Protein AF-0000000074316486 (afdb_homodimer)

Foldseek 3Di:
DVVVVVVVVVVQVVCVVVVNRDDDDDQDPFADFDALQFLVQLPDPLLVVLLVVLPPVDPFDPFQPFFCVPRSPDPLLQVLQCVVLVVLVFQTKDWFQFLLLVLLLQLQFVDAAFFEEEEAPLDDPSNVNSVVNHNHHYDYFYHLDVVRVLVCCVVPGTDAYEYEYEQARQQQRAGHPVVSVLVSCVVSVHAYEYEQASQALQHAQLSSGDCVNVPNCQSHQKYKYGCVGNLNAGIIMIGHYPVSVVSSCPTGCSRNGDTDDGPSRSSSVSSSSVCLSDPNVVLSNVLSQVQLVLLVVVQVVQCLDPQWDKSRYPGQKIKIFDADPVRQVVLQVQCVVVRYHWDWDAPPSPDHSRIIIITGHHSPDDSVNSVSSSVSSSD/DVVVVVVVVVVQVVCVVVVNRDDDDDQDPFADFDALQFLVQLPDPLLVVLLVVLPPVDPFDPFQPFFCVPRSPDPLLQVLQCVVLVVLVFQTKDWFQFLLLVLLLQLQFVDAAFFEEEEAPLDDPSNVNSVVNHNHHYDYFYHLDVVRVLVCCVVPGTDAYEYEEEQARQQQRAGHPVVSVLVSCVVSVHAYEYEQASQALQHAQLSSGDCVNVPNCQSHQKYKYGCVGNLSAGIIMIGHYPVSVVSSCPTGCSRNGDTDDGPSRSSSVSSSSVCLSDPNVVLSSVLSQVQLVLLVVCQVVQCLDDQWDKSRYPGQKIKIFDADPVRQVVLQVQCVVVRYHWDKDAPPSPDHSRIIIITGHHSPDDSVNSVSSSVSSSD

Solvent-accessible surface area (backbone atoms only — not comparable to full-atom values): 36967 Å² total; per-residue (Å²): 55,62,66,54,53,51,49,49,51,52,52,51,51,51,29,52,74,70,70,68,57,66,71,84,50,59,58,71,92,44,49,74,21,51,40,42,28,32,47,49,37,16,63,32,65,66,53,54,52,45,41,53,50,53,53,67,71,44,90,56,38,59,18,32,11,17,16,36,78,44,50,17,26,42,63,66,57,52,52,47,27,51,54,47,8,59,71,65,73,30,76,26,40,47,77,35,67,25,44,38,50,42,36,26,22,50,41,36,37,68,54,41,73,63,17,23,37,39,30,37,62,71,53,56,65,34,47,54,51,7,46,61,62,21,70,30,48,73,45,71,26,56,69,92,32,62,68,49,39,51,54,45,44,72,72,65,58,35,75,56,38,35,37,39,46,42,45,34,33,86,78,56,16,45,66,51,65,57,68,62,51,44,52,53,26,58,75,67,42,20,28,35,43,37,36,27,38,74,23,22,38,61,31,48,72,57,12,62,9,60,44,56,57,68,71,40,53,88,71,38,54,32,39,33,42,21,26,26,18,24,41,5,20,51,14,19,33,40,36,24,46,55,62,60,53,49,47,44,66,59,60,10,56,69,53,54,64,22,62,26,64,25,55,66,50,51,42,42,48,52,43,34,49,57,43,28,48,37,70,66,22,48,53,29,38,51,35,27,50,51,41,51,51,49,50,53,54,48,56,73,66,49,73,55,51,98,66,46,46,73,45,85,36,95,39,57,30,31,28,41,31,28,50,37,56,68,53,32,46,51,48,36,50,54,28,40,75,69,39,32,42,58,51,65,44,37,60,81,84,31,58,81,64,53,8,22,37,50,36,23,50,28,20,77,60,44,73,64,54,56,47,51,55,53,57,51,60,60,102,55,63,66,53,52,51,48,50,52,51,51,51,49,50,27,52,74,70,69,69,56,67,72,83,50,59,59,70,93,44,50,72,20,52,40,43,29,33,48,50,38,16,63,32,67,64,55,52,51,47,41,53,50,54,53,68,71,44,89,57,40,60,18,31,11,18,15,34,75,46,49,18,26,42,64,66,57,50,51,46,27,52,53,47,7,58,72,66,74,31,75,26,40,46,79,35,68,25,44,38,50,42,36,26,21,49,40,36,37,70,53,41,74,62,17,24,37,40,30,38,62,71,53,54,66,35,48,54,50,7,45,61,60,21,68,30,47,70,45,70,26,55,69,90,31,62,68,51,40,52,54,45,45,72,72,66,57,36,75,54,38,36,38,39,47,40,44,34,34,85,77,55,16,44,65,51,66,58,68,62,50,45,53,52,26,58,74,67,42,21,27,36,43,37,35,25,37,74,22,22,39,60,32,47,73,54,12,63,8,61,46,56,59,68,71,42,52,89,71,39,54,32,39,33,40,22,25,25,18,23,40,5,19,49,14,19,34,41,35,24,47,54,64,58,53,48,47,44,65,61,59,9,58,68,54,55,65,22,61,25,65,25,56,66,48,51,43,42,49,52,44,35,49,57,44,27,47,36,69,66,22,48,53,29,39,52,34,27,51,51,43,52,52,49,49,53,56,49,57,74,65,49,73,57,51,97,67,44,46,76,45,85,36,96,40,58,29,30,29,40,29,28,49,38,55,69,54,29,48,50,48,35,50,56,28,41,74,68,40,32,42,56,51,65,43,37,58,81,84,31,58,82,64,54,7,22,35,48,37,22,51,28,19,78,58,45,75,64,54,56,48,51,54,53,57,51,60,61,104

Structure (mmCIF, N/CA/C/O backbone):
data_AF-0000000074316486-model_v1
#
loop_
_entity.id
_entity.type
_entity.pdbx_description
1 polymer '8-amino-7-oxononanoate synthase'
#
loop_
_atom_site.group_PDB
_atom_site.id
_atom_site.type_symbol
_atom_site.label_atom_id
_atom_site.label_alt_id
_atom_site.label_comp_id
_atom_site.label_asym_id
_atom_site.label_entity_id
_atom_site.label_seq_id
_atom_site.pdbx_PDB_ins_code
_atom_site.Cartn_x
_atom_site.Cartn_y
_atom_site.Cartn_z
_atom_site.occupancy
_atom_site.B_iso_or_equiv
_atom_site.auth_seq_id
_atom_site.auth_comp_id
_atom_site.auth_asym_id
_atom_site.auth_atom_id
_atom_site.pdbx_PDB_model_num
ATOM 1 N N . MET A 1 1 ? 20.828 -0.4 -21.719 1 91.94 1 MET A N 1
ATOM 2 C CA . MET A 1 1 ? 20.281 0.398 -20.625 1 91.94 1 MET A CA 1
ATOM 3 C C . MET A 1 1 ? 21.156 1.61 -20.344 1 91.94 1 MET A C 1
ATOM 5 O O . MET A 1 1 ? 20.969 2.305 -19.344 1 91.94 1 MET A O 1
ATOM 9 N N . LYS A 1 2 ? 22.109 1.881 -21.312 1 92.25 2 LYS A N 1
ATOM 10 C CA . LYS A 1 2 ? 23.016 3.016 -21.188 1 92.25 2 LYS A CA 1
ATOM 11 C C . LYS A 1 2 ? 22.25 4.336 -21.203 1 92.25 2 LYS A C 1
ATOM 13 O O . LYS A 1 2 ? 22.531 5.227 -20.391 1 92.25 2 LYS A O 1
ATOM 18 N N . SER A 1 3 ? 21.328 4.473 -22.078 1 95.38 3 SER A N 1
ATOM 19 C CA . SER A 1 3 ? 20.547 5.703 -22.188 1 95.38 3 SER A CA 1
ATOM 20 C C . SER A 1 3 ? 19.766 5.984 -20.906 1 95.38 3 SER A C 1
ATOM 22 O O . SER A 1 3 ? 19.656 7.133 -20.484 1 95.38 3 SER A O 1
ATOM 24 N N . ILE A 1 4 ? 19.234 4.93 -20.359 1 97.56 4 ILE A N 1
ATOM 25 C CA . ILE A 1 4 ? 18.453 5.074 -19.125 1 97.56 4 ILE A CA 1
ATOM 26 C C . ILE A 1 4 ? 19.375 5.512 -17.984 1 97.56 4 ILE A C 1
ATOM 28 O O . ILE A 1 4 ? 19.047 6.441 -17.25 1 97.56 4 ILE A O 1
ATOM 32 N N . ASN A 1 5 ? 20.5 4.859 -17.844 1 97 5 ASN A N 1
ATOM 33 C CA . ASN A 1 5 ? 21.453 5.184 -16.781 1 97 5 ASN A CA 1
ATOM 34 C C . ASN A 1 5 ? 21.953 6.617 -16.906 1 97 5 ASN A C 1
ATOM 36 O O . ASN A 1 5 ? 22.109 7.312 -15.906 1 97 5 ASN A O 1
ATOM 40 N N . ASN A 1 6 ? 22.234 7.016 -18.109 1 97.62 6 ASN A N 1
ATOM 41 C CA . ASN A 1 6 ? 22.672 8.383 -18.344 1 97.62 6 ASN A CA 1
ATOM 42 C C . ASN A 1 6 ? 21.609 9.398 -17.938 1 97.62 6 ASN A C 1
ATOM 44 O O . ASN A 1 6 ? 21.922 10.43 -17.344 1 97.62 6 ASN A O 1
ATOM 48 N N . PHE A 1 7 ? 20.422 9.102 -18.344 1 97.75 7 PHE A N 1
ATOM 49 C CA . PHE A 1 7 ? 19.312 9.977 -17.984 1 97.75 7 PHE A CA 1
ATOM 50 C C . PHE A 1 7 ? 19.203 10.117 -16.469 1 97.75 7 PHE A C 1
ATOM 52 O O . PHE A 1 7 ? 19.062 11.227 -15.953 1 97.75 7 PHE A O 1
ATOM 59 N N . ILE A 1 8 ? 19.25 8.969 -15.742 1 98.25 8 ILE A N 1
ATOM 60 C CA . ILE A 1 8 ? 19.125 8.953 -14.289 1 98.25 8 ILE A CA 1
ATOM 61 C C . ILE A 1 8 ? 20.234 9.805 -13.664 1 98.25 8 ILE A C 1
ATOM 63 O O . ILE A 1 8 ? 19.969 10.633 -12.797 1 98.25 8 ILE A O 1
ATOM 67 N N . THR A 1 9 ? 21.422 9.625 -14.125 1 98 9 THR A N 1
ATOM 68 C CA . THR A 1 9 ? 22.562 10.375 -13.617 1 98 9 THR A CA 1
ATOM 69 C C . THR A 1 9 ? 22.375 11.867 -13.828 1 98 9 THR A C 1
ATOM 71 O O . THR A 1 9 ? 22.562 12.664 -12.906 1 98 9 THR A O 1
ATOM 74 N N . GLU A 1 10 ? 22 12.242 -15.016 1 98.19 10 GLU A N 1
ATOM 75 C CA . GLU A 1 10 ? 21.797 13.648 -15.359 1 98.19 10 GLU A CA 1
ATOM 76 C C . GLU A 1 10 ? 20.672 14.266 -14.531 1 98.19 10 GLU A C 1
ATOM 78 O O . GLU A 1 10 ? 20.781 15.414 -14.086 1 98.19 10 GLU A O 1
ATOM 83 N N . PHE A 1 11 ? 19.625 13.516 -14.445 1 97.56 11 PHE A N 1
ATOM 84 C CA . PHE A 1 11 ? 18.484 13.977 -13.664 1 97.56 11 PHE A CA 1
ATOM 85 C C . PHE A 1 11 ? 18.906 14.273 -12.227 1 97.56 11 PHE A C 1
ATOM 87 O O . PHE A 1 11 ? 18.578 15.336 -11.688 1 97.56 11 PHE A O 1
ATOM 94 N N . LEU A 1 12 ? 19.625 13.344 -11.586 1 97.88 12 LEU A N 1
ATOM 95 C CA . LEU A 1 12 ? 20.031 13.492 -10.195 1 97.88 12 LEU A CA 1
ATOM 96 C C . LEU A 1 12 ? 21.031 14.641 -10.039 1 97.88 12 LEU A C 1
ATOM 98 O O . LEU A 1 12 ? 20.984 15.367 -9.047 1 97.88 12 LEU A O 1
ATOM 102 N N . GLU A 1 13 ? 21.891 14.797 -10.984 1 97.81 13 GLU A N 1
ATOM 103 C CA . GLU A 1 13 ? 22.828 15.914 -10.961 1 97.81 13 GLU A CA 1
ATOM 104 C C . GLU A 1 13 ? 22.094 17.25 -11.023 1 97.81 13 GLU A C 1
ATOM 106 O O . GLU A 1 13 ? 22.469 18.203 -10.336 1 97.81 13 GLU A O 1
ATOM 111 N N . LYS A 1 14 ? 21.141 17.297 -11.867 1 96.5 14 LYS A N 1
ATOM 112 C CA . LYS A 1 14 ? 20.328 18.516 -11.969 1 96.5 14 LYS A CA 1
ATOM 113 C C . LYS A 1 14 ? 19.625 18.828 -10.648 1 96.5 14 LYS A C 1
ATOM 115 O O . LYS A 1 14 ? 19.547 19.984 -10.227 1 96.5 14 LYS A O 1
ATOM 120 N N . LYS A 1 15 ? 19.062 17.75 -10.023 1 93.88 15 LYS A N 1
ATOM 121 C CA . LYS A 1 15 ? 18.422 17.922 -8.734 1 93.88 15 LYS A CA 1
ATOM 122 C C . LYS A 1 15 ? 19.391 18.453 -7.691 1 93.88 15 LYS A C 1
ATOM 124 O O . LYS A 1 15 ? 19.047 19.328 -6.887 1 93.88 15 LYS A O 1
ATOM 129 N N . LYS A 1 16 ? 20.562 17.938 -7.664 1 93.5 16 LYS A N 1
ATOM 130 C CA . LYS A 1 16 ? 21.594 18.391 -6.742 1 93.5 16 LYS A CA 1
ATOM 131 C C . LYS A 1 16 ? 21.984 19.844 -7.023 1 93.5 16 LYS A C 1
ATOM 133 O O . LYS A 1 16 ? 22.125 20.641 -6.098 1 93.5 16 LYS A O 1
ATOM 138 N N . ALA A 1 17 ? 22.094 20.172 -8.25 1 93.5 17 ALA A N 1
ATOM 139 C CA . ALA A 1 17 ? 22.516 21.516 -8.664 1 93.5 17 ALA A CA 1
ATOM 140 C C . ALA A 1 17 ? 21.469 22.562 -8.273 1 93.5 17 ALA A C 1
ATOM 142 O O . ALA A 1 17 ? 21.812 23.703 -7.941 1 93.5 17 ALA A O 1
ATOM 143 N N . THR A 1 18 ? 20.219 22.188 -8.258 1 87 18 THR A N 1
ATOM 144 C CA . THR A 1 18 ? 19.141 23.125 -7.977 1 87 18 THR A CA 1
ATOM 145 C C . THR A 1 18 ? 18.75 23.078 -6.5 1 87 18 THR A C 1
ATOM 147 O O . THR A 1 18 ? 17.828 23.781 -6.07 1 87 18 THR A O 1
ATOM 150 N N . GLY A 1 19 ? 19.359 22.188 -5.75 1 82.56 19 GLY A N 1
ATOM 151 C CA . GLY A 1 19 ? 19.094 22.094 -4.32 1 82.56 19 GLY A CA 1
ATOM 152 C C . GLY A 1 19 ? 17.781 21.406 -3.998 1 82.56 19 GLY A C 1
ATOM 153 O O . GLY A 1 19 ? 17.219 21.609 -2.92 1 82.56 19 GLY A O 1
ATOM 154 N N . THR A 1 20 ? 17.234 20.562 -4.938 1 84.56 20 THR A N 1
ATOM 155 C CA . THR A 1 20 ? 15.938 19.906 -4.73 1 84.56 20 THR A CA 1
ATOM 156 C C . THR A 1 20 ? 16.109 18.406 -4.551 1 84.56 20 THR A C 1
ATOM 158 O O . THR A 1 20 ? 15.117 17.672 -4.516 1 84.56 20 THR A O 1
ATOM 161 N N . TYR A 1 21 ? 17.453 18.031 -4.512 1 91.25 21 TYR A N 1
ATOM 162 C CA . TYR A 1 21 ? 17.75 16.625 -4.285 1 91.25 21 TYR A CA 1
ATOM 163 C C . TYR A 1 21 ? 17.266 16.188 -2.91 1 91.25 21 TYR A C 1
ATOM 165 O O . TYR A 1 21 ? 17.594 16.812 -1.898 1 91.25 21 TYR A O 1
ATOM 173 N N . ARG A 1 22 ? 16.406 15.156 -2.879 1 90.25 22 ARG A N 1
ATOM 174 C CA . ARG A 1 22 ? 15.898 14.594 -1.631 1 90.25 22 ARG A CA 1
ATOM 175 C C . ARG A 1 22 ? 16.781 13.453 -1.143 1 90.25 22 ARG A C 1
ATOM 177 O O . ARG A 1 22 ? 17.219 12.625 -1.937 1 90.25 22 ARG A O 1
ATOM 184 N N . ARG A 1 23 ? 17.141 13.508 0.151 1 89.06 23 ARG A N 1
ATOM 185 C CA . ARG A 1 23 ? 17.906 12.445 0.793 1 89.06 23 ARG A CA 1
ATOM 186 C C . ARG A 1 23 ? 17.141 11.875 1.99 1 89.06 23 ARG A C 1
ATOM 188 O O . ARG A 1 23 ? 16.438 12.609 2.688 1 89.06 23 ARG A O 1
ATOM 195 N N . LEU A 1 24 ? 17.203 10.531 2.135 1 91.75 24 LEU A N 1
ATOM 196 C CA . LEU A 1 24 ? 16.656 9.906 3.334 1 91.75 24 LEU A CA 1
ATOM 197 C C . LEU A 1 24 ? 17.562 10.148 4.535 1 91.75 24 LEU A C 1
ATOM 199 O O . LEU A 1 24 ? 18.781 9.984 4.441 1 91.75 24 LEU A O 1
ATOM 203 N N . VAL A 1 25 ? 16.969 10.742 5.539 1 82.5 25 VAL A N 1
ATOM 204 C CA . VAL A 1 25 ? 17.719 11 6.758 1 82.5 25 VAL A CA 1
ATOM 205 C C . VAL A 1 25 ? 17 10.391 7.957 1 82.5 25 VAL A C 1
ATOM 207 O O . VAL A 1 25 ? 15.766 10.336 7.988 1 82.5 25 VAL A O 1
ATOM 210 N N . GLY A 1 26 ? 17.734 9.758 8.82 1 75.69 26 GLY A N 1
ATOM 211 C CA . GLY A 1 26 ? 17.125 9.273 10.047 1 75.69 26 GLY A CA 1
ATOM 212 C C . GLY A 1 26 ? 16.688 10.391 10.977 1 75.69 26 GLY A C 1
ATOM 213 O O . GLY A 1 26 ? 17.203 11.508 10.898 1 75.69 26 GLY A O 1
ATOM 214 N N . ILE A 1 27 ? 15.516 10.172 11.641 1 67.5 27 ILE A N 1
ATOM 215 C CA . ILE A 1 27 ? 15.141 11.141 12.664 1 67.5 27 ILE A CA 1
ATOM 216 C C . ILE A 1 27 ? 15.969 10.906 13.93 1 67.5 27 ILE A C 1
ATOM 218 O O . ILE A 1 27 ? 16.125 9.766 14.367 1 67.5 27 ILE A O 1
ATOM 222 N N . GLY A 1 28 ? 16.688 11.789 14.227 1 70.12 28 GLY A N 1
ATOM 223 C CA . GLY A 1 28 ? 17.469 11.688 15.453 1 70.12 28 GLY A CA 1
ATOM 224 C C . GLY A 1 28 ? 16.609 11.68 16.703 1 70.12 28 GLY A C 1
ATOM 225 O O . GLY A 1 28 ? 15.391 11.461 16.641 1 70.12 28 GLY A O 1
ATOM 226 N N . ASP A 1 29 ? 17.141 11.656 17.812 1 77.44 29 ASP A N 1
ATOM 227 C CA . ASP A 1 29 ? 16.484 11.609 19.125 1 77.44 29 ASP A CA 1
ATOM 228 C C . ASP A 1 29 ? 16.141 13.016 19.609 1 77.44 29 ASP A C 1
ATOM 230 O O . ASP A 1 29 ? 16 13.242 20.812 1 77.44 29 ASP A O 1
ATOM 234 N N . GLY A 1 30 ? 15.969 13.906 18.656 1 89 30 GLY A N 1
ATOM 235 C CA . GLY A 1 30 ? 15.656 15.266 19.062 1 89 30 GLY A CA 1
ATOM 236 C C . GLY A 1 30 ? 14.18 15.492 19.328 1 89 30 GLY A C 1
ATOM 237 O O . GLY A 1 30 ? 13.398 14.539 19.359 1 89 30 GLY A O 1
ATOM 238 N N . ILE A 1 31 ? 13.828 16.812 19.672 1 95.25 31 ILE A N 1
ATOM 239 C CA . ILE A 1 31 ? 12.445 17.219 19.891 1 95.25 31 ILE A CA 1
ATOM 240 C C . ILE A 1 31 ? 11.672 17.172 18.578 1 95.25 31 ILE A C 1
ATOM 242 O O . ILE A 1 31 ? 12.016 17.875 17.625 1 95.25 31 ILE A O 1
ATOM 246 N N . ASP A 1 32 ? 10.664 16.375 18.531 1 94 32 ASP A N 1
ATOM 247 C CA . ASP A 1 32 ? 9.93 16.125 17.297 1 94 32 ASP A CA 1
ATOM 248 C C . ASP A 1 32 ? 8.875 17.188 17.047 1 94 32 ASP A C 1
ATOM 250 O O . ASP A 1 32 ? 7.914 17.328 17.812 1 94 32 ASP A O 1
ATOM 254 N N . PHE A 1 33 ? 9.023 17.938 15.969 1 95.44 33 PHE A N 1
ATOM 255 C CA . PHE A 1 33 ? 8.008 18.859 15.469 1 95.44 33 PHE A CA 1
ATOM 256 C C . PHE A 1 33 ? 7.68 18.562 14.008 1 95.44 33 PHE A C 1
ATOM 258 O O . PHE A 1 33 ? 7.191 19.438 13.289 1 95.44 33 PHE A O 1
ATOM 265 N N . VAL A 1 34 ? 7.945 17.281 13.602 1 92.94 34 VAL A N 1
ATOM 266 C CA . VAL A 1 34 ? 7.852 16.984 12.172 1 92.94 34 VAL A CA 1
ATOM 267 C C . VAL A 1 34 ? 6.824 15.875 11.945 1 92.94 34 VAL A C 1
ATOM 269 O O . VAL A 1 34 ? 6.012 15.953 11.023 1 92.94 34 VAL A O 1
ATOM 272 N N . SER A 1 35 ? 6.812 14.852 12.773 1 93.75 35 SER A N 1
ATOM 273 C CA . SER A 1 35 ? 5.988 13.672 12.523 1 93.75 35 SER A CA 1
ATOM 274 C C . SER A 1 35 ? 4.508 13.984 12.711 1 93.75 35 SER A C 1
ATOM 276 O O . SER A 1 35 ? 4.152 15 13.312 1 93.75 35 SER A O 1
ATOM 278 N N . ASN A 1 36 ? 3.662 13.133 12.117 1 96.38 36 ASN A N 1
ATOM 279 C CA . ASN A 1 36 ? 2.217 13.266 12.281 1 96.38 36 ASN A CA 1
ATOM 280 C C . ASN A 1 36 ? 1.709 12.453 13.469 1 96.38 36 ASN A C 1
ATOM 282 O O . ASN A 1 36 ? 0.539 12.07 13.508 1 96.38 36 ASN A O 1
ATOM 286 N N . ASP A 1 37 ? 2.625 12.18 14.406 1 96.62 37 ASP A N 1
ATOM 287 C CA . ASP A 1 37 ? 2.291 11.414 15.602 1 96.62 37 ASP A CA 1
ATOM 288 C C . ASP A 1 37 ? 1.688 12.305 16.688 1 96.62 37 ASP A C 1
ATOM 290 O O . ASP A 1 37 ? 2.217 12.391 17.797 1 96.62 37 ASP A O 1
ATOM 294 N N . TYR A 1 38 ? 0.554 12.867 16.422 1 98 38 TYR A N 1
ATOM 295 C CA . TYR A 1 38 ? -0.042 13.953 17.188 1 98 38 TYR A CA 1
ATOM 296 C C . TYR A 1 38 ? -0.207 13.555 18.656 1 98 38 TYR A C 1
ATOM 298 O O . TYR A 1 38 ? -0.002 14.367 19.547 1 98 38 TYR A O 1
ATOM 306 N N . LEU A 1 39 ? -0.546 12.297 18.906 1 98.25 39 LEU A N 1
ATOM 307 C CA . LEU A 1 39 ? -0.811 11.852 20.266 1 98.25 39 LEU A CA 1
ATOM 308 C C . LEU A 1 39 ? 0.365 11.055 20.812 1 98.25 39 LEU A C 1
ATOM 310 O O . LEU A 1 39 ? 0.277 10.484 21.906 1 98.25 39 LEU A O 1
ATOM 314 N N . ASN A 1 40 ? 1.451 10.945 20.109 1 96.56 40 ASN A N 1
ATOM 315 C CA . ASN A 1 40 ? 2.648 10.203 20.484 1 96.56 40 ASN A CA 1
ATOM 316 C C . ASN A 1 40 ? 2.324 8.742 20.812 1 96.56 40 ASN A C 1
ATOM 318 O O . ASN A 1 40 ? 2.867 8.188 21.766 1 96.56 40 ASN A O 1
ATOM 322 N N . LEU A 1 41 ? 1.443 8.164 20.062 1 97 41 LEU A N 1
ATOM 323 C CA . LEU A 1 41 ? 1.029 6.793 20.328 1 97 41 LEU A CA 1
ATOM 324 C C . LEU A 1 41 ? 2.02 5.801 19.734 1 97 41 LEU A C 1
ATOM 326 O O . LEU A 1 41 ? 2.107 4.656 20.188 1 97 41 LEU A O 1
ATOM 330 N N . SER A 1 42 ? 2.766 6.184 18.719 1 95.06 42 SER A N 1
ATOM 331 C CA . SER A 1 42 ? 3.697 5.281 18.047 1 95.06 42 SER A CA 1
ATOM 332 C C . SER A 1 42 ? 4.746 4.754 19.016 1 95.06 42 SER A C 1
ATOM 334 O O . SER A 1 42 ? 5.27 3.652 18.844 1 95.06 42 SER A O 1
ATOM 336 N N . LYS A 1 43 ? 4.969 5.531 20.062 1 89.06 43 LYS A N 1
ATOM 337 C CA . LYS A 1 43 ? 6 5.18 21.047 1 89.06 43 LYS A CA 1
ATOM 338 C C . LYS A 1 43 ? 5.379 4.684 22.344 1 89.06 43 LYS A C 1
ATOM 340 O O . LYS A 1 43 ? 6.078 4.5 23.344 1 89.06 43 LYS A O 1
ATOM 345 N N . SER A 1 44 ? 4.145 4.43 22.266 1 91.25 44 SER A N 1
ATOM 346 C CA . SER A 1 44 ? 3.422 4.047 23.484 1 91.25 44 SER A CA 1
ATOM 347 C C . SER A 1 44 ? 3.775 2.623 23.906 1 91.25 44 SER A C 1
ATOM 349 O O . SER A 1 44 ? 3.662 1.687 23.109 1 91.25 44 SER A O 1
ATOM 351 N N . GLU A 1 45 ? 4.074 2.504 25.141 1 91.06 45 GLU A N 1
ATOM 352 C CA . GLU A 1 45 ? 4.305 1.175 25.703 1 91.06 45 GLU A CA 1
ATOM 353 C C . GLU A 1 45 ? 3.014 0.36 25.734 1 91.06 45 GLU A C 1
ATOM 355 O O . GLU A 1 45 ? 3.045 -0.866 25.609 1 91.06 45 GLU A O 1
ATOM 360 N N . GLU A 1 46 ? 1.948 1.091 25.859 1 92.62 46 GLU A N 1
ATOM 361 C CA . GLU A 1 46 ? 0.646 0.429 25.891 1 92.62 46 GLU A CA 1
ATOM 362 C C . GLU A 1 46 ? 0.372 -0.304 24.578 1 92.62 46 GLU A C 1
ATOM 364 O O . GLU A 1 46 ? -0.17 -1.411 24.594 1 92.62 46 GLU A O 1
ATOM 369 N N . LEU A 1 47 ? 0.696 0.264 23.5 1 92.12 47 LEU A N 1
ATOM 370 C CA . LEU A 1 47 ? 0.469 -0.369 22.203 1 92.12 47 LEU A CA 1
ATOM 371 C C . LEU A 1 47 ? 1.349 -1.604 22.047 1 92.12 47 LEU A C 1
ATOM 373 O O . LEU A 1 47 ? 0.935 -2.59 21.422 1 92.12 47 LEU A O 1
ATOM 377 N N . LYS A 1 48 ? 2.551 -1.498 22.531 1 88.88 48 LYS A N 1
ATOM 378 C CA . LYS A 1 48 ? 3.439 -2.656 22.5 1 88.88 48 LYS A CA 1
ATOM 379 C C . LYS A 1 48 ? 2.832 -3.83 23.266 1 88.88 48 LYS A C 1
ATOM 381 O O . LYS A 1 48 ? 2.877 -4.969 22.797 1 88.88 48 LYS A O 1
ATOM 386 N N . LEU A 1 49 ? 2.32 -3.537 24.391 1 89.88 49 LEU A N 1
ATOM 387 C CA . LEU A 1 49 ? 1.701 -4.559 25.234 1 89.88 49 LEU A CA 1
ATOM 388 C C . LEU A 1 49 ? 0.493 -5.172 24.531 1 89.88 49 LEU A C 1
ATOM 390 O O . LEU A 1 49 ? 0.298 -6.391 24.578 1 89.88 49 LEU A O 1
ATOM 394 N N . ILE A 1 50 ? -0.26 -4.355 23.906 1 88 50 ILE A N 1
ATOM 395 C CA . ILE A 1 50 ? -1.444 -4.816 23.188 1 88 50 ILE A CA 1
ATOM 396 C C . ILE A 1 50 ? -1.03 -5.75 22.062 1 88 50 ILE A C 1
ATOM 398 O O . ILE A 1 50 ? -1.649 -6.797 21.844 1 88 50 ILE A O 1
ATOM 402 N N . LEU A 1 51 ? -0.013 -5.383 21.297 1 87.88 51 LEU A N 1
ATOM 403 C CA . LEU A 1 51 ? 0.479 -6.219 20.219 1 87.88 51 LEU A CA 1
ATOM 404 C C . LEU A 1 51 ? 0.935 -7.578 20.734 1 87.88 51 LEU A C 1
ATOM 406 O O . LEU A 1 51 ? 0.58 -8.609 20.172 1 87.88 51 LEU A O 1
ATOM 410 N N . ASN A 1 52 ? 1.704 -7.508 21.812 1 85.88 52 ASN A N 1
ATOM 411 C CA . ASN A 1 52 ? 2.215 -8.742 22.406 1 85.88 52 ASN A CA 1
ATOM 412 C C . ASN A 1 52 ? 1.082 -9.656 22.859 1 85.88 52 ASN A C 1
ATOM 414 O O . ASN A 1 52 ? 1.146 -10.867 22.688 1 85.88 52 ASN A O 1
ATOM 418 N N . GLU A 1 53 ? 0.122 -9.055 23.438 1 88 53 GLU A N 1
ATOM 419 C CA . GLU A 1 53 ? -1.025 -9.828 23.906 1 88 53 GLU A CA 1
ATOM 420 C C . GLU A 1 53 ? -1.769 -10.477 22.75 1 88 53 GLU A C 1
ATOM 422 O O . GLU A 1 53 ? -2.154 -11.641 22.828 1 88 53 GLU A O 1
ATOM 427 N N . GLU A 1 54 ? -1.97 -9.742 21.734 1 82.38 54 GLU A N 1
ATOM 428 C CA . GLU A 1 54 ? -2.693 -10.25 20.578 1 82.38 54 GLU A CA 1
ATOM 429 C C . GLU A 1 54 ? -1.911 -11.359 19.891 1 82.38 54 GLU A C 1
ATOM 431 O O . GLU A 1 54 ? -2.496 -12.336 19.406 1 82.38 54 GLU A O 1
ATOM 436 N N . LEU A 1 55 ? -0.6 -11.188 19.75 1 77.94 55 LEU A N 1
ATOM 437 C CA . LEU A 1 55 ? 0.253 -12.172 19.094 1 77.94 55 LEU A CA 1
ATOM 438 C C . LEU A 1 55 ? 0.269 -13.484 19.859 1 77.94 55 LEU A C 1
ATOM 440 O O . LEU A 1 55 ? 0.523 -14.547 19.281 1 77.94 55 LEU A O 1
ATOM 444 N N . ASN A 1 56 ? -0.089 -13.398 21.125 1 83.31 56 ASN A N 1
ATOM 445 C CA . ASN A 1 56 ? -0.029 -14.602 21.953 1 83.31 56 ASN A CA 1
ATOM 446 C C . ASN A 1 56 ? -1.405 -15.234 22.125 1 83.31 56 ASN A C 1
ATOM 448 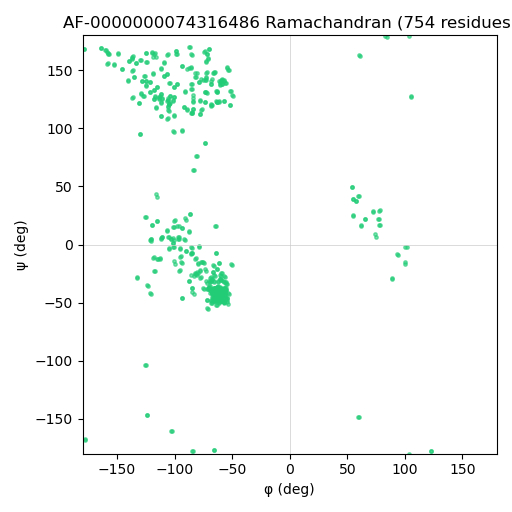O O . ASN A 1 56 ? -1.515 -16.391 22.531 1 83.31 56 ASN A O 1
ATOM 452 N N . ARG A 1 57 ? -2.424 -14.523 21.797 1 84.19 57 ARG A N 1
ATOM 453 C CA . ARG A 1 57 ? -3.787 -15.008 21.984 1 84.19 57 ARG A CA 1
ATOM 454 C C . ARG A 1 57 ? -4.176 -15.992 20.891 1 84.19 57 ARG A C 1
ATOM 456 O O . ARG A 1 57 ? -5.031 -16.859 21.094 1 84.19 57 ARG A O 1
ATOM 463 N N . ARG A 1 58 ? -3.678 -15.906 19.781 1 78.12 58 ARG A N 1
ATOM 464 C CA . ARG A 1 58 ? -4.012 -16.734 18.625 1 78.12 58 ARG A CA 1
ATOM 465 C C . ARG A 1 58 ? -2.75 -17.172 17.891 1 78.12 58 ARG A C 1
ATOM 467 O O . ARG A 1 58 ? -1.676 -16.609 18.094 1 78.12 58 ARG A O 1
ATOM 474 N N . PRO A 1 59 ? -3.016 -18.234 17.078 1 80.19 59 PRO A N 1
ATOM 475 C CA . PRO A 1 59 ? -1.864 -18.578 16.234 1 80.19 59 PRO A CA 1
ATOM 476 C C . PRO A 1 59 ? -1.401 -17.406 15.367 1 80.19 59 PRO A C 1
ATOM 478 O O . PRO A 1 59 ? -2.207 -16.812 14.648 1 80.19 59 PRO A O 1
ATOM 481 N N . PHE A 1 60 ? -0.181 -17.109 15.547 1 78.62 60 PHE A N 1
ATOM 482 C CA . PHE A 1 60 ? 0.428 -15.969 14.875 1 78.62 60 PHE A CA 1
ATOM 483 C C . PHE A 1 60 ? 0.661 -16.281 13.398 1 78.62 60 PHE A C 1
ATOM 485 O O . PHE A 1 60 ? 1.144 -17.359 13.047 1 78.62 60 PHE A O 1
ATOM 492 N N . LYS A 1 61 ? 0.255 -15.391 12.555 1 88.94 61 LYS A N 1
ATOM 493 C CA . LYS A 1 61 ? 0.655 -15.398 11.148 1 88.94 61 LYS A CA 1
ATOM 494 C C . LYS A 1 61 ? 1.479 -14.156 10.805 1 88.94 61 LYS A C 1
ATOM 496 O O . LYS A 1 61 ? 1 -13.031 10.945 1 88.94 61 LYS A O 1
ATOM 501 N N . ALA A 1 62 ? 2.703 -14.383 10.391 1 92.38 62 ALA A N 1
ATOM 502 C CA . ALA A 1 62 ? 3.617 -13.289 10.078 1 92.38 62 ALA A CA 1
ATOM 503 C C . ALA A 1 62 ? 3.145 -12.516 8.852 1 92.38 62 ALA A C 1
ATOM 505 O O . ALA A 1 62 ? 3.498 -11.344 8.672 1 92.38 62 ALA A O 1
ATOM 506 N N . GLY A 1 63 ? 2.367 -13.148 8.031 1 93.81 63 GLY A N 1
ATOM 507 C CA . GLY A 1 63 ? 1.797 -12.547 6.832 1 93.81 63 GLY A CA 1
ATOM 508 C C . GLY A 1 63 ? 0.579 -13.289 6.316 1 93.81 63 GLY A C 1
ATOM 509 O O . GLY A 1 63 ? 0.302 -14.414 6.742 1 93.81 63 GLY A O 1
ATOM 510 N N . SER A 1 64 ? -0.116 -12.656 5.41 1 91.19 64 SER A N 1
ATOM 511 C CA . SER A 1 64 ? -1.345 -13.242 4.879 1 91.19 64 SER A CA 1
ATOM 512 C C . SER A 1 64 ? -1.059 -14.148 3.691 1 91.19 64 SER A C 1
ATOM 514 O O . SER A 1 64 ? -1.794 -15.109 3.445 1 91.19 64 SER A O 1
ATOM 516 N N . SER A 1 65 ? 0.016 -13.797 2.924 1 91.88 65 SER A N 1
ATOM 517 C CA . SER A 1 65 ? 0.53 -14.578 1.808 1 91.88 65 SER A CA 1
ATOM 518 C C . SER A 1 65 ? -0.476 -14.641 0.664 1 91.88 65 SER A C 1
ATOM 520 O O . SER A 1 65 ? -0.442 -15.562 -0.152 1 91.88 65 SER A O 1
ATOM 522 N N . GLY A 1 66 ? -1.373 -13.758 0.574 1 92.12 66 GLY A N 1
ATOM 523 C CA . GLY A 1 66 ? -2.357 -13.578 -0.48 1 92.12 66 GLY A CA 1
ATOM 524 C C . GLY A 1 66 ? -3.26 -12.375 -0.253 1 92.12 66 GLY A C 1
ATOM 525 O O . GLY A 1 66 ? -3.227 -11.766 0.815 1 92.12 66 GLY A O 1
ATOM 526 N N . SER A 1 67 ? -3.963 -12.086 -1.302 1 93.56 67 SER A N 1
ATOM 527 C CA . SER A 1 67 ? -4.934 -11 -1.169 1 93.56 67 SER A CA 1
ATOM 528 C C . SER A 1 67 ? -6.102 -11.414 -0.278 1 93.56 67 SER A C 1
ATOM 530 O O . SER A 1 67 ? -6.277 -12.602 0.017 1 93.56 67 SER A O 1
ATOM 532 N N . ARG A 1 68 ? -6.883 -10.438 0.093 1 94.19 68 ARG A N 1
ATOM 533 C CA . ARG A 1 68 ? -8.07 -10.719 0.894 1 94.19 68 ARG A CA 1
ATOM 534 C C . ARG A 1 68 ? -8.977 -11.727 0.199 1 94.19 68 ARG A C 1
ATOM 536 O O . ARG A 1 68 ? -9.734 -12.445 0.857 1 94.19 68 ARG A O 1
ATOM 543 N N . LEU A 1 69 ? -8.914 -11.75 -1.144 1 89.94 69 LEU A N 1
ATOM 544 C CA . LEU A 1 69 ? -9.82 -12.578 -1.928 1 89.94 69 LEU A CA 1
ATOM 545 C C . LEU A 1 69 ? -9.188 -13.938 -2.23 1 89.94 69 LEU A C 1
ATOM 547 O O . LEU A 1 69 ? -9.875 -14.867 -2.652 1 89.94 69 LEU A O 1
ATOM 551 N N . LEU A 1 70 ? -7.824 -14.117 -2.062 1 82.38 70 LEU A N 1
ATOM 552 C CA . LEU A 1 70 ? -7.105 -15.344 -2.391 1 82.38 70 LEU A CA 1
ATOM 553 C C . LEU A 1 70 ? -6.508 -15.977 -1.139 1 82.38 70 LEU A C 1
ATOM 555 O O . LEU A 1 70 ? -5.301 -16.219 -1.078 1 82.38 70 LEU A O 1
ATOM 559 N N . GLY A 1 71 ? -7.273 -16.016 -0.093 1 80.62 71 GLY A N 1
ATOM 560 C CA . GLY A 1 71 ? -6.82 -16.734 1.092 1 80.62 71 GLY A CA 1
ATOM 561 C C . GLY A 1 71 ? -6.254 -15.812 2.16 1 80.62 71 GLY A C 1
ATOM 562 O O . GLY A 1 71 ? -5.82 -16.281 3.217 1 80.62 71 GLY A O 1
ATOM 563 N N . GLY A 1 72 ? -6.176 -14.531 1.93 1 87.25 72 GLY A N 1
ATOM 564 C CA . GLY A 1 72 ? -5.586 -13.609 2.889 1 87.25 72 GLY A CA 1
ATOM 565 C C . GLY A 1 72 ? -6.594 -13.039 3.867 1 87.25 72 GLY A C 1
ATOM 566 O O . GLY A 1 72 ? -6.227 -12.297 4.781 1 87.25 72 GLY A O 1
ATOM 567 N N . ASN A 1 73 ? -7.828 -13.344 3.65 1 89.06 73 ASN A N 1
ATOM 568 C CA . ASN A 1 73 ? -8.844 -12.867 4.582 1 89.06 73 ASN A CA 1
ATOM 569 C C . ASN A 1 73 ? -8.93 -13.75 5.82 1 89.06 73 ASN A C 1
ATOM 571 O O . ASN A 1 73 ? -8.656 -14.953 5.75 1 89.06 73 ASN A O 1
ATOM 575 N N . SER A 1 74 ? -9.18 -13.188 6.945 1 87.94 74 SER A N 1
ATOM 576 C CA . SER A 1 74 ? -9.312 -13.93 8.195 1 87.94 74 SER A CA 1
ATOM 577 C C . SER A 1 74 ? -10.492 -13.422 9.016 1 87.94 74 SER A C 1
ATOM 579 O O . SER A 1 74 ? -10.938 -12.289 8.836 1 87.94 74 SER A O 1
ATOM 581 N N . ASP A 1 75 ? -10.914 -14.266 9.906 1 88.44 75 ASP A N 1
ATOM 582 C CA . ASP A 1 75 ? -11.961 -13.852 10.828 1 88.44 75 ASP A CA 1
ATOM 583 C C . ASP A 1 75 ? -11.5 -12.688 11.695 1 88.44 75 ASP A C 1
ATOM 585 O O . ASP A 1 75 ? -12.297 -11.82 12.07 1 88.44 75 ASP A O 1
ATOM 589 N N . TYR A 1 76 ? -10.258 -12.711 11.945 1 91 76 TYR A N 1
ATOM 590 C CA . TYR A 1 76 ? -9.711 -11.672 12.805 1 91 76 TYR A CA 1
ATOM 591 C C . TYR A 1 76 ? -9.859 -10.297 12.164 1 91 76 TYR A C 1
ATOM 593 O O . TYR A 1 76 ? -10.266 -9.336 12.828 1 91 76 TYR A O 1
ATOM 601 N N . ILE A 1 77 ? -9.516 -10.203 10.891 1 94.44 77 ILE A N 1
ATOM 602 C CA . ILE A 1 77 ? -9.625 -8.922 10.195 1 94.44 77 ILE A CA 1
ATOM 603 C C . ILE A 1 77 ? -11.094 -8.516 10.078 1 94.44 77 ILE A C 1
ATOM 605 O O . ILE A 1 77 ? -11.43 -7.344 10.234 1 94.44 77 ILE A O 1
ATOM 609 N N . GLN A 1 78 ? -11.969 -9.453 9.828 1 94.62 78 GLN A N 1
ATOM 610 C CA . GLN A 1 78 ? -13.391 -9.148 9.695 1 94.62 78 GLN A CA 1
ATOM 611 C C . GLN A 1 78 ? -13.984 -8.688 11.023 1 94.62 78 GLN A C 1
ATOM 613 O O . GLN A 1 78 ? -14.766 -7.734 11.055 1 94.62 78 GLN A O 1
ATOM 618 N N . GLU A 1 79 ? -13.594 -9.367 12.094 1 94.19 79 GLU A N 1
ATOM 619 C CA . GLU A 1 79 ? -14.039 -8.961 13.422 1 94.19 79 GLU A CA 1
ATOM 620 C C . GLU A 1 79 ? -13.57 -7.543 13.742 1 94.19 79 GLU A C 1
ATOM 622 O O . GLU A 1 79 ? -14.312 -6.762 14.352 1 94.19 79 GLU A O 1
ATOM 627 N N . THR A 1 80 ? -12.367 -7.312 13.414 1 96.31 80 THR A N 1
ATOM 628 C CA . THR A 1 80 ? -11.812 -5.98 13.641 1 96.31 80 THR A CA 1
ATOM 629 C C . THR A 1 80 ? -12.555 -4.941 12.812 1 96.31 80 THR A C 1
ATOM 631 O O . THR A 1 80 ? -12.844 -3.844 13.289 1 96.31 80 THR A O 1
ATOM 634 N N . GLU A 1 81 ? -12.844 -5.258 11.523 1 98.25 81 GLU A N 1
ATOM 635 C CA . GLU A 1 81 ? -13.602 -4.359 10.656 1 98.25 81 GLU A CA 1
ATOM 636 C C . GLU A 1 81 ? -14.984 -4.074 11.234 1 98.25 81 GLU A C 1
ATOM 638 O O . GLU A 1 81 ? -15.469 -2.941 11.18 1 98.25 81 GLU A O 1
ATOM 643 N N . ASP A 1 82 ? -15.609 -5.055 11.836 1 98.38 82 ASP A N 1
ATOM 644 C CA . ASP A 1 82 ? -16.906 -4.871 12.484 1 98.38 82 ASP A CA 1
ATOM 645 C C . ASP A 1 82 ? -16.781 -3.945 13.695 1 98.38 82 ASP A C 1
ATOM 647 O O . ASP A 1 82 ? -17.625 -3.061 13.891 1 98.38 82 ASP A O 1
ATOM 651 N N . TYR A 1 83 ? -15.812 -4.18 14.492 1 98.5 83 TYR A N 1
ATOM 652 C CA . TYR A 1 83 ? -15.539 -3.328 15.648 1 98.5 83 TYR A CA 1
ATOM 653 C C . TYR A 1 83 ? -15.344 -1.878 15.219 1 98.5 83 TYR A C 1
ATOM 655 O O . TYR A 1 83 ? -15.922 -0.966 15.812 1 98.5 83 TYR A O 1
ATOM 663 N N . LEU A 1 84 ? -14.578 -1.671 14.172 1 98.81 84 LEU A N 1
ATOM 664 C CA . LEU A 1 84 ? -14.266 -0.327 13.695 1 98.81 84 LEU A CA 1
ATOM 665 C C . LEU A 1 84 ? -15.492 0.326 13.07 1 98.81 84 LEU A C 1
ATOM 667 O O . LEU A 1 84 ? -15.672 1.542 13.172 1 98.81 84 LEU A O 1
ATOM 671 N N . ALA A 1 85 ? -16.312 -0.489 12.352 1 98.88 85 ALA A N 1
ATOM 672 C CA . ALA A 1 85 ? -17.547 0.042 11.805 1 98.88 85 ALA A CA 1
ATOM 673 C C . ALA A 1 85 ? -18.422 0.637 12.906 1 98.88 85 ALA A C 1
ATOM 675 O O . ALA A 1 85 ? -18.938 1.749 12.766 1 98.88 85 ALA A O 1
ATOM 676 N N . ASN A 1 86 ? -18.531 -0.093 13.977 1 98.69 86 ASN A N 1
ATOM 677 C CA . ASN A 1 86 ? -19.297 0.401 15.117 1 98.69 86 ASN A CA 1
ATOM 678 C C . ASN A 1 86 ? -18.672 1.656 15.711 1 98.69 86 ASN A C 1
ATOM 680 O O . ASN A 1 86 ? -19.375 2.619 16.031 1 98.69 86 ASN A O 1
ATOM 684 N N . PHE A 1 87 ? -17.438 1.656 15.891 1 98.75 87 PHE A N 1
ATOM 685 C CA . PHE A 1 87 ? -16.734 2.785 16.484 1 98.75 87 PHE A CA 1
ATOM 686 C C . PHE A 1 87 ? -16.938 4.051 15.656 1 98.75 87 PHE A C 1
ATOM 688 O O . PHE A 1 87 ? -17.188 5.125 16.203 1 98.75 87 PHE A O 1
ATOM 695 N N . TYR A 1 88 ? -16.844 3.961 14.281 1 98.88 88 TYR A N 1
ATOM 696 C CA . TYR A 1 88 ? -16.891 5.125 13.398 1 98.88 88 TYR A CA 1
ATOM 697 C C . TYR A 1 88 ? -18.312 5.379 12.914 1 98.88 88 TYR A C 1
ATOM 699 O O . TYR A 1 88 ? -18.531 6.129 11.961 1 98.88 88 TYR A O 1
ATOM 707 N N . ASN A 1 89 ? -19.266 4.777 13.516 1 98.5 89 ASN A N 1
ATOM 708 C CA . ASN A 1 89 ? -20.656 4.961 13.164 1 98.5 89 ASN A CA 1
ATOM 709 C C . ASN A 1 89 ? -20.906 4.711 11.68 1 98.5 89 ASN A C 1
ATOM 711 O O . ASN A 1 89 ? -21.484 5.555 10.992 1 98.5 89 ASN A O 1
ATOM 715 N N . ALA A 1 90 ? -20.422 3.617 11.195 1 98.69 90 ALA A N 1
ATOM 716 C CA . ALA A 1 90 ? -20.625 3.195 9.812 1 98.69 90 ALA A CA 1
ATOM 717 C C . ALA A 1 90 ? -21.25 1.802 9.75 1 98.69 90 ALA A C 1
ATOM 719 O O . ALA A 1 90 ? -21.172 1.041 10.719 1 98.69 90 ALA A O 1
ATOM 720 N N . GLU A 1 91 ? -21.891 1.496 8.688 1 98.62 91 GLU A N 1
ATOM 721 C CA . GLU A 1 91 ? -22.438 0.156 8.516 1 98.62 91 GLU A CA 1
ATOM 722 C C . GLU A 1 91 ? -21.328 -0.875 8.312 1 98.62 91 GLU A C 1
ATOM 724 O O . GLU A 1 91 ? -21.453 -2.023 8.742 1 98.62 91 GLU A O 1
ATOM 729 N N . ALA A 1 92 ? -20.297 -0.51 7.652 1 98.69 92 ALA A N 1
ATOM 730 C CA . ALA A 1 92 ? -19.188 -1.403 7.352 1 98.69 92 ALA A CA 1
ATOM 731 C C . ALA A 1 92 ? -17.891 -0.621 7.176 1 98.69 92 ALA A C 1
ATOM 733 O O . ALA A 1 92 ? -17.906 0.579 6.891 1 98.69 92 ALA A O 1
ATOM 734 N N . THR A 1 93 ? -16.812 -1.277 7.398 1 98.81 93 THR A N 1
ATOM 735 C CA . THR A 1 93 ? -15.484 -0.738 7.137 1 98.81 93 THR A CA 1
ATOM 736 C C . THR A 1 93 ? -14.625 -1.76 6.406 1 98.81 93 THR A C 1
ATOM 738 O O . THR A 1 93 ? -14.938 -2.951 6.395 1 98.81 93 THR A O 1
ATOM 741 N N . LEU A 1 94 ? -13.656 -1.351 5.723 1 98.81 94 LEU A N 1
ATOM 742 C CA . LEU A 1 94 ? -12.68 -2.162 5 1 98.81 94 LEU A CA 1
ATOM 743 C C . LEU A 1 94 ? -11.258 -1.712 5.312 1 98.81 94 LEU A C 1
ATOM 745 O O . LEU A 1 94 ? -10.906 -0.554 5.082 1 98.81 94 LEU A O 1
ATOM 749 N N . ILE A 1 95 ? -10.445 -2.631 5.836 1 98.62 95 ILE A N 1
ATOM 750 C CA . ILE A 1 95 ? -9.094 -2.307 6.277 1 98.62 95 ILE A CA 1
ATOM 751 C C . ILE A 1 95 ? -8.133 -2.383 5.09 1 98.62 95 ILE A C 1
ATOM 753 O O . ILE A 1 95 ? -8.234 -3.285 4.254 1 98.62 95 ILE A O 1
ATOM 757 N N . PHE A 1 96 ? -7.234 -1.451 5 1 98.31 96 PHE A N 1
ATOM 758 C CA . PHE A 1 96 ? -6.16 -1.377 4.016 1 98.31 96 PHE A CA 1
ATOM 759 C C . PHE A 1 96 ? -4.805 -1.262 4.707 1 98.31 96 PHE A C 1
ATOM 761 O O . PHE A 1 96 ? -4.734 -0.925 5.891 1 98.31 96 PHE A O 1
ATOM 768 N N . SER A 1 97 ? -3.773 -1.495 3.961 1 96.94 97 SER A N 1
ATOM 769 C CA . SER A 1 97 ? -2.426 -1.528 4.523 1 96.94 97 SER A CA 1
ATOM 770 C C . SER A 1 97 ? -1.893 -0.12 4.762 1 96.94 97 SER A C 1
ATOM 772 O O . SER A 1 97 ? -0.954 0.07 5.539 1 96.94 97 SER A O 1
ATOM 774 N N . SER A 1 98 ? -2.406 0.859 4.078 1 97.62 98 SER A N 1
ATOM 775 C CA . SER A 1 98 ? -1.983 2.242 4.27 1 97.62 98 SER A CA 1
ATOM 776 C C . SER A 1 98 ? -3.062 3.219 3.814 1 97.62 98 SER A C 1
ATOM 778 O O . SER A 1 98 ? -3.998 2.834 3.111 1 97.62 98 SER A O 1
ATOM 780 N N . GLY A 1 99 ? -2.883 4.457 4.27 1 98.19 99 GLY A N 1
ATOM 781 C CA . GLY A 1 99 ? -3.77 5.504 3.781 1 98.19 99 GLY A CA 1
ATOM 782 C C . GLY A 1 99 ? -3.643 5.742 2.289 1 98.19 99 GLY A C 1
ATOM 783 O O . GLY A 1 99 ? -4.637 6.008 1.61 1 98.19 99 GLY A O 1
ATOM 784 N N . TYR A 1 100 ? -2.43 5.656 1.755 1 98.31 100 TYR A N 1
ATOM 785 C CA . TYR A 1 100 ? -2.197 5.793 0.321 1 98.31 100 TYR A CA 1
ATOM 786 C C . TYR A 1 100 ? -3.01 4.773 -0.464 1 98.31 100 TYR A C 1
ATOM 788 O O . TYR A 1 100 ? -3.709 5.125 -1.416 1 98.31 100 TYR A O 1
ATOM 796 N N . GLN A 1 101 ? -2.955 3.539 -0.013 1 98.12 101 GLN A N 1
ATOM 797 C CA . GLN A 1 101 ? -3.65 2.453 -0.699 1 98.12 101 GLN A CA 1
ATOM 798 C C . GLN A 1 101 ? -5.164 2.623 -0.603 1 98.12 101 GLN A C 1
ATOM 800 O O . GLN A 1 101 ? -5.891 2.318 -1.553 1 98.12 101 GLN A O 1
ATOM 805 N N . ALA A 1 102 ? -5.633 3.027 0.554 1 98.69 102 ALA A N 1
ATOM 806 C CA . ALA A 1 102 ? -7.07 3.197 0.755 1 98.69 102 ALA A CA 1
ATOM 807 C C . ALA A 1 102 ? -7.633 4.266 -0.179 1 98.69 102 ALA A C 1
ATOM 809 O O . ALA A 1 102 ? -8.664 4.055 -0.823 1 98.69 102 ALA A O 1
ATOM 810 N N . ASN A 1 103 ? -6.977 5.422 -0.249 1 98.75 103 ASN A N 1
ATOM 811 C CA . ASN A 1 103 ? -7.43 6.488 -1.136 1 98.75 103 ASN A CA 1
ATOM 812 C C . ASN A 1 103 ? -7.348 6.074 -2.602 1 98.75 103 ASN A C 1
ATOM 814 O O . ASN A 1 103 ? -8.258 6.352 -3.383 1 98.75 103 ASN A O 1
ATOM 818 N N . LEU A 1 104 ? -6.223 5.418 -2.912 1 98.5 104 LEU A N 1
ATOM 819 C CA . LEU A 1 104 ? -6.078 4.891 -4.266 1 98.5 104 LEU A CA 1
ATOM 820 C C . LEU A 1 104 ? -7.234 3.957 -4.609 1 98.5 104 LEU A C 1
ATOM 822 O O . LEU A 1 104 ? -7.797 4.039 -5.707 1 98.5 104 LEU A O 1
ATOM 826 N N . ALA A 1 105 ? -7.566 3.086 -3.734 1 98.5 105 ALA A N 1
ATOM 827 C CA . ALA A 1 105 ? -8.609 2.082 -3.934 1 98.5 105 ALA A CA 1
ATOM 828 C C . ALA A 1 105 ? -9.969 2.736 -4.148 1 98.5 105 ALA A C 1
ATOM 830 O O . ALA A 1 105 ? -10.688 2.393 -5.09 1 98.5 105 ALA A O 1
ATOM 831 N N . VAL A 1 106 ? -10.312 3.686 -3.332 1 98.75 106 VAL A N 1
ATOM 832 C CA . VAL A 1 106 ? -11.625 4.32 -3.369 1 98.75 106 VAL A CA 1
ATOM 833 C C . VAL A 1 106 ? -11.766 5.141 -4.648 1 98.75 106 VAL A C 1
ATOM 835 O O . VAL A 1 106 ? -12.742 4.988 -5.391 1 98.75 106 VAL A O 1
ATOM 838 N N . LEU A 1 107 ? -10.773 5.945 -4.953 1 98.75 107 LEU A N 1
ATOM 839 C CA . LEU A 1 107 ? -10.906 6.926 -6.023 1 98.75 107 LEU A CA 1
ATOM 840 C C . LEU A 1 107 ? -10.695 6.277 -7.387 1 98.75 107 LEU A C 1
ATOM 842 O O . LEU A 1 107 ? -11.227 6.75 -8.391 1 98.75 107 LEU A O 1
ATOM 846 N N . SER A 1 108 ? -9.969 5.133 -7.41 1 98.06 108 SER A N 1
ATOM 847 C CA . SER A 1 108 ? -9.742 4.461 -8.688 1 98.06 108 SER A CA 1
ATOM 848 C C . SER A 1 108 ? -10.898 3.531 -9.031 1 98.06 108 SER A C 1
ATOM 850 O O . SER A 1 108 ? -10.992 3.039 -10.156 1 98.06 108 SER A O 1
ATOM 852 N N . SER A 1 109 ? -11.836 3.32 -8.125 1 97.44 109 SER A N 1
ATOM 853 C CA . SER A 1 109 ? -12.836 2.287 -8.398 1 97.44 109 SER A CA 1
ATOM 854 C C . SER A 1 109 ? -14.25 2.855 -8.336 1 97.44 109 SER A C 1
ATOM 856 O O . SER A 1 109 ? -15.102 2.494 -9.156 1 97.44 109 SER A O 1
ATOM 858 N N . LEU A 1 110 ? -14.547 3.803 -7.465 1 97.81 110 LEU A N 1
ATOM 859 C CA . LEU A 1 110 ? -15.914 4.25 -7.227 1 97.81 110 LEU A CA 1
ATOM 860 C C . LEU A 1 110 ? -16.438 5.051 -8.414 1 97.81 110 LEU A C 1
ATOM 862 O O . LEU A 1 110 ? -17.5 4.746 -8.953 1 97.81 110 LEU A O 1
ATOM 866 N N . PRO A 1 111 ? -15.734 6.141 -8.844 1 97.81 111 PRO A N 1
ATOM 867 C CA . PRO A 1 111 ? -16.203 6.797 -10.062 1 97.81 111 PRO A CA 1
ATOM 868 C C . PRO A 1 111 ? -16.062 5.914 -11.297 1 97.81 111 PRO A C 1
ATOM 870 O O . PRO A 1 111 ? -15.141 5.086 -11.367 1 97.81 111 PRO A O 1
ATOM 873 N N . GLN A 1 112 ? -16.938 6.051 -12.211 1 97 112 GLN A N 1
ATOM 874 C CA . GLN A 1 112 ? -16.906 5.266 -13.438 1 97 112 GLN A CA 1
ATOM 875 C C . GLN A 1 112 ? -16.719 6.164 -14.656 1 97 112 GLN A C 1
ATOM 877 O O . GLN A 1 112 ? -16.844 7.387 -14.555 1 97 112 GLN A O 1
ATOM 882 N N . ARG A 1 113 ? -16.344 5.477 -15.836 1 96.88 113 ARG A N 1
ATOM 883 C CA . ARG A 1 113 ? -16.328 6.211 -17.094 1 96.88 113 ARG A CA 1
ATOM 884 C C . ARG A 1 113 ? -17.641 6.969 -17.297 1 96.88 113 ARG A C 1
ATOM 886 O O . ARG A 1 113 ? -18.719 6.402 -17.141 1 96.88 113 ARG A O 1
ATOM 893 N N . GLY A 1 114 ? -17.562 8.25 -17.594 1 97.88 114 GLY A N 1
ATOM 894 C CA . GLY A 1 114 ? -18.75 9.07 -17.781 1 97.88 114 GLY A CA 1
ATOM 895 C C . GLY A 1 114 ? -19.078 9.914 -16.562 1 97.88 114 GLY A C 1
ATOM 896 O O . GLY A 1 114 ? -19.859 10.867 -16.656 1 97.88 114 GLY A O 1
ATOM 897 N N . ASP A 1 115 ? -18.5 9.578 -15.406 1 98.5 115 ASP A N 1
ATOM 898 C CA . ASP A 1 115 ? -18.703 10.352 -14.188 1 98.5 115 ASP A CA 1
ATOM 899 C C . ASP A 1 115 ? -17.703 11.5 -14.086 1 98.5 115 ASP A C 1
ATOM 901 O O . ASP A 1 115 ? -16.781 11.602 -14.906 1 98.5 115 ASP A O 1
ATOM 905 N N . THR A 1 116 ? -17.906 12.422 -13.102 1 98.81 116 THR A N 1
ATOM 906 C CA . THR A 1 116 ? -17.031 13.562 -12.906 1 98.81 116 THR A CA 1
ATOM 907 C C . THR A 1 116 ? -16.578 13.656 -11.453 1 98.81 116 THR A C 1
ATOM 909 O O . THR A 1 116 ? -17.391 13.555 -10.531 1 98.81 116 THR A O 1
ATOM 912 N N . ILE A 1 117 ? -15.305 13.781 -11.25 1 98.88 117 ILE A N 1
ATOM 913 C CA . ILE A 1 117 ? -14.719 13.984 -9.93 1 98.88 117 ILE A CA 1
ATOM 914 C C . ILE A 1 117 ? -14.273 15.438 -9.789 1 98.88 117 ILE A C 1
ATOM 916 O O . ILE A 1 117 ? -13.531 15.953 -10.625 1 98.88 117 ILE A O 1
ATOM 920 N N . PHE A 1 118 ? -14.734 16.141 -8.797 1 98.94 118 PHE A N 1
ATOM 921 C CA . PHE A 1 118 ? -14.219 17.438 -8.375 1 98.94 118 PHE A CA 1
ATOM 922 C C . PHE A 1 118 ? -13.422 17.312 -7.086 1 98.94 118 PHE A C 1
ATOM 924 O O . PHE A 1 118 ? -13.945 16.875 -6.066 1 98.94 118 PHE A O 1
ATOM 931 N N . TYR A 1 119 ? -12.148 17.656 -7.133 1 98.75 119 TYR A N 1
ATOM 932 C CA . TYR A 1 119 ? -11.312 17.484 -5.949 1 98.75 119 TYR A CA 1
ATOM 933 C C . TYR A 1 119 ? -10.617 18.797 -5.59 1 98.75 119 TYR A C 1
ATOM 935 O O . TYR A 1 119 ? -10.297 19.609 -6.469 1 98.75 119 TYR A O 1
ATOM 943 N N . ASP A 1 120 ? -10.445 19.062 -4.332 1 98.38 120 ASP A N 1
ATOM 944 C CA . ASP A 1 120 ? -9.711 20.234 -3.873 1 98.38 120 ASP A CA 1
ATOM 945 C C . ASP A 1 120 ? -8.281 20.234 -4.398 1 98.38 120 ASP A C 1
ATOM 947 O O . ASP A 1 120 ? -7.598 19.219 -4.352 1 98.38 120 ASP A O 1
ATOM 951 N N . GLU A 1 121 ? -7.785 21.344 -4.816 1 96.62 121 GLU A N 1
ATOM 952 C CA . GLU A 1 121 ? -6.48 21.406 -5.461 1 96.62 121 GLU A CA 1
ATOM 953 C C . GLU A 1 121 ? -5.359 21.062 -4.484 1 96.62 121 GLU A C 1
ATOM 955 O O . GLU A 1 121 ? -4.27 20.672 -4.898 1 96.62 121 GLU A O 1
ATOM 960 N N . LEU A 1 122 ? -5.609 21.109 -3.166 1 94.38 122 LEU A N 1
ATOM 961 C CA . LEU A 1 122 ? -4.578 20.797 -2.184 1 94.38 122 LEU A CA 1
ATOM 962 C C . LEU A 1 122 ? -4.758 19.391 -1.642 1 94.38 122 LEU A C 1
ATOM 964 O O . LEU A 1 122 ? -4.137 19.016 -0.64 1 94.38 122 LEU A O 1
ATOM 968 N N . SER A 1 123 ? -5.586 18.609 -2.365 1 96.31 123 SER A N 1
ATOM 969 C CA . SER A 1 123 ? -5.75 17.219 -1.964 1 96.31 123 SER A CA 1
ATOM 970 C C . SER A 1 123 ? -4.418 16.469 -1.972 1 96.31 123 SER A C 1
ATOM 972 O O . SER A 1 123 ? -3.555 16.75 -2.811 1 96.31 123 SER A O 1
ATOM 974 N N . HIS A 1 124 ? -4.238 15.633 -1.037 1 96.12 124 HIS A N 1
ATOM 975 C CA . HIS A 1 124 ? -3.029 14.828 -0.893 1 96.12 124 HIS A CA 1
ATOM 976 C C . HIS A 1 124 ? -2.736 14.039 -2.166 1 96.12 124 HIS A C 1
ATOM 978 O O . HIS A 1 124 ? -3.656 13.68 -2.906 1 96.12 124 HIS A O 1
ATOM 984 N N . ALA A 1 125 ? -1.494 13.742 -2.408 1 95.31 125 ALA A N 1
ATOM 985 C CA . ALA A 1 125 ? -0.998 13.094 -3.617 1 95.31 125 ALA A CA 1
ATOM 986 C C . ALA A 1 125 ? -1.69 11.75 -3.844 1 95.31 125 ALA A C 1
ATOM 988 O O . ALA A 1 125 ? -1.968 11.375 -4.984 1 95.31 125 ALA A O 1
ATOM 989 N N . CYS A 1 126 ? -1.939 11 -2.785 1 96.81 126 CYS A N 1
ATOM 990 C CA . CYS A 1 126 ? -2.559 9.688 -2.934 1 96.81 126 CYS A CA 1
ATOM 991 C C . CYS A 1 126 ? -3.957 9.805 -3.523 1 96.81 126 CYS A C 1
ATOM 993 O O . CYS A 1 126 ? -4.395 8.938 -4.277 1 96.81 126 CYS A O 1
ATOM 995 N N . MET A 1 127 ? -4.703 10.859 -3.156 1 98.06 127 MET A N 1
ATOM 996 C CA . MET A 1 127 ? -6.02 11.102 -3.742 1 98.06 127 MET A CA 1
ATOM 997 C C . MET A 1 127 ? -5.898 11.453 -5.223 1 98.06 127 MET A C 1
ATOM 999 O O . MET A 1 127 ? -6.645 10.938 -6.051 1 98.06 127 MET A O 1
ATOM 1003 N N . LYS A 1 128 ? -4.965 12.328 -5.539 1 97.44 128 LYS A N 1
ATOM 1004 C CA . LYS A 1 128 ? -4.738 12.719 -6.926 1 97.44 128 LYS A CA 1
ATOM 1005 C C . LYS A 1 128 ? -4.344 11.523 -7.781 1 97.44 128 LYS A C 1
ATOM 1007 O O . LYS A 1 128 ? -4.766 11.406 -8.938 1 97.44 128 LYS A O 1
ATOM 1012 N N . ASP A 1 129 ? -3.512 10.672 -7.23 1 97.75 129 ASP A N 1
ATOM 1013 C CA . ASP A 1 129 ? -3.111 9.469 -7.953 1 97.75 129 ASP A CA 1
ATOM 1014 C C . ASP A 1 129 ? -4.305 8.547 -8.18 1 97.75 129 ASP A C 1
ATOM 1016 O O . ASP A 1 129 ? -4.414 7.914 -9.234 1 97.75 129 ASP A O 1
ATOM 1020 N N . GLY A 1 130 ? -5.172 8.367 -7.109 1 98.06 130 GLY A N 1
ATOM 1021 C CA . GLY A 1 130 ? -6.398 7.613 -7.297 1 98.06 130 GLY A CA 1
ATOM 1022 C C . GLY A 1 130 ? -7.273 8.164 -8.406 1 98.06 130 GLY A C 1
ATOM 1023 O O . GLY A 1 130 ? -7.82 7.398 -9.211 1 98.06 130 GLY A O 1
ATOM 1024 N N . VAL A 1 131 ? -7.418 9.484 -8.477 1 97.5 131 VAL A N 1
ATOM 1025 C CA . VAL A 1 131 ? -8.195 10.172 -9.508 1 97.5 131 VAL A CA 1
ATOM 1026 C C . VAL A 1 131 ? -7.582 9.891 -10.883 1 97.5 131 VAL A C 1
ATOM 1028 O O . VAL A 1 131 ? -8.297 9.609 -11.844 1 97.5 131 VAL A O 1
ATOM 1031 N N . ARG A 1 132 ? -6.266 9.891 -10.984 1 96 132 ARG A N 1
ATOM 1032 C CA . ARG A 1 132 ? -5.559 9.695 -12.25 1 96 132 ARG A CA 1
ATOM 1033 C C . ARG A 1 132 ? -5.723 8.266 -12.75 1 96 132 ARG A C 1
ATOM 1035 O O . ARG A 1 132 ? -5.707 8.023 -13.961 1 96 132 ARG A O 1
ATOM 1042 N N . LEU A 1 133 ? -5.82 7.359 -11.844 1 96.25 133 LEU A N 1
ATOM 1043 C CA . LEU A 1 133 ? -5.961 5.953 -12.211 1 96.25 133 LEU A CA 1
ATOM 1044 C C . LEU A 1 133 ? -7.387 5.656 -12.672 1 96.25 133 LEU A C 1
ATOM 1046 O O . LEU A 1 133 ? -7.648 4.594 -13.242 1 96.25 133 LEU A O 1
ATOM 1050 N N . ASN A 1 134 ? -8.266 6.551 -12.383 1 93.5 134 ASN A N 1
ATOM 1051 C CA . ASN A 1 134 ? -9.672 6.371 -12.727 1 93.5 134 ASN A CA 1
ATOM 1052 C C . ASN A 1 134 ? -9.961 6.82 -14.156 1 93.5 134 ASN A C 1
ATOM 1054 O O . ASN A 1 134 ? -9.18 7.566 -14.742 1 93.5 134 ASN A O 1
ATOM 1058 N N . PHE A 1 135 ? -11.078 6.406 -14.719 1 93.62 135 PHE A N 1
ATOM 1059 C CA . PHE A 1 135 ? -11.438 6.73 -16.094 1 93.62 135 PHE A CA 1
ATOM 1060 C C . PHE A 1 135 ? -12.453 7.871 -16.125 1 93.62 135 PHE A C 1
ATOM 1062 O O . PHE A 1 135 ? -12.836 8.328 -17.203 1 93.62 135 PHE A O 1
ATOM 1069 N N . ALA A 1 136 ? -12.906 8.383 -14.969 1 97.69 136 ALA A N 1
ATOM 1070 C CA . ALA A 1 136 ? -13.812 9.531 -14.898 1 97.69 136 ALA A CA 1
ATOM 1071 C C . ALA A 1 136 ? -13.086 10.828 -15.242 1 97.69 136 ALA A C 1
ATOM 1073 O O . ALA A 1 136 ? -11.852 10.883 -15.195 1 97.69 136 ALA A O 1
ATOM 1074 N N . GLU A 1 137 ? -13.852 11.805 -15.656 1 98.31 137 GLU A N 1
ATOM 1075 C CA . GLU A 1 137 ? -13.289 13.148 -15.773 1 98.31 137 GLU A CA 1
ATOM 1076 C C . GLU A 1 137 ? -13.031 13.766 -14.398 1 98.31 137 GLU A C 1
ATOM 1078 O O . GLU A 1 137 ? -13.719 13.438 -13.43 1 98.31 137 GLU A O 1
ATOM 1083 N N . SER A 1 138 ? -12.055 14.555 -14.312 1 98.62 138 SER A N 1
ATOM 1084 C CA . SER A 1 138 ? -11.734 15.148 -13.016 1 98.62 138 SER A CA 1
ATOM 1085 C C . SER A 1 138 ? -11.312 16.609 -13.172 1 98.62 138 SER A C 1
ATOM 1087 O O . SER A 1 138 ? -10.656 16.969 -14.148 1 98.62 138 SER A O 1
ATOM 1089 N N . TYR A 1 139 ? -11.711 17.469 -12.25 1 98.69 139 TYR A N 1
ATOM 1090 C CA . TYR A 1 139 ? -11.391 18.891 -12.227 1 98.69 139 TYR A CA 1
ATOM 1091 C C . TYR A 1 139 ? -11.031 19.344 -10.812 1 98.69 139 TYR A C 1
ATOM 1093 O O . TYR A 1 139 ? -11.789 19.109 -9.867 1 98.69 139 TYR A O 1
ATOM 1101 N N . PRO A 1 140 ? -9.875 19.953 -10.672 1 98.5 140 PRO A N 1
ATOM 1102 C CA . PRO A 1 140 ? -9.609 20.578 -9.375 1 98.5 140 PRO A CA 1
ATOM 1103 C C . PRO A 1 140 ? -10.43 21.859 -9.156 1 98.5 140 PRO A C 1
ATOM 1105 O O . PRO A 1 140 ? -10.719 22.578 -10.117 1 98.5 140 PRO A O 1
ATOM 1108 N N . PHE A 1 141 ? -10.898 22.094 -8.008 1 98.62 141 PHE A N 1
ATOM 1109 C CA . PHE A 1 141 ? -11.422 23.391 -7.641 1 98.62 141 PHE A CA 1
ATOM 1110 C C . PHE A 1 141 ? -10.492 24.094 -6.66 1 98.62 141 PHE A C 1
ATOM 1112 O O . PHE A 1 141 ? -9.68 23.453 -5.992 1 98.62 141 PHE A O 1
ATOM 1119 N N . LYS A 1 142 ? -10.578 25.422 -6.609 1 98.06 142 LYS A N 1
ATOM 1120 C CA . LYS A 1 142 ? -9.719 26.219 -5.738 1 98.06 142 LYS A CA 1
ATOM 1121 C C . LYS A 1 142 ? -9.914 25.828 -4.273 1 98.06 142 LYS A C 1
ATOM 1123 O O . LYS A 1 142 ? -11.031 25.578 -3.834 1 98.06 142 LYS A O 1
ATOM 1128 N N . HIS A 1 143 ? -8.797 25.812 -3.582 1 96.38 143 HIS A N 1
ATOM 1129 C CA . HIS A 1 143 ? -8.766 25.328 -2.207 1 96.38 143 HIS A CA 1
ATOM 1130 C C . HIS A 1 143 ? -9.836 26.016 -1.356 1 96.38 143 HIS A C 1
ATOM 1132 O O . HIS A 1 143 ? -9.836 27.234 -1.215 1 96.38 143 HIS A O 1
ATOM 1138 N N . ASN A 1 144 ? -10.711 25.188 -0.825 1 96.19 144 ASN A N 1
ATOM 1139 C CA . ASN A 1 144 ? -11.781 25.625 0.071 1 96.19 144 ASN A CA 1
ATOM 1140 C C . ASN A 1 144 ? -12.633 26.719 -0.561 1 96.19 144 ASN A C 1
ATOM 1142 O O . ASN A 1 144 ? -13.172 27.578 0.144 1 96.19 144 ASN A O 1
ATOM 1146 N N . ASP A 1 145 ? -12.648 26.766 -1.817 1 98.06 145 ASP A N 1
ATOM 1147 C CA . ASP A 1 145 ? -13.469 27.703 -2.566 1 98.06 145 ASP A CA 1
ATOM 1148 C C . ASP A 1 145 ? -14.734 27.031 -3.104 1 98.06 145 ASP A C 1
ATOM 1150 O O . ASP A 1 145 ? -14.75 26.562 -4.246 1 98.06 145 ASP A O 1
ATOM 1154 N N . PHE A 1 146 ? -15.758 27.188 -2.393 1 97.94 146 PHE A N 1
ATOM 1155 C CA . PHE A 1 146 ? -16.984 26.469 -2.678 1 97.94 146 PHE A CA 1
ATOM 1156 C C . PHE A 1 146 ? -17.766 27.125 -3.805 1 97.94 146 PHE A C 1
ATOM 1158 O O . PHE A 1 146 ? -18.562 26.484 -4.477 1 97.94 146 PHE A O 1
ATOM 1165 N N . GLU A 1 147 ? -17.578 28.438 -3.984 1 98.19 147 GLU A N 1
ATOM 1166 C CA . GLU A 1 147 ? -18.156 29.078 -5.156 1 98.19 147 GLU A CA 1
ATOM 1167 C C . GLU A 1 147 ? -17.531 28.547 -6.445 1 98.19 147 GLU A C 1
ATOM 1169 O O . GLU A 1 147 ? -18.25 28.297 -7.422 1 98.19 147 GLU A O 1
ATOM 1174 N N . ASP A 1 148 ? -16.25 28.375 -6.375 1 98.75 148 ASP A N 1
ATOM 1175 C CA . ASP A 1 148 ? -15.57 27.781 -7.527 1 98.75 148 ASP A CA 1
ATOM 1176 C C . ASP A 1 148 ? -16.047 26.359 -7.777 1 98.75 148 ASP A C 1
ATOM 1178 O O . ASP A 1 148 ? -16.266 25.969 -8.922 1 98.75 148 ASP A O 1
ATOM 1182 N N . LEU A 1 149 ? -16.188 25.594 -6.715 1 98.75 149 LEU A N 1
ATOM 1183 C CA . LEU A 1 149 ? -16.672 24.234 -6.812 1 98.75 149 LEU A CA 1
ATOM 1184 C C . LEU A 1 149 ? -18.047 24.188 -7.484 1 98.75 149 LEU A C 1
ATOM 1186 O O . LEU A 1 149 ? -18.25 23.438 -8.43 1 98.75 149 LEU A O 1
ATOM 1190 N N . GLU A 1 150 ? -18.938 25.016 -7.02 1 98.56 150 GLU A N 1
ATOM 1191 C CA . GLU A 1 150 ? -20.297 25.031 -7.57 1 98.56 150 GLU A CA 1
ATOM 1192 C C . GLU A 1 150 ? -20.281 25.438 -9.047 1 98.56 150 GLU A C 1
ATOM 1194 O O . GLU A 1 150 ? -21 24.844 -9.852 1 98.56 150 GLU A O 1
ATOM 1199 N N . ARG A 1 151 ? -19.547 26.453 -9.359 1 98.62 151 ARG A N 1
ATOM 1200 C CA . ARG A 1 151 ? -19.438 26.906 -10.75 1 98.62 151 ARG A CA 1
ATOM 1201 C C . ARG A 1 151 ? -18.938 25.781 -11.648 1 98.62 151 ARG A C 1
ATOM 1203 O O . ARG A 1 151 ? -19.453 25.594 -12.75 1 98.62 151 ARG A O 1
ATOM 1210 N N . LYS A 1 152 ? -17.969 25.094 -11.188 1 98.75 152 LYS A N 1
ATOM 1211 C CA . LYS A 1 152 ? -17.375 24.031 -11.992 1 98.75 152 LYS A CA 1
ATOM 1212 C C . LYS A 1 152 ? -18.312 22.844 -12.125 1 98.75 152 LYS A C 1
ATOM 1214 O O . LYS A 1 152 ? -18.344 22.188 -13.172 1 98.75 152 LYS A O 1
ATOM 1219 N N . ILE A 1 153 ? -19.016 22.531 -11.047 1 98.75 153 ILE A N 1
ATOM 1220 C CA . ILE A 1 153 ? -20 21.469 -11.141 1 98.75 153 ILE A CA 1
ATOM 1221 C C . ILE A 1 153 ? -21.031 21.812 -12.211 1 98.75 153 ILE A C 1
ATOM 1223 O O . ILE A 1 153 ? -21.391 20.969 -13.039 1 98.75 153 ILE A O 1
ATOM 1227 N N . ASP A 1 154 ? -21.484 23.062 -12.195 1 98.25 154 ASP A N 1
ATOM 1228 C CA . ASP A 1 154 ? -22.484 23.516 -13.156 1 98.25 154 ASP A CA 1
ATOM 1229 C C . ASP A 1 154 ? -21.953 23.422 -14.586 1 98.25 154 ASP A C 1
ATOM 1231 O O . ASP A 1 154 ? -22.688 23.062 -15.508 1 98.25 154 ASP A O 1
ATOM 1235 N N . ARG A 1 155 ? -20.766 23.703 -14.727 1 98.31 155 ARG A N 1
ATOM 1236 C CA . ARG A 1 155 ? -20.172 23.812 -16.062 1 98.31 155 ARG A CA 1
ATOM 1237 C C . ARG A 1 155 ? -19.766 22.453 -16.594 1 98.31 155 ARG A C 1
ATOM 1239 O O . ARG A 1 155 ? -19.938 22.172 -17.781 1 98.31 155 ARG A O 1
ATOM 1246 N N . PHE A 1 156 ? -19.156 21.594 -15.727 1 98.5 156 PHE A N 1
ATOM 1247 C CA . PHE A 1 156 ? -18.453 20.422 -16.234 1 98.5 156 PHE A CA 1
ATOM 1248 C C . PHE A 1 156 ? -19.078 19.125 -15.719 1 98.5 156 PHE A C 1
ATOM 1250 O O . PHE A 1 156 ? -18.734 18.047 -16.188 1 98.5 156 PHE A O 1
ATOM 1257 N N . GLY A 1 157 ? -19.969 19.25 -14.75 1 98.06 157 GLY A N 1
ATOM 1258 C CA . GLY A 1 157 ? -20.531 18.062 -14.133 1 98.06 157 GLY A CA 1
ATOM 1259 C C . GLY A 1 157 ? -21.297 17.188 -15.102 1 98.06 157 GLY A C 1
ATOM 1260 O O . GLY A 1 157 ? -22.234 17.656 -15.758 1 98.06 157 GLY A O 1
ATOM 1261 N N . GLN A 1 158 ? -20.922 15.953 -15.211 1 97.94 158 GLN A N 1
ATOM 1262 C CA . GLN A 1 158 ? -21.578 14.93 -16.016 1 97.94 158 GLN A CA 1
ATOM 1263 C C . GLN A 1 158 ? -21.688 13.609 -15.266 1 97.94 158 GLN A C 1
ATOM 1265 O O . GLN A 1 158 ? -20.797 13.266 -14.484 1 97.94 158 GLN A O 1
ATOM 1270 N N . GLY A 1 159 ? -22.781 12.828 -15.586 1 98.06 159 GLY A N 1
ATOM 1271 C CA . GLY A 1 159 ? -22.953 11.57 -14.875 1 98.06 159 GLY A CA 1
ATOM 1272 C C . GLY A 1 159 ? -23.078 11.734 -13.375 1 98.06 159 GLY A C 1
ATOM 1273 O O . GLY A 1 159 ? -23.719 12.68 -12.898 1 98.06 159 GLY A O 1
ATOM 1274 N N . LYS A 1 160 ? -22.625 10.781 -12.672 1 98.38 160 LYS A N 1
ATOM 1275 C CA . LYS A 1 160 ? -22.547 10.914 -11.219 1 98.38 160 LYS A CA 1
ATOM 1276 C C . LYS A 1 160 ? -21.422 11.867 -10.82 1 98.38 160 LYS A C 1
ATOM 1278 O O . LYS A 1 160 ? -20.359 11.875 -11.438 1 98.38 160 LYS A O 1
ATOM 1283 N N . ILE A 1 161 ? -21.641 12.609 -9.82 1 98.75 161 ILE A N 1
ATOM 1284 C CA . ILE A 1 161 ? -20.688 13.633 -9.391 1 98.75 161 ILE A CA 1
ATOM 1285 C C . ILE A 1 161 ? -20.078 13.227 -8.055 1 98.75 161 ILE A C 1
ATOM 1287 O O . ILE A 1 161 ? -20.797 12.867 -7.117 1 98.75 161 ILE A O 1
ATOM 1291 N N . PHE A 1 162 ? -18.766 13.258 -7.973 1 98.88 162 PHE A N 1
ATOM 1292 C CA . PHE A 1 162 ? -18.016 12.984 -6.754 1 98.88 162 PHE A CA 1
ATOM 1293 C C . PHE A 1 162 ? -17.219 14.211 -6.324 1 98.88 162 PHE A C 1
ATOM 1295 O O . PHE A 1 162 ? -16.578 14.859 -7.148 1 98.88 162 PHE A O 1
ATOM 1302 N N . ILE A 1 163 ? -17.297 14.539 -5.07 1 98.88 163 ILE A N 1
ATOM 1303 C CA . ILE A 1 163 ? -16.516 15.625 -4.488 1 98.88 163 ILE A CA 1
ATOM 1304 C C . ILE A 1 163 ? -15.516 15.062 -3.488 1 98.88 163 ILE A C 1
ATOM 1306 O O . ILE A 1 163 ? -15.883 14.305 -2.586 1 98.88 163 ILE A O 1
ATOM 1310 N N . VAL A 1 164 ? -14.234 15.398 -3.682 1 98.81 164 VAL A N 1
ATOM 1311 C CA . VAL A 1 164 ? -13.141 14.859 -2.881 1 98.81 164 VAL A CA 1
ATOM 1312 C C . VAL A 1 164 ? -12.523 15.977 -2.039 1 98.81 164 VAL A C 1
ATOM 1314 O O . VAL A 1 164 ? -12.148 17.031 -2.566 1 98.81 164 VAL A O 1
ATOM 1317 N N . ALA A 1 165 ? -12.406 15.766 -0.738 1 98.62 165 ALA A N 1
ATOM 1318 C CA . ALA A 1 165 ? -11.828 16.75 0.175 1 98.62 165 ALA A CA 1
ATOM 1319 C C . ALA A 1 165 ? -11.141 16.062 1.352 1 98.62 165 ALA A C 1
ATOM 1321 O O . ALA A 1 165 ? -11.281 14.844 1.54 1 98.62 165 ALA A O 1
ATOM 1322 N N . GLU A 1 166 ? -10.336 16.766 2.057 1 98.56 166 GLU A N 1
ATOM 1323 C CA . GLU A 1 166 ? -9.742 16.344 3.324 1 98.56 166 GLU A CA 1
ATOM 1324 C C . GLU A 1 166 ? -10.344 17.125 4.492 1 98.56 166 GLU A C 1
ATOM 1326 O O . GLU A 1 166 ? -10.695 18.297 4.352 1 98.56 166 GLU A O 1
ATOM 1331 N N . SER A 1 167 ? -10.484 16.422 5.641 1 98.56 167 SER A N 1
ATOM 1332 C CA . SER A 1 167 ? -10.945 17.141 6.828 1 98.56 167 SER A CA 1
ATOM 1333 C C . SER A 1 167 ? -9.977 18.25 7.227 1 98.56 167 SER A C 1
ATOM 1335 O O . SER A 1 167 ? -10.391 19.375 7.465 1 98.56 167 SER A O 1
ATOM 1337 N N . VAL A 1 168 ? -8.711 17.891 7.297 1 97.81 168 VAL A N 1
ATOM 1338 C CA . VAL A 1 168 ? -7.613 18.812 7.539 1 97.81 168 VAL A CA 1
ATOM 1339 C C . VAL A 1 168 ? -6.543 18.641 6.465 1 97.81 168 VAL A C 1
ATOM 1341 O O . VAL A 1 168 ? -6.133 17.516 6.168 1 97.81 168 VAL A O 1
ATOM 1344 N N . TYR A 1 169 ? -6.172 19.766 5.859 1 95.12 169 TYR A N 1
ATOM 1345 C CA . TYR A 1 169 ? -5.148 19.719 4.82 1 95.12 169 TYR A CA 1
ATOM 1346 C C . TYR A 1 169 ? -3.752 19.797 5.422 1 95.12 169 TYR A C 1
ATOM 1348 O O . TYR A 1 169 ? -3.488 20.625 6.293 1 95.12 169 TYR A O 1
ATOM 1356 N N . SER A 1 170 ? -2.857 18.984 5.004 1 89.75 170 SER A N 1
ATOM 1357 C CA . SER A 1 170 ? -1.597 18.641 5.656 1 89.75 170 SER A CA 1
ATOM 1358 C C . SER A 1 170 ? -0.63 19.828 5.629 1 89.75 170 SER A C 1
ATOM 1360 O O . SER A 1 170 ? 0.262 19.922 6.473 1 89.75 170 SER A O 1
ATOM 1362 N N . MET A 1 171 ? -0.707 20.672 4.684 1 83.44 171 MET A N 1
ATOM 1363 C CA . MET A 1 171 ? 0.307 21.703 4.531 1 83.44 171 MET A CA 1
ATOM 1364 C C . MET A 1 171 ? -0.009 22.906 5.41 1 83.44 171 MET A C 1
ATOM 1366 O O . MET A 1 171 ? 0.878 23.453 6.074 1 83.44 171 MET A O 1
ATOM 1370 N N . ASP A 1 172 ? -1.285 23.219 5.516 1 85.75 172 ASP A N 1
ATOM 1371 C CA . ASP A 1 172 ? -1.641 24.438 6.219 1 85.75 172 ASP A CA 1
ATOM 1372 C C . ASP A 1 172 ? -2.42 24.141 7.496 1 85.75 172 ASP A C 1
ATOM 1374 O O . ASP A 1 172 ? -2.586 25 8.352 1 85.75 172 ASP A O 1
ATOM 1378 N N . GLY A 1 173 ? -2.852 22.938 7.613 1 92.56 173 GLY A N 1
ATOM 1379 C CA . GLY A 1 173 ? -3.578 22.562 8.812 1 92.56 173 GLY A CA 1
ATOM 1380 C C . GLY A 1 173 ? -4.996 23.094 8.852 1 92.56 173 GLY A C 1
ATOM 1381 O O . GLY A 1 173 ? -5.68 23 9.867 1 92.56 173 GLY A O 1
ATOM 1382 N N . ASP A 1 174 ? -5.418 23.688 7.773 1 94.12 174 ASP A N 1
ATOM 1383 C CA . ASP A 1 174 ? -6.758 24.266 7.754 1 94.12 174 ASP A CA 1
ATOM 1384 C C . ASP A 1 174 ? -7.816 23.188 7.5 1 94.12 174 ASP A C 1
ATOM 1386 O O . ASP A 1 174 ? -7.57 22.234 6.773 1 94.12 174 ASP A O 1
ATOM 1390 N N . PHE A 1 175 ? -8.977 23.406 8.094 1 97.19 175 PHE A N 1
ATOM 1391 C CA . PHE A 1 175 ? -10.109 22.5 7.988 1 97.19 175 PHE A CA 1
ATOM 1392 C C . PHE A 1 175 ? -10.938 22.797 6.742 1 97.19 175 PHE A C 1
ATOM 1394 O O . PHE A 1 175 ? -10.984 23.938 6.281 1 97.19 175 PHE A O 1
ATOM 1401 N N . VAL A 1 176 ? -11.578 21.812 6.234 1 97.94 176 VAL A N 1
ATOM 1402 C CA . VAL A 1 176 ? -12.641 22.016 5.254 1 97.94 176 VAL A CA 1
ATOM 1403 C C . VAL A 1 176 ? -13.906 22.516 5.957 1 97.94 176 VAL A C 1
ATOM 1405 O O . VAL A 1 176 ? -14.172 22.141 7.105 1 97.94 176 VAL A O 1
ATOM 1408 N N . ASN A 1 177 ? -14.648 23.438 5.34 1 97.62 177 ASN A N 1
ATOM 1409 C CA . ASN A 1 177 ? -16.031 23.688 5.77 1 97.62 177 ASN A CA 1
ATOM 1410 C C . ASN A 1 177 ? -16.953 22.547 5.34 1 97.62 177 ASN A C 1
ATOM 1412 O O . ASN A 1 177 ? -17.625 22.656 4.309 1 97.62 177 ASN A O 1
ATOM 1416 N N . LEU A 1 178 ? -17.031 21.531 6.18 1 98.56 178 LEU A N 1
ATOM 1417 C CA . LEU A 1 178 ? -17.688 20.297 5.805 1 98.56 178 LEU A CA 1
ATOM 1418 C C . LEU A 1 178 ? -19.188 20.516 5.605 1 98.56 178 LEU A C 1
ATOM 1420 O O . LEU A 1 178 ? -19.797 19.922 4.719 1 98.56 178 LEU A O 1
ATOM 1424 N N . LEU A 1 179 ? -19.797 21.328 6.461 1 98.31 179 LEU A N 1
ATOM 1425 C CA . LEU A 1 179 ? -21.219 21.594 6.332 1 98.31 179 LEU A CA 1
ATOM 1426 C C . LEU A 1 179 ? -21.547 22.203 4.973 1 98.31 179 LEU A C 1
ATOM 1428 O O . LEU A 1 179 ? -22.484 21.766 4.297 1 98.31 179 LEU A O 1
ATOM 1432 N N . LYS A 1 180 ? -20.781 23.219 4.617 1 98.25 180 LYS A N 1
ATOM 1433 C CA . LYS A 1 180 ? -20.984 23.844 3.318 1 98.25 180 LYS A CA 1
ATOM 1434 C C . LYS A 1 180 ? -20.781 22.844 2.184 1 98.25 180 LYS A C 1
ATOM 1436 O O . LYS A 1 180 ? -21.5 22.875 1.182 1 98.25 180 LYS A O 1
ATOM 1441 N N . LEU A 1 181 ? -19.797 22.031 2.268 1 98.56 181 LEU A N 1
ATOM 1442 C CA . LEU A 1 181 ? -19.516 21 1.268 1 98.56 181 LEU A CA 1
ATOM 1443 C C . LEU A 1 181 ? -20.703 20.047 1.127 1 98.56 181 LEU A C 1
ATOM 1445 O O . LEU A 1 181 ? -21.094 19.688 0.012 1 98.56 181 LEU A O 1
ATOM 1449 N N . VAL A 1 182 ? -21.25 19.594 2.248 1 98.56 182 VAL A N 1
ATOM 1450 C CA . VAL A 1 182 ? -22.391 18.688 2.273 1 98.56 182 VAL A CA 1
ATOM 1451 C C . VAL A 1 182 ? -23.594 19.344 1.601 1 98.56 182 VAL A C 1
ATOM 1453 O O . VAL A 1 182 ? -24.312 18.703 0.824 1 98.56 182 VAL A O 1
ATOM 1456 N N . GLU A 1 183 ? -23.797 20.625 1.895 1 98.38 183 GLU A N 1
ATOM 1457 C CA . GLU A 1 183 ? -24.906 21.359 1.288 1 98.38 183 GLU A CA 1
ATOM 1458 C C . GLU A 1 183 ? -24.781 21.391 -0.233 1 98.38 183 GLU A C 1
ATOM 1460 O O . GLU A 1 183 ? -25.766 21.172 -0.945 1 98.38 183 GLU A O 1
ATOM 1465 N N . ILE A 1 184 ? -23.641 21.641 -0.685 1 98.44 184 ILE A N 1
ATOM 1466 C CA . ILE A 1 184 ? -23.391 21.688 -2.123 1 98.44 184 ILE A CA 1
ATOM 1467 C C . ILE A 1 184 ? -23.609 20.297 -2.717 1 98.44 184 ILE A C 1
ATOM 1469 O O . ILE A 1 184 ? -24.234 20.156 -3.771 1 98.44 184 ILE A O 1
ATOM 1473 N N . ALA A 1 185 ? -23.031 19.266 -2.084 1 98.56 185 ALA A N 1
ATOM 1474 C CA . ALA A 1 185 ? -23.172 17.891 -2.57 1 98.56 185 ALA A CA 1
ATOM 1475 C C . ALA A 1 185 ? -24.641 17.5 -2.697 1 98.56 185 ALA A C 1
ATOM 1477 O O . ALA A 1 185 ? -25.047 16.859 -3.674 1 98.56 185 ALA A O 1
ATOM 1478 N N . GLU A 1 186 ? -25.422 17.875 -1.705 1 98.31 186 GLU A N 1
ATOM 1479 C CA . GLU A 1 186 ? -26.844 17.547 -1.715 1 98.31 186 GLU A CA 1
ATOM 1480 C C . GLU A 1 186 ? -27.578 18.297 -2.828 1 98.31 186 GLU A C 1
ATOM 1482 O O . GLU A 1 186 ? -28.453 17.734 -3.49 1 98.31 186 GLU A O 1
ATOM 1487 N N . LYS A 1 187 ? -27.219 19.547 -2.986 1 97.94 187 LYS A N 1
ATOM 1488 C CA . LYS A 1 187 ? -27.797 20.344 -4.062 1 97.94 187 LYS A CA 1
ATOM 1489 C C . LYS A 1 187 ? -27.609 19.672 -5.414 1 97.94 187 LYS A C 1
ATOM 1491 O O . LYS A 1 187 ? -28.5 19.719 -6.27 1 97.94 187 LYS A O 1
ATOM 1496 N N . PHE A 1 188 ? -26.531 18.969 -5.668 1 98.31 188 PHE A N 1
ATOM 1497 C CA . PHE A 1 188 ? -26.188 18.438 -6.98 1 98.31 188 PHE A CA 1
ATOM 1498 C C . PHE A 1 188 ? -26.297 16.922 -6.988 1 98.31 188 PHE A C 1
ATOM 1500 O O . PHE A 1 188 ? -25.828 16.266 -7.926 1 98.31 188 PHE A O 1
ATOM 1507 N N . ASP A 1 189 ? -26.797 16.312 -5.914 1 98.38 189 ASP A N 1
ATOM 1508 C CA . ASP A 1 189 ? -26.891 14.867 -5.773 1 98.38 189 ASP A CA 1
ATOM 1509 C C . ASP A 1 189 ? -25.516 14.211 -5.91 1 98.38 189 ASP A C 1
ATOM 1511 O O . ASP A 1 189 ? -25.375 13.172 -6.562 1 98.38 189 ASP A O 1
ATOM 1515 N N . ALA A 1 190 ? -24.469 14.875 -5.375 1 98.69 190 ALA A N 1
ATOM 1516 C CA . ALA A 1 190 ? -23.094 14.406 -5.445 1 98.69 190 ALA A CA 1
ATOM 1517 C C . ALA A 1 190 ? -22.719 13.594 -4.207 1 98.69 190 ALA A C 1
ATOM 1519 O O . ALA A 1 190 ? -23.391 13.68 -3.18 1 98.69 190 ALA A O 1
ATOM 1520 N N . GLY A 1 191 ? -21.781 12.703 -4.344 1 98.69 191 GLY A N 1
ATOM 1521 C CA . GLY A 1 191 ? -21.203 12 -3.209 1 98.69 191 GLY A CA 1
ATOM 1522 C C . GLY A 1 191 ? -19.891 12.602 -2.742 1 98.69 191 GLY A C 1
ATOM 1523 O O . GLY A 1 191 ? -19.062 13.016 -3.559 1 98.69 191 GLY A O 1
ATOM 1524 N N . ILE A 1 192 ? -19.75 12.68 -1.463 1 98.88 192 ILE A N 1
ATOM 1525 C CA . ILE A 1 192 ? -18.516 13.227 -0.902 1 98.88 192 ILE A CA 1
ATOM 1526 C C . ILE A 1 192 ? -17.609 12.086 -0.448 1 98.88 192 ILE A C 1
ATOM 1528 O O . ILE A 1 192 ? -18.047 11.18 0.266 1 98.88 192 ILE A O 1
ATOM 1532 N N . ILE A 1 193 ? -16.391 12.062 -0.886 1 98.88 193 ILE A N 1
ATOM 1533 C CA . ILE A 1 193 ? -15.305 11.25 -0.367 1 98.88 193 ILE A CA 1
ATOM 1534 C C . ILE A 1 193 ? -14.406 12.094 0.535 1 98.88 193 ILE A C 1
ATOM 1536 O O . ILE A 1 193 ? -13.703 12.984 0.058 1 98.88 193 ILE A O 1
ATOM 1540 N N . LEU A 1 194 ? -14.414 11.828 1.807 1 98.94 194 LEU A N 1
ATOM 1541 C CA . LEU A 1 194 ? -13.711 12.656 2.777 1 98.94 194 LEU A CA 1
ATOM 1542 C C . LEU A 1 194 ? -12.531 11.898 3.377 1 98.94 194 LEU A C 1
ATOM 1544 O O . LEU A 1 194 ? -12.703 10.828 3.967 1 98.94 194 LEU A O 1
ATOM 1548 N N . ASP A 1 195 ? -11.352 12.414 3.252 1 98.81 195 ASP A N 1
ATOM 1549 C CA . ASP A 1 195 ? -10.156 11.875 3.891 1 98.81 195 ASP A CA 1
ATOM 1550 C C . ASP A 1 195 ? -9.953 12.484 5.277 1 98.81 195 ASP A C 1
ATOM 1552 O O . ASP A 1 195 ? -9.656 13.672 5.406 1 98.81 195 ASP A O 1
ATOM 1556 N N . GLU A 1 196 ? -10.023 11.664 6.27 1 98.75 196 GLU A N 1
ATOM 1557 C CA . GLU A 1 196 ? -9.93 12.078 7.664 1 98.75 196 GLU A CA 1
ATOM 1558 C C . GLU A 1 196 ? -8.539 11.82 8.234 1 98.75 196 GLU A C 1
ATOM 1560 O O . GLU A 1 196 ? -8.359 11.75 9.453 1 98.75 196 GLU A O 1
ATOM 1565 N N . ALA A 1 197 ? -7.555 11.68 7.387 1 98.56 197 ALA A N 1
ATOM 1566 C CA . ALA A 1 197 ? -6.223 11.234 7.789 1 98.56 197 ALA A CA 1
ATOM 1567 C C . ALA A 1 197 ? -5.68 12.094 8.93 1 98.56 197 ALA A C 1
ATOM 1569 O O . ALA A 1 197 ? -5.137 11.562 9.906 1 98.56 197 ALA A O 1
ATOM 1570 N N . HIS A 1 198 ? -5.859 13.414 8.875 1 98.38 198 HIS A N 1
ATOM 1571 C CA . HIS A 1 198 ? -5.215 14.312 9.82 1 98.38 198 HIS A CA 1
ATOM 1572 C C . HIS A 1 198 ? -6.145 14.656 10.984 1 98.38 198 HIS A C 1
ATOM 1574 O O . HIS A 1 198 ? -5.793 15.461 11.852 1 98.38 198 HIS A O 1
ATOM 1580 N N . THR A 1 199 ? -7.328 14.055 11.039 1 98.62 199 THR A N 1
ATOM 1581 C CA . THR A 1 199 ? -8.211 14.281 12.18 1 98.62 199 THR A CA 1
ATOM 1582 C C . THR A 1 199 ? -8.359 13.008 13.008 1 98.62 199 THR A C 1
ATOM 1584 O O . THR A 1 199 ? -8.859 13.047 14.133 1 98.62 199 THR A O 1
ATOM 1587 N N . THR A 1 200 ? -7.918 11.883 12.469 1 98.56 200 THR A N 1
ATOM 1588 C CA . THR A 1 200 ? -8.086 10.594 13.133 1 98.56 200 THR A CA 1
ATOM 1589 C C . THR A 1 200 ? -7.328 10.57 14.453 1 98.56 200 THR A C 1
ATOM 1591 O O . THR A 1 200 ? -6.16 10.961 14.516 1 98.56 200 THR A O 1
ATOM 1594 N N . ALA A 1 201 ? -8 10.125 15.578 1 98.62 201 ALA A N 1
ATOM 1595 C CA . ALA A 1 201 ? -7.461 9.852 16.906 1 98.62 201 ALA A CA 1
ATOM 1596 C C . ALA A 1 201 ? -7.488 11.102 17.781 1 98.62 201 ALA A C 1
ATOM 1598 O O . ALA A 1 201 ? -7.582 11.008 19 1 98.62 201 ALA A O 1
ATOM 1599 N N . TRP A 1 202 ? -7.387 12.344 17.188 1 98.25 202 TRP A N 1
ATOM 1600 C CA . TRP A 1 202 ? -7.195 13.469 18.109 1 98.25 202 TRP A CA 1
ATOM 1601 C C . TRP A 1 202 ? -8.367 14.445 18.031 1 98.25 202 TRP A C 1
ATOM 1603 O O . TRP A 1 202 ? -8.602 15.219 18.953 1 98.25 202 TRP A O 1
ATOM 1613 N N . TYR A 1 203 ? -9.109 14.477 16.938 1 98.44 203 TYR A N 1
ATOM 1614 C CA . TYR A 1 203 ? -10.172 15.469 16.781 1 98.44 203 TYR A CA 1
ATOM 1615 C C . TYR A 1 203 ? -11.547 14.836 17 1 98.44 203 TYR A C 1
ATOM 1617 O O . TYR A 1 203 ? -11.812 13.734 16.516 1 98.44 203 TYR A O 1
ATOM 1625 N N . GLY A 1 204 ? -12.445 15.539 17.688 1 97.31 204 GLY A N 1
ATOM 1626 C CA . GLY A 1 204 ? -13.805 15.07 17.922 1 97.31 204 GLY A CA 1
ATOM 1627 C C . GLY A 1 204 ? -13.914 14.125 19.094 1 97.31 204 GLY A C 1
ATOM 1628 O O . GLY A 1 204 ? -12.906 13.758 19.703 1 97.31 204 GLY A O 1
ATOM 1629 N N . ILE A 1 205 ? -15.133 13.672 19.375 1 97.06 205 ILE A N 1
ATOM 1630 C CA . ILE A 1 205 ? -15.398 12.781 20.5 1 97.06 205 ILE A CA 1
ATOM 1631 C C . ILE A 1 205 ? -14.656 11.461 20.297 1 97.06 205 ILE A C 1
ATOM 1633 O O . ILE A 1 205 ? -14.758 10.844 19.234 1 97.06 205 ILE A O 1
ATOM 1637 N N . ASN A 1 206 ? -13.828 11.141 21.25 1 97.94 206 ASN A N 1
ATOM 1638 C CA . ASN A 1 206 ? -13.062 9.898 21.25 1 97.94 206 ASN A CA 1
ATOM 1639 C C . ASN A 1 206 ? -12.117 9.828 20.047 1 97.94 206 ASN A C 1
ATOM 1641 O O . ASN A 1 206 ? -11.656 8.742 19.672 1 97.94 206 ASN A O 1
ATOM 1645 N N . GLY A 1 207 ? -11.867 10.953 19.375 1 98.44 207 GLY A N 1
ATOM 1646 C CA . GLY A 1 207 ? -10.93 10.977 18.266 1 98.44 207 GLY A CA 1
ATOM 1647 C C . GLY A 1 207 ? -11.508 10.422 16.984 1 98.44 207 GLY A C 1
ATOM 1648 O O . GLY A 1 207 ? -10.773 9.898 16.141 1 98.44 207 GLY A O 1
ATOM 1649 N N . LYS A 1 208 ? -12.836 10.547 16.797 1 98.75 208 LYS A N 1
ATOM 1650 C CA . LYS A 1 208 ? -13.531 9.875 15.703 1 98.75 208 LYS A CA 1
ATOM 1651 C C . LYS A 1 208 ? -13.461 10.695 14.422 1 98.75 208 LYS A C 1
ATOM 1653 O O . LYS A 1 208 ? -13.844 10.219 13.352 1 98.75 208 LYS A O 1
ATOM 1658 N N . GLY A 1 209 ? -12.938 11.93 14.477 1 98.44 209 GLY A N 1
ATOM 1659 C CA . GLY A 1 209 ? -12.75 12.719 13.266 1 98.44 209 GLY A CA 1
ATOM 1660 C C . GLY A 1 209 ? -13.789 13.812 13.102 1 98.44 209 GLY A C 1
ATOM 1661 O O . GLY A 1 209 ? -14.672 13.969 13.945 1 98.44 209 GLY A O 1
ATOM 1662 N N . LEU A 1 210 ? -13.688 14.562 12.055 1 98.75 210 LEU A N 1
ATOM 1663 C CA . LEU A 1 210 ? -14.461 15.773 11.812 1 98.75 210 LEU A CA 1
ATOM 1664 C C . LEU A 1 210 ? -15.914 15.438 11.492 1 98.75 210 LEU A C 1
ATOM 1666 O O . LEU A 1 210 ? -16.828 16.078 12.008 1 98.75 210 LEU A O 1
ATOM 1670 N N . ALA A 1 211 ? -16.141 14.477 10.586 1 98.88 211 ALA A N 1
ATOM 1671 C CA . ALA A 1 211 ? -17.484 14.148 10.117 1 98.88 211 ALA A CA 1
ATOM 1672 C C . ALA A 1 211 ? -18.406 13.828 11.289 1 98.88 211 ALA A C 1
ATOM 1674 O O . ALA A 1 211 ? -19.547 14.32 11.344 1 98.88 211 ALA A O 1
ATOM 1675 N N . ILE A 1 212 ? -17.922 13.023 12.188 1 98.81 212 ILE A N 1
ATOM 1676 C CA . ILE A 1 212 ? -18.734 12.617 13.328 1 98.81 212 ILE A CA 1
ATOM 1677 C C . ILE A 1 212 ? -18.844 13.773 14.32 1 98.81 212 ILE A C 1
ATOM 1679 O O . ILE A 1 212 ? -19.906 13.984 14.914 1 98.81 212 ILE A O 1
ATOM 1683 N N . ALA A 1 213 ? -17.75 14.516 14.5 1 98.31 213 ALA A N 1
ATOM 1684 C CA . ALA A 1 213 ? -17.781 15.68 15.391 1 98.31 213 ALA A CA 1
ATOM 1685 C C . ALA A 1 213 ? -18.875 16.656 14.984 1 98.31 213 ALA A C 1
ATOM 1687 O O . ALA A 1 213 ? -19.484 17.312 15.836 1 98.31 213 ALA A O 1
ATOM 1688 N N . GLU A 1 214 ? -19.141 16.734 13.711 1 98.44 214 GLU A N 1
ATOM 1689 C CA . GLU A 1 214 ? -20.125 17.688 13.211 1 98.44 214 GLU A CA 1
ATOM 1690 C C . GLU A 1 214 ? -21.453 17 12.914 1 98.44 214 GLU A C 1
ATOM 1692 O O . GLU A 1 214 ? -22.375 17.609 12.359 1 98.44 214 GLU A O 1
ATOM 1697 N N . ASN A 1 215 ? -21.562 15.734 13.234 1 98.38 215 ASN A N 1
ATOM 1698 C CA . ASN A 1 215 ? -22.766 14.938 13.023 1 98.38 215 ASN A CA 1
ATOM 1699 C C . ASN A 1 215 ? -23.156 14.898 11.547 1 98.38 215 ASN A C 1
ATOM 1701 O O . ASN A 1 215 ? -24.328 15.094 11.203 1 98.38 215 ASN A O 1
ATOM 1705 N N . LEU A 1 216 ? -22.188 14.742 10.68 1 98.69 216 LEU A N 1
ATOM 1706 C CA . LEU A 1 216 ? -22.438 14.766 9.242 1 98.69 216 LEU A CA 1
ATOM 1707 C C . LEU A 1 216 ? -22.016 13.445 8.594 1 98.69 216 LEU A C 1
ATOM 1709 O O . LEU A 1 216 ? -22.109 13.297 7.375 1 98.69 216 LEU A O 1
ATOM 1713 N N . GLU A 1 217 ? -21.578 12.438 9.414 1 97.94 217 GLU A N 1
ATOM 1714 C CA . GLU A 1 217 ? -20.969 11.211 8.891 1 97.94 217 GLU A CA 1
ATOM 1715 C C . GLU A 1 217 ? -21.953 10.477 7.98 1 97.94 217 GLU A C 1
ATOM 1717 O O . GLU A 1 217 ? -21.547 9.852 7 1 97.94 217 GLU A O 1
ATOM 1722 N N . ASN A 1 218 ? -23.281 10.547 8.18 1 97.12 218 ASN A N 1
ATOM 1723 C CA . ASN A 1 218 ? -24.281 9.82 7.398 1 97.12 218 ASN A CA 1
ATOM 1724 C C . ASN A 1 218 ? -24.656 10.57 6.129 1 97.12 218 ASN A C 1
ATOM 1726 O O . ASN A 1 218 ? -25.453 10.07 5.32 1 97.12 218 ASN A O 1
ATOM 1730 N N . ARG A 1 219 ? -24.094 11.742 5.961 1 98.25 219 ARG A N 1
ATOM 1731 C CA . ARG A 1 219 ? -24.391 12.555 4.789 1 98.25 219 ARG A CA 1
ATOM 1732 C C . ARG A 1 219 ? -23.219 12.539 3.809 1 98.25 219 ARG A C 1
ATOM 1734 O O . ARG A 1 219 ? -23.203 13.289 2.834 1 98.25 219 ARG A O 1
ATOM 1741 N N . LEU A 1 220 ? -22.25 11.727 4.098 1 98.75 220 LEU A N 1
ATOM 1742 C CA . LEU A 1 220 ? -21.094 11.508 3.242 1 98.75 220 LEU A CA 1
ATOM 1743 C C . LEU A 1 220 ? -21.172 10.148 2.555 1 98.75 220 LEU A C 1
ATOM 1745 O O . LEU A 1 220 ? -21.734 9.203 3.102 1 98.75 220 LEU A O 1
ATOM 1749 N N . LEU A 1 221 ? -20.641 10.078 1.321 1 98.69 221 LEU A N 1
ATOM 1750 C CA . LEU A 1 221 ? -20.562 8.805 0.621 1 98.69 221 LEU A CA 1
ATOM 1751 C C . LEU A 1 221 ? -19.609 7.844 1.338 1 98.69 221 LEU A C 1
ATOM 1753 O O . LEU A 1 221 ? -19.938 6.672 1.525 1 98.69 221 LEU A O 1
ATOM 1757 N N . THR A 1 222 ? -18.438 8.336 1.673 1 98.81 222 THR A N 1
ATOM 1758 C CA . THR A 1 222 ? -17.453 7.512 2.375 1 98.81 222 THR A CA 1
ATOM 1759 C C . THR A 1 222 ? -16.438 8.391 3.111 1 98.81 222 THR A C 1
ATOM 1761 O O . THR A 1 222 ? -16.312 9.578 2.814 1 98.81 222 THR A O 1
ATOM 1764 N N . ARG A 1 223 ? -15.875 7.805 4.121 1 98.88 223 ARG A N 1
ATOM 1765 C CA . ARG A 1 223 ? -14.805 8.391 4.918 1 98.88 223 ARG A CA 1
ATOM 1766 C C . ARG A 1 223 ? -13.586 7.477 4.965 1 98.88 223 ARG A C 1
ATOM 1768 O O . ARG A 1 223 ? -13.727 6.254 5.051 1 98.88 223 ARG A O 1
ATOM 1775 N N . ILE A 1 224 ? -12.414 8.062 4.902 1 98.94 224 ILE A N 1
ATOM 1776 C CA . ILE A 1 224 ? -11.18 7.301 4.977 1 98.94 224 ILE A CA 1
ATOM 1777 C C . ILE A 1 224 ? -10.383 7.723 6.215 1 98.94 224 ILE A C 1
ATOM 1779 O O . ILE A 1 224 ? -10.133 8.914 6.426 1 98.94 224 ILE A O 1
ATOM 1783 N N . TYR A 1 225 ? -10.047 6.777 7.035 1 98.88 225 TYR A N 1
ATOM 1784 C CA . TYR A 1 225 ? -9.281 7.004 8.258 1 98.88 225 TYR A CA 1
ATOM 1785 C C . TYR A 1 225 ? -7.883 6.402 8.141 1 98.88 225 TYR A C 1
ATOM 1787 O O . TYR A 1 225 ? -7.734 5.219 7.82 1 98.88 225 TYR A O 1
ATOM 1795 N N . THR A 1 226 ? -6.875 7.188 8.367 1 98.56 226 THR A N 1
ATOM 1796 C CA . THR A 1 226 ? -5.492 6.734 8.297 1 98.56 226 THR A CA 1
ATOM 1797 C C . THR A 1 226 ? -4.934 6.477 9.695 1 98.56 226 THR A C 1
ATOM 1799 O O . THR A 1 226 ? -5.074 7.312 10.586 1 98.56 226 THR A O 1
ATOM 1802 N N . TYR A 1 227 ? -4.258 5.406 9.859 1 98.62 227 TYR A N 1
ATOM 1803 C CA . TYR A 1 227 ? -3.752 5.004 11.172 1 98.62 227 TYR A CA 1
ATOM 1804 C C . TYR A 1 227 ? -2.254 5.258 11.273 1 98.62 227 TYR A C 1
ATOM 1806 O O . TYR A 1 227 ? -1.666 5.105 12.352 1 98.62 227 TYR A O 1
ATOM 1814 N N . GLY A 1 228 ? -1.668 5.711 10.18 1 97.38 228 GLY A N 1
ATOM 1815 C CA . GLY A 1 228 ? -0.239 5.98 10.164 1 97.38 228 GLY A CA 1
ATOM 1816 C C . GLY A 1 228 ? 0.108 7.379 10.633 1 97.38 228 GLY A C 1
ATOM 1817 O O . GLY A 1 228 ? 1.237 7.84 10.461 1 97.38 228 GLY A O 1
ATOM 1818 N N . LYS A 1 229 ? -0.819 8.109 11.211 1 97.5 229 LYS A N 1
ATOM 1819 C CA . LYS A 1 229 ? -0.619 9.477 11.703 1 97.5 229 LYS A CA 1
ATOM 1820 C C . LYS A 1 229 ? -1.029 9.602 13.164 1 97.5 229 LYS A C 1
ATOM 1822 O O . LYS A 1 229 ? -0.384 9.031 14.047 1 97.5 229 LYS A O 1
ATOM 1827 N N . GLY A 1 230 ? -2.084 10.133 13.492 1 98 230 GLY A N 1
ATOM 1828 C CA . GLY A 1 230 ? -2.553 10.344 14.852 1 98 230 GLY A CA 1
ATOM 1829 C C . GLY A 1 230 ? -2.604 9.062 15.664 1 98 230 GLY A C 1
ATOM 1830 O O . GLY A 1 230 ? -2.215 9.047 16.828 1 98 230 GLY A O 1
ATOM 1831 N N . PRO A 1 231 ? -3.025 7.918 15.07 1 98.44 231 PRO A N 1
ATOM 1832 C CA . PRO A 1 231 ? -3.133 6.664 15.812 1 98.44 231 PRO A CA 1
ATOM 1833 C C . PRO A 1 231 ? -1.773 6.023 16.094 1 98.44 231 PRO A C 1
ATOM 1835 O O . PRO A 1 231 ? -1.687 5.055 16.844 1 98.44 231 PRO A O 1
ATOM 1838 N N . GLY A 1 232 ? -0.729 6.477 15.383 1 97.19 232 GLY A N 1
ATOM 1839 C CA . GLY A 1 232 ? 0.633 6.098 15.727 1 97.19 232 GLY A CA 1
ATOM 1840 C C . GLY A 1 232 ? 1 4.703 15.258 1 97.19 232 GLY A C 1
ATOM 1841 O O . GLY A 1 232 ? 1.95 4.102 15.766 1 97.19 232 GLY A O 1
ATOM 1842 N N . THR A 1 233 ? 0.277 4.133 14.367 1 97.31 233 THR A N 1
ATOM 1843 C CA . THR A 1 233 ? 0.55 2.805 13.836 1 97.31 233 THR A CA 1
ATOM 1844 C C . THR A 1 233 ? 0.681 2.85 12.312 1 97.31 233 THR A C 1
ATOM 1846 O O . THR A 1 233 ? 1.252 3.793 11.758 1 97.31 233 THR A O 1
ATOM 1849 N N . HIS A 1 234 ? 0.275 1.827 11.633 1 97.31 234 HIS A N 1
ATOM 1850 C CA . HIS A 1 234 ? 0.252 1.74 10.18 1 97.31 234 HIS A CA 1
ATOM 1851 C C . HIS A 1 234 ? -1.06 1.142 9.68 1 97.31 234 HIS A C 1
ATOM 1853 O O . HIS A 1 234 ? -1.649 0.289 10.352 1 97.31 234 HIS A O 1
ATOM 1859 N N . GLY A 1 235 ? -1.516 1.672 8.523 1 98 235 GLY A N 1
ATOM 1860 C CA . GLY A 1 235 ? -2.766 1.165 7.984 1 98 235 GLY A CA 1
ATOM 1861 C C . GLY A 1 235 ? -3.811 2.246 7.785 1 98 235 GLY A C 1
ATOM 1862 O O . GLY A 1 235 ? -3.533 3.43 7.984 1 98 235 GLY A O 1
ATOM 1863 N N . ALA A 1 236 ? -4.984 1.795 7.34 1 98.75 236 ALA A N 1
ATOM 1864 C CA . ALA A 1 236 ? -6.117 2.684 7.094 1 98.75 236 ALA A CA 1
ATOM 1865 C C . ALA A 1 236 ? -7.418 1.893 6.969 1 98.75 236 ALA A C 1
ATOM 1867 O O . ALA A 1 236 ? -7.406 0.659 6.992 1 98.75 236 ALA A O 1
ATOM 1868 N N . LEU A 1 237 ? -8.484 2.58 6.961 1 98.62 237 LEU A N 1
ATOM 1869 C CA . LEU A 1 237 ? -9.766 1.936 6.68 1 98.62 237 LEU A CA 1
ATOM 1870 C C . LEU A 1 237 ? -10.688 2.875 5.918 1 98.62 237 LEU A C 1
ATOM 1872 O O . LEU A 1 237 ? -10.539 4.098 5.988 1 98.62 237 LEU A O 1
ATOM 1876 N N . VAL A 1 238 ? -11.531 2.305 5.148 1 98.88 238 VAL A N 1
ATOM 1877 C CA . VAL A 1 238 ? -12.633 2.969 4.457 1 98.88 238 VAL A CA 1
ATOM 1878 C C . VAL A 1 238 ? -13.945 2.664 5.168 1 98.88 238 VAL A C 1
ATOM 1880 O O . VAL A 1 238 ? -14.234 1.506 5.48 1 98.88 238 VAL A O 1
ATOM 1883 N N . ALA A 1 239 ? -14.688 3.676 5.5 1 98.88 239 ALA A N 1
ATOM 1884 C CA . ALA A 1 239 ? -15.953 3.523 6.203 1 98.88 239 ALA A CA 1
ATOM 1885 C C . ALA A 1 239 ? -17.125 3.99 5.332 1 98.88 239 ALA A C 1
ATOM 1887 O O . ALA A 1 239 ? -17.016 5.004 4.637 1 98.88 239 ALA A O 1
ATOM 1888 N N . GLY A 1 240 ? -18.234 3.248 5.273 1 98.38 240 GLY A N 1
ATOM 1889 C CA . GLY A 1 240 ? -19.438 3.574 4.535 1 98.38 240 GLY A CA 1
ATOM 1890 C C . GLY A 1 240 ? -20.547 2.545 4.711 1 98.38 240 GLY A C 1
ATOM 1891 O O . GLY A 1 240 ? -20.562 1.812 5.703 1 98.38 240 GLY A O 1
ATOM 1892 N N . ASN A 1 241 ? -21.547 2.633 3.904 1 98 241 ASN A N 1
ATOM 1893 C CA . ASN A 1 241 ? -22.578 1.599 3.963 1 98 241 ASN A CA 1
ATOM 1894 C C . ASN A 1 241 ? -22.078 0.276 3.393 1 98 241 ASN A C 1
ATOM 1896 O O . ASN A 1 241 ? -21.031 0.235 2.734 1 98 241 ASN A O 1
ATOM 1900 N N . SER A 1 242 ? -22.75 -0.799 3.666 1 98.06 242 SER A N 1
ATOM 1901 C CA . SER A 1 242 ? -22.312 -2.15 3.328 1 98.06 242 SER A CA 1
ATOM 1902 C C . SER A 1 242 ? -22.188 -2.33 1.818 1 98.06 242 SER A C 1
ATOM 1904 O O . SER A 1 242 ? -21.266 -2.998 1.341 1 98.06 242 SER A O 1
ATOM 1906 N N . GLU A 1 243 ? -23.062 -1.744 1.086 1 98.25 243 GLU A N 1
ATOM 1907 C CA . GLU A 1 243 ? -23.031 -1.898 -0.365 1 98.25 243 GLU A CA 1
ATOM 1908 C C . GLU A 1 243 ? -21.828 -1.199 -0.977 1 98.25 243 GLU A C 1
ATOM 1910 O O . GLU A 1 243 ? -21.234 -1.692 -1.943 1 98.25 243 GLU A O 1
ATOM 1915 N N . LEU A 1 244 ? -21.516 -0.044 -0.456 1 98.44 244 LEU A N 1
ATOM 1916 C CA . LEU A 1 244 ? -20.312 0.663 -0.918 1 98.44 244 LEU A CA 1
ATOM 1917 C C . LEU A 1 244 ? -19.062 -0.182 -0.703 1 98.44 244 LEU A C 1
ATOM 1919 O O . LEU A 1 244 ? -18.219 -0.289 -1.598 1 98.44 244 LEU A O 1
ATOM 1923 N N . ILE A 1 245 ? -18.922 -0.764 0.479 1 98.69 245 ILE A N 1
ATOM 1924 C CA . ILE A 1 245 ? -17.781 -1.604 0.808 1 98.69 245 ILE A CA 1
ATOM 1925 C C . ILE A 1 245 ? -17.75 -2.816 -0.121 1 98.69 245 ILE A C 1
ATOM 1927 O O . ILE A 1 245 ? -16.688 -3.174 -0.648 1 98.69 245 ILE A O 1
ATOM 1931 N N . ASP A 1 246 ? -18.906 -3.402 -0.37 1 98.44 246 ASP A N 1
ATOM 1932 C CA . ASP A 1 246 ? -18.984 -4.523 -1.299 1 98.44 246 ASP A CA 1
ATOM 1933 C C . ASP A 1 246 ? -18.547 -4.109 -2.703 1 98.44 246 ASP A C 1
ATOM 1935 O O . ASP A 1 246 ? -17.891 -4.883 -3.406 1 98.44 246 ASP A O 1
ATOM 1939 N N . PHE A 1 247 ? -19 -2.941 -3.086 1 98.62 247 PHE A N 1
ATOM 1940 C CA . PHE A 1 247 ? -18.625 -2.43 -4.398 1 98.62 247 PHE A CA 1
ATOM 1941 C C . PHE A 1 247 ? -17.109 -2.334 -4.527 1 98.62 247 PHE A C 1
ATOM 1943 O O . PHE A 1 247 ? -16.547 -2.734 -5.547 1 98.62 247 PHE A O 1
ATOM 1950 N N . ILE A 1 248 ? -16.453 -1.813 -3.508 1 98.56 248 ILE A N 1
ATOM 1951 C CA . ILE A 1 248 ? -15.008 -1.665 -3.504 1 98.56 248 ILE A CA 1
ATOM 1952 C C . ILE A 1 248 ? -14.344 -3.041 -3.562 1 98.56 248 ILE A C 1
ATOM 1954 O O . ILE A 1 248 ? -13.414 -3.258 -4.344 1 98.56 248 ILE A O 1
ATOM 1958 N N . ILE A 1 249 ? -14.805 -4 -2.793 1 97.88 249 ILE A N 1
ATOM 1959 C CA . ILE A 1 249 ? -14.289 -5.363 -2.758 1 97.88 249 ILE A CA 1
ATOM 1960 C C . ILE A 1 249 ? -14.359 -5.98 -4.152 1 97.88 249 ILE A C 1
ATOM 1962 O O . ILE A 1 249 ? -13.461 -6.73 -4.555 1 97.88 249 ILE A O 1
ATOM 1966 N N . ASN A 1 250 ? -15.359 -5.605 -4.949 1 96.88 250 ASN A N 1
ATOM 1967 C CA . ASN A 1 250 ? -15.625 -6.262 -6.227 1 96.88 250 ASN A CA 1
ATOM 1968 C C . ASN A 1 250 ? -14.961 -5.527 -7.387 1 96.88 250 ASN A C 1
ATOM 1970 O O . ASN A 1 250 ? -14.883 -6.059 -8.5 1 96.88 250 ASN A O 1
ATOM 1974 N N . THR A 1 251 ? -14.422 -4.305 -7.098 1 97.12 251 THR A N 1
ATOM 1975 C CA . THR A 1 251 ? -14.016 -3.533 -8.266 1 97.12 251 THR A CA 1
ATOM 1976 C C . THR A 1 251 ? -12.617 -2.959 -8.078 1 97.12 251 THR A C 1
ATOM 1978 O O . THR A 1 251 ? -11.914 -2.678 -9.055 1 97.12 251 THR A O 1
ATOM 1981 N N . SER A 1 252 ? -12.211 -2.688 -6.871 1 97.75 252 SER A N 1
ATOM 1982 C CA . SER A 1 252 ? -11 -1.918 -6.605 1 97.75 252 SER A CA 1
ATOM 1983 C C . SER A 1 252 ? -9.75 -2.771 -6.789 1 97.75 252 SER A C 1
ATOM 1985 O O . SER A 1 252 ? -9.438 -3.613 -5.945 1 97.75 252 SER A O 1
ATOM 1987 N N . ARG A 1 253 ? -8.961 -2.518 -7.746 1 96.75 253 ARG A N 1
ATOM 1988 C CA . ARG A 1 253 ? -7.758 -3.283 -8.055 1 96.75 253 ARG A CA 1
ATOM 1989 C C . ARG A 1 253 ? -6.742 -3.186 -6.914 1 96.75 253 ARG A C 1
ATOM 1991 O O . ARG A 1 253 ? -6.184 -4.195 -6.484 1 96.75 253 ARG A O 1
ATOM 1998 N N . PRO A 1 254 ? -6.527 -1.92 -6.301 1 97.44 254 PRO A N 1
ATOM 1999 C CA . PRO A 1 254 ? -5.582 -1.82 -5.184 1 97.44 254 PRO A CA 1
ATOM 2000 C C . PRO A 1 254 ? -5.988 -2.676 -3.986 1 97.44 254 PRO A C 1
ATOM 2002 O O . PRO A 1 254 ? -5.18 -2.906 -3.084 1 97.44 254 PRO A O 1
ATOM 2005 N N . PHE A 1 255 ? -7.234 -3.127 -3.938 1 97.69 255 PHE A N 1
ATOM 2006 C CA . PHE A 1 255 ? -7.688 -4.043 -2.898 1 97.69 255 PHE A CA 1
ATOM 2007 C C . PHE A 1 255 ? -7.574 -5.488 -3.365 1 97.69 255 PHE A C 1
ATOM 2009 O O . PHE A 1 255 ? -7.055 -6.34 -2.641 1 97.69 255 PHE A O 1
ATOM 2016 N N . ILE A 1 256 ? -7.996 -5.773 -4.535 1 96.38 256 ILE A N 1
ATOM 2017 C CA . ILE A 1 256 ? -8.133 -7.117 -5.082 1 96.38 256 ILE A CA 1
ATOM 2018 C C . ILE A 1 256 ? -6.754 -7.738 -5.285 1 96.38 256 ILE A C 1
ATOM 2020 O O . ILE A 1 256 ? -6.566 -8.938 -5.078 1 96.38 256 ILE A O 1
ATOM 2024 N N . TYR A 1 257 ? -5.742 -6.906 -5.582 1 95.88 257 TYR A N 1
ATOM 2025 C CA . TYR A 1 257 ? -4.52 -7.484 -6.125 1 95.88 257 TYR A CA 1
ATOM 2026 C C . TYR A 1 257 ? -3.326 -7.184 -5.223 1 95.88 257 TYR A C 1
ATOM 2028 O O . TYR A 1 257 ? -2.178 -7.199 -5.676 1 95.88 257 TYR A O 1
ATOM 2036 N N . THR A 1 258 ? -3.564 -6.805 -4.012 1 96.81 258 THR A N 1
ATOM 2037 C CA . THR A 1 258 ? -2.498 -6.629 -3.031 1 96.81 258 THR A CA 1
ATOM 2038 C C . THR A 1 258 ? -2.598 -7.684 -1.934 1 96.81 258 THR A C 1
ATOM 2040 O O . THR A 1 258 ? -3.676 -8.219 -1.675 1 96.81 258 THR A O 1
ATOM 2043 N N . THR A 1 259 ? -1.461 -8 -1.378 1 96.38 259 THR A N 1
ATOM 2044 C CA . THR A 1 259 ? -1.452 -8.891 -0.221 1 96.38 259 THR A CA 1
ATOM 2045 C C . THR A 1 259 ? -2.244 -8.281 0.934 1 96.38 259 THR A C 1
ATOM 2047 O O . THR A 1 259 ? -2.135 -7.086 1.205 1 96.38 259 THR A O 1
ATOM 2050 N N . ALA A 1 260 ? -3.041 -9.117 1.609 1 96.12 260 ALA A N 1
ATOM 2051 C CA . ALA A 1 260 ? -3.855 -8.664 2.736 1 96.12 260 ALA A CA 1
ATOM 2052 C C . ALA A 1 260 ? -2.979 -8.227 3.904 1 96.12 260 ALA A C 1
ATOM 2054 O O . ALA A 1 260 ? -1.876 -8.75 4.094 1 96.12 260 ALA A O 1
ATOM 2055 N N . PRO A 1 261 ? -3.459 -7.23 4.699 1 95.38 261 PRO A N 1
ATOM 2056 C CA . PRO A 1 261 ? -2.729 -6.867 5.914 1 95.38 261 PRO A CA 1
ATOM 2057 C C . PRO A 1 261 ? -2.51 -8.055 6.848 1 95.38 261 PRO A C 1
ATOM 2059 O O . PRO A 1 261 ? -3.404 -8.891 7.012 1 95.38 261 PRO A O 1
ATOM 2062 N N . PRO A 1 262 ? -1.331 -8.133 7.41 1 93 262 PRO A N 1
ATOM 2063 C CA . PRO A 1 262 ? -1.069 -9.211 8.359 1 93 262 PRO A CA 1
ATOM 2064 C C . PRO A 1 262 ? -1.757 -9 9.711 1 93 262 PRO A C 1
ATOM 2066 O O . PRO A 1 262 ? -2.16 -7.875 10.023 1 93 262 PRO A O 1
ATOM 2069 N N . ASP A 1 263 ? -1.803 -10.008 10.508 1 88.12 263 ASP A N 1
ATOM 2070 C CA . ASP A 1 263 ? -2.512 -9.992 11.789 1 88.12 263 ASP A CA 1
ATOM 2071 C C . ASP A 1 263 ? -1.911 -8.961 12.734 1 88.12 263 ASP A C 1
ATOM 2073 O O . ASP A 1 263 ? -2.637 -8.305 13.484 1 88.12 263 ASP A O 1
ATOM 2077 N N . HIS A 1 264 ? -0.624 -8.836 12.758 1 90.81 264 HIS A N 1
ATOM 2078 C CA . HIS A 1 264 ? -0.01 -7.891 13.688 1 90.81 264 HIS A CA 1
ATOM 2079 C C . HIS A 1 264 ? -0.392 -6.453 13.344 1 90.81 264 HIS A C 1
ATOM 2081 O O . HIS A 1 264 ? -0.54 -5.617 14.234 1 90.81 264 HIS A O 1
ATOM 2087 N N . GLN A 1 265 ? -0.484 -6.145 12.062 1 94.5 265 GLN A N 1
ATOM 2088 C CA . GLN A 1 265 ? -0.944 -4.82 11.664 1 94.5 265 GLN A CA 1
ATOM 2089 C C . GLN A 1 265 ? -2.393 -4.59 12.086 1 94.5 265 GLN A C 1
ATOM 2091 O O . GLN A 1 265 ? -2.734 -3.521 12.602 1 94.5 265 GLN A O 1
ATOM 2096 N N . VAL A 1 266 ? -3.23 -5.594 11.867 1 95 266 VAL A N 1
ATOM 2097 C CA . VAL A 1 266 ? -4.645 -5.512 12.227 1 95 266 VAL A CA 1
ATOM 2098 C C . VAL A 1 266 ? -4.789 -5.348 13.734 1 95 266 VAL A C 1
ATOM 2100 O O . VAL A 1 266 ? -5.602 -4.551 14.203 1 95 266 VAL A O 1
ATOM 2103 N N . ALA A 1 267 ? -3.992 -6.066 14.469 1 94 267 ALA A N 1
ATOM 2104 C CA . ALA A 1 267 ? -3.992 -5.984 15.93 1 94 267 ALA A CA 1
ATOM 2105 C C . ALA A 1 267 ? -3.643 -4.574 16.391 1 94 267 ALA A C 1
ATOM 2107 O O . ALA A 1 267 ? -4.234 -4.066 17.344 1 94 267 ALA A O 1
ATOM 2108 N N . LEU A 1 268 ? -2.713 -3.992 15.758 1 95.75 268 LEU A N 1
ATOM 2109 C CA . LEU A 1 268 ? -2.279 -2.654 16.141 1 95.75 268 LEU A CA 1
ATOM 2110 C C . LEU A 1 268 ? -3.342 -1.617 15.805 1 95.75 268 LEU A C 1
ATOM 2112 O O . LEU A 1 268 ? -3.539 -0.652 16.547 1 95.75 268 LEU A O 1
ATOM 2116 N N . ILE A 1 269 ? -4.02 -1.793 14.664 1 97.69 269 ILE A N 1
ATOM 2117 C CA . ILE A 1 269 ? -5.117 -0.901 14.297 1 97.69 269 ILE A CA 1
ATOM 2118 C C . ILE A 1 269 ? -6.207 -0.964 15.367 1 97.69 269 ILE A C 1
ATOM 2120 O O . ILE A 1 269 ? -6.66 0.07 15.859 1 97.69 269 ILE A O 1
ATOM 2124 N N . LYS A 1 270 ? -6.582 -2.168 15.719 1 96.5 270 LYS A N 1
ATOM 2125 C CA . LYS A 1 270 ? -7.613 -2.369 16.734 1 96.5 270 LYS A CA 1
ATOM 2126 C C . LYS A 1 270 ? -7.152 -1.848 18.094 1 96.5 270 LYS A C 1
ATOM 2128 O O . LYS A 1 270 ? -7.898 -1.143 18.781 1 96.5 270 LYS A O 1
ATOM 2133 N N . GLY A 1 271 ? -5.973 -2.229 18.453 1 96.12 271 GLY A N 1
ATOM 2134 C CA . GLY A 1 271 ? -5.418 -1.805 19.734 1 96.12 271 GLY A CA 1
ATOM 2135 C C . GLY A 1 271 ? -5.281 -0.299 19.859 1 96.12 271 GLY A C 1
ATOM 2136 O O . GLY A 1 271 ? -5.574 0.272 20.906 1 96.12 271 GLY A O 1
ATOM 2137 N N . ALA A 1 272 ? -4.809 0.374 18.797 1 98.19 272 ALA A N 1
ATOM 2138 C CA . ALA A 1 272 ? -4.688 1.83 18.812 1 98.19 272 ALA A CA 1
ATOM 2139 C C . ALA A 1 272 ? -6.051 2.492 18.984 1 98.19 272 ALA A C 1
ATOM 2141 O O . ALA A 1 272 ? -6.176 3.484 19.703 1 98.19 272 ALA A O 1
ATOM 2142 N N . THR A 1 273 ? -7.035 1.945 18.297 1 98.56 273 THR A N 1
ATOM 2143 C CA . THR A 1 273 ? -8.383 2.49 18.406 1 98.56 273 THR A CA 1
ATOM 2144 C C . THR A 1 273 ? -8.883 2.391 19.844 1 98.56 273 THR A C 1
ATOM 2146 O O . THR A 1 273 ? -9.43 3.354 20.391 1 98.56 273 THR A O 1
ATOM 2149 N N . LYS A 1 274 ? -8.688 1.261 20.438 1 96.94 274 LYS A N 1
ATOM 2150 C CA . LYS A 1 274 ? -9.078 1.082 21.828 1 96.94 274 LYS A CA 1
ATOM 2151 C C . LYS A 1 274 ? -8.336 2.059 22.75 1 96.94 274 LYS A C 1
ATOM 2153 O O . LYS A 1 274 ? -8.922 2.617 23.672 1 96.94 274 LYS A O 1
ATOM 2158 N N . LEU A 1 275 ? -7.117 2.244 22.453 1 97.31 275 LEU A N 1
ATOM 2159 C CA . LEU A 1 275 ? -6.266 3.084 23.297 1 97.31 275 LEU A CA 1
ATOM 2160 C C . LEU A 1 275 ? -6.691 4.547 23.203 1 97.31 275 LEU A C 1
ATOM 2162 O O . LEU A 1 275 ? -6.906 5.199 24.219 1 97.31 275 LEU A O 1
ATOM 2166 N N . PHE A 1 276 ? -6.848 5.121 21.969 1 98.25 276 PHE A N 1
ATOM 2167 C CA . PHE A 1 276 ? -7.109 6.551 21.859 1 98.25 276 PHE A CA 1
ATOM 2168 C C . PHE A 1 276 ? -8.578 6.852 22.141 1 98.25 276 PHE A C 1
ATOM 2170 O O . PHE A 1 276 ? -8.953 8 22.375 1 98.25 276 PHE A O 1
ATOM 2177 N N . SER A 1 277 ? -9.445 5.82 22.094 1 98 277 SER A N 1
ATOM 2178 C CA . SER A 1 277 ? -10.867 6.047 22.344 1 98 277 SER A CA 1
ATOM 2179 C C . SER A 1 277 ? -11.172 6.098 23.828 1 98 277 SER A C 1
ATOM 2181 O O . SER A 1 277 ? -12.25 6.539 24.234 1 98 277 SER A O 1
ATOM 2183 N N . GLY A 1 278 ? -10.25 5.711 24.656 1 96.75 278 GLY 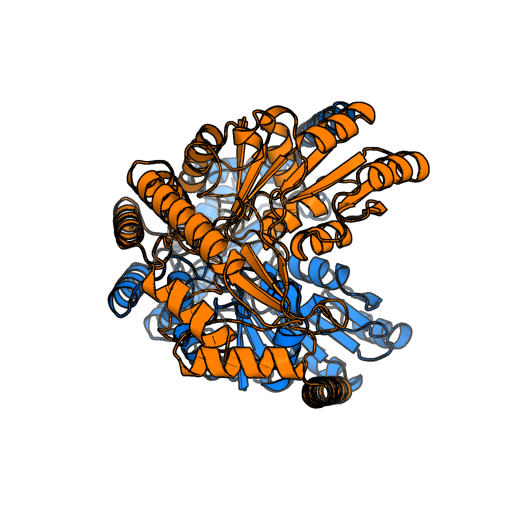A N 1
ATOM 2184 C CA . GLY A 1 278 ? -10.461 5.637 26.094 1 96.75 278 GLY A CA 1
ATOM 2185 C C . GLY A 1 278 ? -9.828 6.789 26.844 1 96.75 278 GLY A C 1
ATOM 2186 O O . GLY A 1 278 ? -9.547 7.84 26.266 1 96.75 278 GLY A O 1
ATOM 2187 N N . GLU A 1 279 ? -9.633 6.566 28.188 1 97.31 279 GLU A N 1
ATOM 2188 C CA . GLU A 1 279 ? -9.102 7.594 29.078 1 97.31 279 GLU A CA 1
ATOM 2189 C C . GLU A 1 279 ? -7.688 7.996 28.672 1 97.31 279 GLU A C 1
ATOM 2191 O O . GLU A 1 279 ? -7.316 9.164 28.781 1 97.31 279 GLU A O 1
ATOM 2196 N N . TYR A 1 280 ? -6.973 7.008 28.297 1 96.56 280 TYR A N 1
ATOM 2197 C CA . TYR A 1 280 ? -5.605 7.285 27.859 1 96.56 280 TYR A CA 1
ATOM 2198 C C . TYR A 1 280 ? -5.594 8.289 26.703 1 96.56 280 TYR A C 1
ATOM 2200 O O . TYR A 1 280 ? -4.859 9.273 26.75 1 96.56 280 TYR A O 1
ATOM 2208 N N . GLY A 1 281 ? -6.406 8.023 25.703 1 97.38 281 GLY A N 1
ATOM 2209 C CA . GLY A 1 281 ? -6.516 8.922 24.562 1 97.38 281 GLY A CA 1
ATOM 2210 C C . GLY A 1 281 ? -7.035 10.297 24.938 1 97.38 281 GLY A C 1
ATOM 2211 O O . GLY A 1 281 ? -6.59 11.305 24.375 1 97.38 281 GLY A O 1
ATOM 2212 N N . GLU A 1 282 ? -7.926 10.336 25.859 1 98.06 282 GLU A N 1
ATOM 2213 C CA . GLU A 1 282 ? -8.469 11.609 26.312 1 98.06 282 GLU A CA 1
ATOM 2214 C C . GLU A 1 282 ? -7.391 12.477 26.953 1 98.06 282 GLU A C 1
ATOM 2216 O O . GLU A 1 282 ? -7.305 13.672 26.688 1 98.06 282 GLU A O 1
ATOM 2221 N N . ARG A 1 283 ? -6.605 11.859 27.781 1 97.88 283 ARG A N 1
ATOM 2222 C CA . ARG A 1 283 ? -5.508 12.586 28.406 1 97.88 283 ARG A CA 1
ATOM 2223 C C . ARG A 1 283 ? -4.539 13.133 27.359 1 97.88 283 ARG A C 1
ATOM 2225 O O . ARG A 1 283 ? -4.066 14.258 27.484 1 97.88 283 ARG A O 1
ATOM 2232 N N . LYS A 1 284 ? -4.25 12.312 26.391 1 98.25 284 LYS A N 1
ATOM 2233 C CA . LYS A 1 284 ? -3.359 12.742 25.312 1 98.25 284 LYS A CA 1
ATOM 2234 C C . LYS A 1 284 ? -3.963 13.906 24.531 1 98.25 284 LYS A C 1
ATOM 2236 O O . LYS A 1 284 ? -3.256 14.852 24.156 1 98.25 284 LYS A O 1
ATOM 2241 N N . ARG A 1 285 ? -5.23 13.844 24.234 1 98.44 285 ARG A N 1
ATOM 2242 C CA . ARG A 1 285 ? -5.906 14.914 23.516 1 98.44 285 ARG A CA 1
ATOM 2243 C C . ARG A 1 285 ? -5.887 16.219 24.312 1 98.44 285 ARG A C 1
ATOM 2245 O O . ARG A 1 285 ? -5.711 17.297 23.734 1 98.44 285 ARG A O 1
ATOM 2252 N N . ILE A 1 286 ? -6.047 16.125 25.625 1 98.06 286 ILE A N 1
ATOM 2253 C CA . ILE A 1 286 ? -5.977 17.297 26.484 1 98.06 286 ILE A CA 1
ATOM 2254 C C . ILE A 1 286 ? -4.578 17.906 26.422 1 98.06 286 ILE A C 1
ATOM 2256 O O . ILE A 1 286 ? -4.426 19.125 26.328 1 98.06 286 ILE A O 1
ATOM 2260 N N . GLY A 1 287 ? -3.594 17.031 26.469 1 98 287 GLY A N 1
ATOM 2261 C CA . GLY A 1 287 ? -2.223 17.484 26.328 1 98 287 GLY A CA 1
ATOM 2262 C C . GLY A 1 287 ? -1.958 18.188 25.016 1 98 287 GLY A C 1
ATOM 2263 O O . GLY A 1 287 ? -1.279 19.203 24.969 1 98 287 GLY A O 1
ATOM 2264 N N . LEU A 1 288 ? -2.438 17.641 23.938 1 98.44 288 LEU A N 1
ATOM 2265 C CA . LEU A 1 288 ? -2.268 18.234 22.609 1 98.44 288 LEU A CA 1
ATOM 2266 C C . LEU A 1 288 ? -2.939 19.594 22.531 1 98.44 288 LEU A C 1
ATOM 2268 O O . LEU A 1 288 ? -2.367 20.547 21.984 1 98.44 288 LEU A O 1
ATOM 2272 N N . GLN A 1 289 ? -4.133 19.703 23.062 1 97.31 289 GLN A N 1
ATOM 2273 C CA . GLN A 1 289 ? -4.859 20.969 23.078 1 97.31 289 GLN A CA 1
ATOM 2274 C C . GLN A 1 289 ? -4.098 22.031 23.859 1 97.31 289 GLN A C 1
ATOM 2276 O O . GLN A 1 289 ? -4.031 23.188 23.453 1 97.31 289 GLN A O 1
ATOM 2281 N N . ARG A 1 290 ? -3.611 21.609 24.953 1 97.62 290 ARG A N 1
ATOM 2282 C CA . ARG A 1 290 ? -2.801 22.5 25.766 1 97.62 290 ARG A CA 1
ATOM 2283 C C . ARG A 1 290 ? -1.598 23.016 24.984 1 97.62 290 ARG A C 1
ATOM 2285 O O . ARG A 1 290 ? -1.296 24.219 25 1 97.62 290 ARG A O 1
ATOM 2292 N N . ASN A 1 291 ? -0.932 22.141 24.359 1 97.62 291 ASN A N 1
ATOM 2293 C CA . ASN A 1 291 ? 0.256 22.5 23.594 1 97.62 291 ASN A CA 1
ATOM 2294 C C . ASN A 1 291 ? -0.089 23.406 22.422 1 97.62 291 ASN A C 1
ATOM 2296 O O . ASN A 1 291 ? 0.665 24.328 22.109 1 97.62 291 ASN A O 1
ATOM 2300 N N . MET A 1 292 ? -1.191 23.141 21.75 1 96.31 292 MET A N 1
ATOM 2301 C CA . MET A 1 292 ? -1.646 24 20.656 1 96.31 292 MET A CA 1
ATOM 2302 C C . MET A 1 292 ? -1.955 25.406 21.156 1 96.31 292 MET A C 1
ATOM 2304 O O . MET A 1 292 ? -1.584 26.391 20.516 1 96.31 292 MET A O 1
ATOM 2308 N N . ALA A 1 293 ? -2.602 25.469 22.281 1 95.56 293 ALA A N 1
ATOM 2309 C CA . ALA A 1 293 ? -2.922 26.766 22.875 1 95.56 293 ALA A CA 1
ATOM 2310 C C . ALA A 1 293 ? -1.652 27.516 23.266 1 95.56 293 ALA A C 1
ATOM 2312 O O . ALA A 1 293 ? -1.536 28.719 23.031 1 95.56 293 ALA A O 1
ATOM 2313 N N . LEU A 1 294 ? -0.76 26.797 23.891 1 95.06 294 LEU A N 1
ATOM 2314 C CA . LEU A 1 294 ? 0.504 27.391 24.312 1 95.06 294 LEU A CA 1
ATOM 2315 C C . LEU A 1 294 ? 1.281 27.922 23.109 1 95.06 294 LEU A C 1
ATOM 2317 O O . LEU A 1 294 ? 1.831 29.016 23.156 1 95.06 294 LEU A O 1
ATOM 2321 N N . PHE A 1 295 ? 1.377 27.109 22.109 1 94.56 295 PHE A N 1
ATOM 2322 C CA . PHE A 1 295 ? 2.059 27.516 20.875 1 94.56 295 PHE A CA 1
ATOM 2323 C C . PHE A 1 295 ? 1.472 28.812 20.328 1 94.56 295 PHE A C 1
ATOM 2325 O O . PHE A 1 295 ? 2.211 29.734 19.984 1 94.56 295 PHE A O 1
ATOM 2332 N N . SER A 1 296 ? 0.169 28.844 20.219 1 90.81 296 SER A N 1
ATOM 2333 C CA . SER A 1 296 ? -0.522 30.016 19.688 1 90.81 296 SER A CA 1
ATOM 2334 C C . SER A 1 296 ? -0.252 31.25 20.547 1 90.81 296 SER A C 1
ATOM 2336 O O . SER A 1 296 ? -0.086 32.344 20.016 1 90.81 296 SER A O 1
ATOM 2338 N N . GLU A 1 297 ? -0.245 31.062 21.781 1 90.62 297 GLU A N 1
ATOM 2339 C CA . GLU A 1 297 ? 0.011 32.156 22.703 1 90.62 297 GLU A CA 1
ATOM 2340 C C . GLU A 1 297 ? 1.421 32.719 22.531 1 90.62 297 GLU A C 1
ATOM 2342 O O . GLU A 1 297 ? 1.609 33.938 22.453 1 90.62 297 GLU A O 1
ATOM 2347 N N . ILE A 1 298 ? 2.328 31.828 22.453 1 88.56 298 ILE A N 1
ATOM 2348 C CA . ILE A 1 298 ? 3.721 32.25 22.328 1 88.56 298 ILE A CA 1
ATOM 2349 C C . ILE A 1 298 ? 3.938 32.875 20.953 1 88.56 298 ILE A C 1
ATOM 2351 O O . ILE A 1 298 ? 4.641 33.875 20.844 1 88.56 298 ILE A O 1
ATOM 2355 N N . ALA A 1 299 ? 3.371 32.281 19.953 1 85.19 299 ALA A N 1
ATOM 2356 C CA . ALA A 1 299 ? 3.514 32.781 18.594 1 85.19 299 ALA A CA 1
ATOM 2357 C C . ALA A 1 299 ? 2.994 34.219 18.484 1 85.19 299 ALA A C 1
ATOM 2359 O O . ALA A 1 299 ? 3.545 35.031 17.734 1 85.19 299 ALA A O 1
ATOM 2360 N N . LYS A 1 300 ? 1.958 34.531 19.125 1 82.56 300 LYS A N 1
ATOM 2361 C CA . LYS A 1 300 ? 1.363 35.875 19.094 1 82.56 300 LYS A CA 1
ATOM 2362 C C . LYS A 1 300 ? 2.295 36.906 19.734 1 82.56 300 LYS A C 1
ATOM 2364 O O . LYS A 1 300 ? 2.279 38.094 19.344 1 82.56 300 LYS A O 1
ATOM 2369 N N . ARG A 1 301 ? 3.1 36.469 20.594 1 80.19 301 ARG A N 1
ATOM 2370 C CA . ARG A 1 301 ? 3.975 37.375 21.344 1 80.19 301 ARG A CA 1
ATOM 2371 C C . ARG A 1 301 ? 5.355 37.438 20.688 1 80.19 301 ARG A C 1
ATOM 2373 O O . ARG A 1 301 ? 6.117 38.375 20.953 1 80.19 301 ARG A O 1
ATOM 2380 N N . ALA A 1 302 ? 5.531 36.406 20 1 74.25 302 ALA A N 1
ATOM 2381 C CA . ALA A 1 302 ? 6.871 36.312 19.422 1 74.25 302 ALA A CA 1
ATOM 2382 C C . ALA A 1 302 ? 7.098 37.375 18.359 1 74.25 302 ALA A C 1
ATOM 2384 O O . ALA A 1 302 ? 6.191 37.688 17.594 1 74.25 302 ALA A O 1
ATOM 2385 N N . ASP A 1 303 ? 8.102 38.188 18.594 1 65.19 303 ASP A N 1
ATOM 2386 C CA . ASP A 1 303 ? 8.531 39.188 17.609 1 65.19 303 ASP A CA 1
ATOM 2387 C C . ASP A 1 303 ? 9.438 38.531 16.562 1 65.19 303 ASP A C 1
ATOM 2389 O O . ASP A 1 303 ? 10.648 38.406 16.766 1 65.19 303 ASP A O 1
ATOM 2393 N N . PHE A 1 304 ? 8.805 37.75 15.594 1 63 304 PHE A N 1
ATOM 2394 C CA . PHE A 1 304 ? 9.57 37 14.586 1 63 304 PHE A CA 1
ATOM 2395 C C . PHE A 1 304 ? 10.305 37.969 13.672 1 63 304 PHE A C 1
ATOM 2397 O O . PHE A 1 304 ? 11.109 37.562 12.836 1 63 304 PHE A O 1
ATOM 2404 N N . GLY A 1 305 ? 10.352 39.094 14.141 1 56.47 305 GLY A N 1
ATOM 2405 C CA . GLY A 1 305 ? 10.82 40.094 13.203 1 56.47 305 GLY A CA 1
ATOM 2406 C C . GLY A 1 305 ? 9.938 40.219 11.977 1 56.47 305 GLY A C 1
ATOM 2407 O O . GLY A 1 305 ? 8.984 39.469 11.805 1 56.47 305 GLY A O 1
ATOM 2408 N N . LEU A 1 306 ? 9.992 41.25 11.188 1 47.88 306 LEU A N 1
ATOM 2409 C CA . LEU A 1 306 ? 9.125 41.781 10.141 1 47.88 306 LEU A CA 1
ATOM 2410 C C . LEU A 1 306 ? 8.766 40.688 9.141 1 47.88 306 LEU A C 1
ATOM 2412 O O . LEU A 1 306 ? 7.805 40.844 8.383 1 47.88 306 LEU A O 1
ATOM 2416 N N . GLU A 1 307 ? 9.5 39.531 9.078 1 57.38 307 GLU A N 1
ATOM 2417 C CA . GLU A 1 307 ? 9.219 38.812 7.836 1 57.38 307 GLU A CA 1
ATOM 2418 C C . GLU A 1 307 ? 8.68 37.406 8.117 1 57.38 307 GLU A C 1
ATOM 2420 O O . GLU A 1 307 ? 8.344 36.688 7.191 1 57.38 307 GLU A O 1
ATOM 2425 N N . MET A 1 308 ? 8.492 37.125 9.438 1 59.47 308 MET A N 1
ATOM 2426 C CA . MET A 1 308 ? 7.918 35.812 9.703 1 59.47 308 MET A CA 1
ATOM 2427 C C . MET A 1 308 ? 6.453 35.906 10.109 1 59.47 308 MET A C 1
ATOM 2429 O O . MET A 1 308 ? 6.09 36.812 10.891 1 59.47 308 MET A O 1
ATOM 2433 N N . ASN A 1 309 ? 5.645 35.156 9.305 1 73.25 309 ASN A N 1
ATOM 2434 C CA . ASN A 1 309 ? 4.215 35.156 9.609 1 73.25 309 ASN A CA 1
ATOM 2435 C C . ASN A 1 309 ? 3.744 33.75 10 1 73.25 309 ASN A C 1
ATOM 2437 O O . ASN A 1 309 ? 4.219 32.75 9.461 1 73.25 309 ASN A O 1
ATOM 2441 N N . LEU A 1 310 ? 3.125 33.75 11.086 1 76.88 310 LEU A N 1
ATOM 2442 C CA . LEU A 1 310 ? 2.539 32.5 11.562 1 76.88 310 LEU A CA 1
ATOM 2443 C C . LEU A 1 310 ? 1.171 32.281 10.938 1 76.88 310 LEU A C 1
ATOM 2445 O O . LEU A 1 310 ? 0.329 33.188 10.914 1 76.88 310 LEU A O 1
ATOM 2449 N N . ILE A 1 311 ? 1.053 31.188 10.305 1 75.06 311 ILE A N 1
ATOM 2450 C CA . ILE A 1 311 ? -0.273 30.672 9.984 1 75.06 311 ILE A CA 1
ATOM 2451 C C . ILE A 1 311 ? -0.735 29.703 11.078 1 75.06 311 ILE A C 1
ATOM 2453 O O . ILE A 1 311 ? -0.276 28.562 11.141 1 75.06 311 ILE A O 1
ATOM 2457 N N . ASP A 1 312 ? -1.564 30.375 11.953 1 77.38 312 ASP A N 1
ATOM 2458 C CA . ASP A 1 312 ? -2.119 29.578 13.039 1 77.38 312 ASP A CA 1
ATOM 2459 C C . ASP A 1 312 ? -3.371 28.828 12.578 1 77.38 312 ASP A C 1
ATOM 2461 O O . ASP A 1 312 ? -4.148 29.344 11.773 1 77.38 312 ASP A O 1
ATOM 2465 N N . SER A 1 313 ? -3.352 27.469 12.789 1 84.81 313 SER A N 1
ATOM 2466 C CA . SER A 1 313 ? -4.496 26.625 12.438 1 84.81 313 SER A CA 1
ATOM 2467 C C . SER A 1 313 ? -5.098 25.969 13.68 1 84.81 313 SER A C 1
ATOM 2469 O O . SER A 1 313 ? -4.512 26.031 14.766 1 84.81 313 SER A O 1
ATOM 2471 N N . LYS A 1 314 ? -6.312 25.531 13.523 1 89.88 314 LYS A N 1
ATOM 2472 C CA . LYS A 1 314 ? -6.977 24.812 14.609 1 89.88 314 LYS A CA 1
ATOM 2473 C C . LYS A 1 314 ? -6.5 23.359 14.688 1 89.88 314 LYS A C 1
ATOM 2475 O O . LYS A 1 314 ? -6.91 22.625 15.578 1 89.88 314 LYS A O 1
ATOM 2480 N N . ALA A 1 315 ? -5.641 22.984 13.812 1 95.81 315 ALA A N 1
ATOM 2481 C CA . ALA A 1 315 ? -5.059 21.641 13.82 1 95.81 315 ALA A CA 1
ATOM 2482 C C . ALA A 1 315 ? -3.678 21.656 14.469 1 95.81 315 ALA A C 1
ATOM 2484 O O . ALA A 1 315 ? -3.121 22.719 14.75 1 95.81 315 ALA A O 1
ATOM 2485 N N . PRO A 1 316 ? -3.152 20.5 14.797 1 97.31 316 PRO A N 1
ATOM 2486 C CA . PRO A 1 316 ? -1.805 20.422 15.367 1 97.31 316 PRO A CA 1
ATOM 2487 C C . PRO A 1 316 ? -0.726 20.891 14.391 1 97.31 316 PRO A C 1
ATOM 2489 O O . PRO A 1 316 ? 0.425 21.094 14.781 1 97.31 316 PRO A O 1
ATOM 2492 N N . ILE A 1 317 ? -1.048 21.141 13.211 1 95.69 317 ILE A N 1
ATOM 2493 C CA . ILE A 1 317 ? -0.139 21.562 12.156 1 95.69 317 ILE A CA 1
ATOM 2494 C C . ILE A 1 317 ? -0.084 23.094 12.109 1 95.69 317 ILE A C 1
ATOM 2496 O O . ILE A 1 317 ? -1.104 23.75 11.891 1 95.69 317 ILE A O 1
ATOM 2500 N N . LYS A 1 318 ? 1.096 23.594 12.352 1 93.19 318 LYS A N 1
ATOM 2501 C CA . LYS A 1 318 ? 1.342 25.031 12.32 1 93.19 318 LYS A CA 1
ATOM 2502 C C . LYS A 1 318 ? 2.377 25.391 11.258 1 93.19 318 LYS A C 1
ATOM 2504 O O . LYS A 1 318 ? 3.221 24.578 10.898 1 93.19 318 LYS A O 1
ATOM 2509 N N . SER A 1 319 ? 2.182 26.547 10.711 1 90.12 319 SER A N 1
ATOM 2510 C CA . SER A 1 319 ? 3.145 26.984 9.703 1 90.12 319 SER A CA 1
ATOM 2511 C C . SER A 1 319 ? 3.799 28.297 10.094 1 90.12 319 SER A C 1
ATOM 2513 O O . SER A 1 319 ? 3.119 29.234 10.516 1 90.12 319 SER A O 1
ATOM 2515 N N . ILE A 1 320 ? 5.07 28.297 10 1 88.94 320 ILE A N 1
ATOM 2516 C CA . ILE A 1 320 ? 5.852 29.516 10.188 1 88.94 320 ILE A CA 1
ATOM 2517 C C . ILE A 1 320 ? 6.48 29.938 8.867 1 88.94 320 I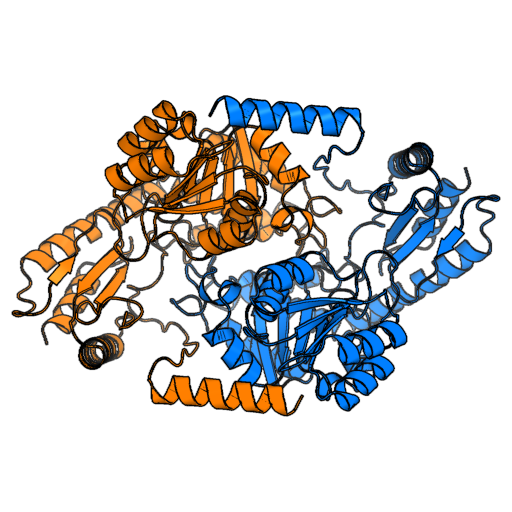LE A C 1
ATOM 2519 O O . ILE A 1 320 ? 7.418 29.297 8.383 1 88.94 320 ILE A O 1
ATOM 2523 N N . ILE A 1 321 ? 6.02 30.984 8.35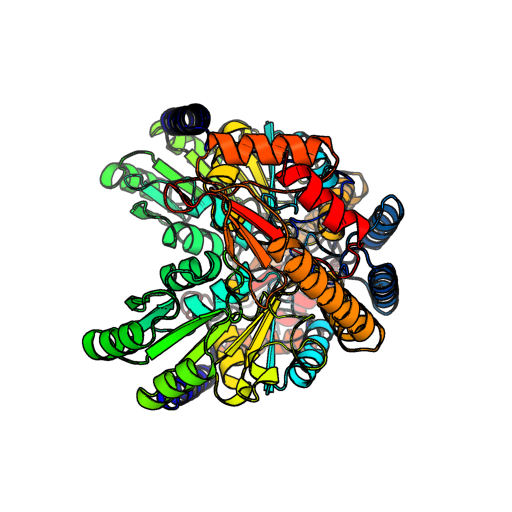9 1 88.5 321 ILE A N 1
ATOM 2524 C CA . ILE A 1 321 ? 6.488 31.469 7.066 1 88.5 321 ILE A CA 1
ATOM 2525 C C . ILE A 1 321 ? 7.844 32.156 7.234 1 88.5 321 ILE A C 1
ATOM 2527 O O . ILE A 1 321 ? 7.992 33.062 8.062 1 88.5 321 ILE A O 1
ATOM 2531 N N . ILE A 1 322 ? 8.75 31.688 6.516 1 88.44 322 ILE A N 1
ATOM 2532 C CA . ILE A 1 322 ? 10.102 32.219 6.434 1 88.44 322 ILE A CA 1
ATOM 2533 C C . ILE A 1 322 ? 10.5 32.406 4.969 1 88.44 322 ILE A C 1
ATOM 2535 O O . ILE A 1 322 ? 11.078 31.5 4.367 1 88.44 322 ILE A O 1
ATOM 2539 N N . PRO A 1 323 ? 10.32 33.625 4.441 1 88.56 323 PRO A N 1
ATOM 2540 C CA . PRO A 1 323 ? 10.531 33.844 3.006 1 88.56 323 PRO A CA 1
ATOM 2541 C C . PRO A 1 323 ? 11.977 33.594 2.584 1 88.56 323 PRO A C 1
ATOM 2543 O O . PRO A 1 323 ? 12.906 34.125 3.197 1 88.56 323 PRO A O 1
ATOM 2546 N N . GLY A 1 324 ? 12.148 32.812 1.5 1 88.38 324 GLY A N 1
ATOM 2547 C CA . GLY A 1 324 ? 13.453 32.531 0.924 1 88.38 324 GLY A CA 1
ATOM 2548 C C . GLY A 1 324 ? 13.953 31.141 1.226 1 88.38 324 GLY A C 1
ATOM 2549 O O . GLY A 1 324 ? 13.961 30.719 2.383 1 88.38 324 GLY A O 1
ATOM 2550 N N . ASN A 1 325 ? 14.32 30.406 0.242 1 88.44 325 ASN A N 1
ATOM 2551 C CA . ASN A 1 325 ? 14.789 29.031 0.374 1 88.44 325 ASN A CA 1
ATOM 2552 C C . ASN A 1 325 ? 16.016 28.938 1.268 1 88.44 325 ASN A C 1
ATOM 2554 O O . ASN A 1 325 ? 16.094 28.094 2.156 1 88.44 325 ASN A O 1
ATOM 2558 N N . GLU A 1 326 ? 16.969 29.812 1.05 1 88.88 326 GLU A N 1
ATOM 2559 C CA . GLU A 1 326 ? 18.203 29.781 1.826 1 88.88 326 GLU A CA 1
ATOM 2560 C C . GLU A 1 326 ? 17.953 30.125 3.291 1 88.88 326 GLU A C 1
ATOM 2562 O O . GLU A 1 326 ? 18.547 29.531 4.188 1 88.88 326 GLU A O 1
ATOM 2567 N N . ARG A 1 327 ? 17.094 31.078 3.504 1 89.19 327 ARG A N 1
ATOM 2568 C CA . ARG A 1 327 ? 16.781 31.516 4.863 1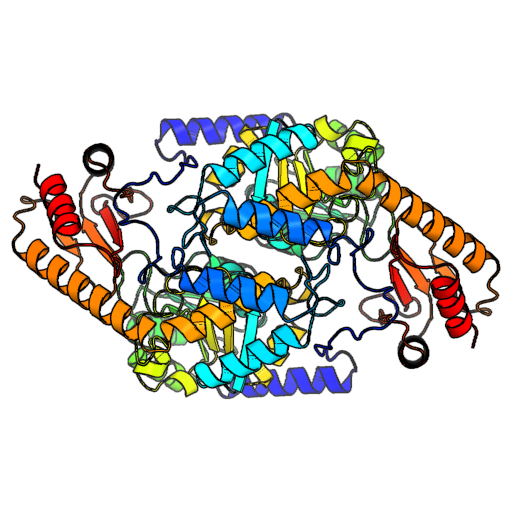 89.19 327 ARG A CA 1
ATOM 2569 C C . ARG A 1 327 ? 16.125 30.406 5.664 1 89.19 327 ARG A C 1
ATOM 2571 O O . ARG A 1 327 ? 16.5 30.141 6.805 1 89.19 327 ARG A O 1
ATOM 2578 N N . VAL A 1 328 ? 15.094 29.828 5.113 1 90.81 328 VAL A N 1
ATOM 2579 C CA . VAL A 1 328 ? 14.391 28.766 5.816 1 90.81 328 VAL A CA 1
ATOM 2580 C C . VAL A 1 328 ? 15.336 27.594 6.082 1 90.81 328 VAL A C 1
ATOM 2582 O O . VAL A 1 328 ? 15.266 26.953 7.133 1 90.81 328 VAL A O 1
ATOM 2585 N N . ASP A 1 329 ? 16.234 27.297 5.137 1 90 329 ASP A N 1
ATOM 2586 C CA . ASP A 1 329 ? 17.219 26.25 5.332 1 90 329 ASP A CA 1
ATOM 2587 C C . ASP A 1 329 ? 18.125 26.562 6.52 1 90 329 ASP A C 1
ATOM 2589 O O . ASP A 1 329 ? 18.422 25.688 7.336 1 90 329 ASP A O 1
ATOM 2593 N N . ARG A 1 330 ? 18.594 27.75 6.559 1 90.81 330 ARG A N 1
ATOM 2594 C CA . ARG A 1 330 ? 19.5 28.172 7.629 1 90.81 330 ARG A CA 1
ATOM 2595 C C . ARG A 1 330 ? 18.812 28.078 8.984 1 90.81 330 ARG A C 1
ATOM 2597 O O . ARG A 1 330 ? 19.422 27.641 9.961 1 90.81 330 ARG A O 1
ATOM 2604 N N . VAL A 1 331 ? 17.625 28.516 9.023 1 90.69 331 VAL A N 1
ATOM 2605 C CA . VAL A 1 331 ? 16.859 28.453 10.266 1 90.69 331 VAL A CA 1
ATOM 2606 C C . VAL A 1 331 ? 16.703 27 10.711 1 90.69 331 VAL A C 1
ATOM 2608 O O . VAL A 1 331 ? 16.875 26.688 11.898 1 90.69 331 VAL A O 1
ATOM 2611 N N . CYS A 1 332 ? 16.359 26.141 9.82 1 91.56 332 CYS A N 1
ATOM 2612 C CA . CYS A 1 332 ? 16.188 24.719 10.133 1 91.56 332 CYS A CA 1
ATOM 2613 C C . CYS A 1 332 ? 17.484 24.109 10.633 1 91.56 332 CYS A C 1
ATOM 2615 O O . CYS A 1 332 ? 17.484 23.281 11.547 1 91.56 332 CYS A O 1
ATOM 2617 N N . GLU A 1 333 ? 18.547 24.531 10.023 1 90.69 333 GLU A N 1
ATOM 2618 C CA . GLU A 1 333 ? 19.859 24.031 10.445 1 90.69 333 GLU A CA 1
ATOM 2619 C C . GLU A 1 333 ? 20.156 24.438 11.883 1 90.69 333 GLU A C 1
ATOM 2621 O O . GLU A 1 333 ? 20.688 23.641 12.664 1 90.69 333 GLU A O 1
ATOM 2626 N N . VAL A 1 334 ? 19.891 25.625 12.164 1 91.75 334 VAL A N 1
ATOM 2627 C CA . VAL A 1 334 ? 20.125 26.141 13.508 1 91.75 334 VAL A CA 1
ATOM 2628 C C . VAL A 1 334 ? 19.266 25.359 14.516 1 91.75 334 VAL A C 1
ATOM 2630 O O . VAL A 1 334 ? 19.75 24.969 15.578 1 91.75 334 VAL A O 1
ATOM 2633 N N . LEU A 1 335 ? 18.078 25.203 14.211 1 93.31 335 LEU A N 1
ATOM 2634 C CA . LEU A 1 335 ? 17.156 24.484 15.094 1 93.31 335 LEU A CA 1
ATOM 2635 C C . LEU A 1 335 ? 17.594 23.047 15.273 1 93.31 335 LEU A C 1
ATOM 2637 O O . LEU A 1 335 ? 17.578 22.516 16.391 1 93.31 335 LEU A O 1
ATOM 2641 N N . ARG A 1 336 ? 17.984 22.406 14.211 1 90.81 336 ARG A N 1
ATOM 2642 C CA . ARG A 1 336 ? 18.422 21.016 14.273 1 90.81 336 ARG A CA 1
ATOM 2643 C C . ARG A 1 336 ? 19.703 20.875 15.094 1 90.81 336 ARG A C 1
ATOM 2645 O O . ARG A 1 336 ? 19.891 19.875 15.781 1 90.81 336 ARG A O 1
ATOM 2652 N N . ALA A 1 337 ? 20.562 21.844 14.961 1 90.62 337 ALA A N 1
ATOM 2653 C CA . ALA A 1 337 ? 21.766 21.859 15.781 1 90.62 337 ALA A CA 1
ATOM 2654 C C . ALA A 1 337 ? 21.422 21.891 17.266 1 90.62 337 ALA A C 1
ATOM 2656 O O . ALA A 1 337 ? 22.188 21.406 18.109 1 90.62 337 ALA A O 1
ATOM 2657 N N . ASP A 1 338 ? 20.297 22.438 17.516 1 91.94 338 ASP A N 1
ATOM 2658 C CA . ASP A 1 338 ? 19.828 22.5 18.891 1 91.94 338 ASP A CA 1
ATOM 2659 C C . ASP A 1 338 ? 18.875 21.359 19.219 1 91.94 338 ASP A C 1
ATOM 2661 O O . ASP A 1 338 ? 18.047 21.453 20.125 1 91.94 338 ASP A O 1
ATOM 2665 N N . ASN A 1 339 ? 18.844 20.391 18.438 1 93.19 339 ASN A N 1
ATOM 2666 C CA . ASN A 1 339 ? 18.125 19.141 18.641 1 93.19 339 ASN A CA 1
ATOM 2667 C C . ASN A 1 339 ? 16.609 19.344 18.484 1 93.19 339 ASN A C 1
ATOM 2669 O O . ASN A 1 339 ? 15.82 18.719 19.188 1 93.19 339 ASN A O 1
ATOM 2673 N N . ILE A 1 340 ? 16.266 20.281 17.688 1 94.62 340 ILE A N 1
ATOM 2674 C CA . ILE A 1 340 ? 14.867 20.5 17.312 1 94.62 340 ILE A CA 1
ATOM 2675 C C . ILE A 1 340 ? 14.641 20.031 15.883 1 94.62 340 ILE A C 1
ATOM 2677 O O . ILE A 1 340 ? 15.203 20.594 14.945 1 94.62 340 ILE A O 1
ATOM 2681 N N . GLU A 1 341 ? 13.828 19.031 15.773 1 92.62 341 GLU A N 1
ATOM 2682 C CA . GLU A 1 341 ? 13.602 18.469 14.453 1 92.62 341 GLU A CA 1
ATOM 2683 C C . GLU A 1 341 ? 12.508 19.219 13.703 1 92.62 341 GLU A C 1
ATOM 2685 O O . GLU A 1 341 ? 11.344 19.219 14.109 1 92.62 341 GLU A O 1
ATOM 2690 N N . VAL A 1 342 ? 12.891 19.891 12.641 1 91.5 342 VAL A N 1
ATOM 2691 C CA . VAL A 1 342 ? 12.008 20.609 11.727 1 91.5 342 VAL A CA 1
ATOM 2692 C C . VAL A 1 342 ? 12.477 20.406 10.289 1 91.5 342 VAL A C 1
ATOM 2694 O O . VAL A 1 342 ? 13.602 19.969 10.055 1 91.5 342 VAL A O 1
ATOM 2697 N N . ARG A 1 343 ? 11.586 20.594 9.367 1 87.69 343 ARG A N 1
ATOM 2698 C CA . ARG A 1 343 ? 11.938 20.5 7.953 1 87.69 343 ARG A CA 1
ATOM 2699 C C . ARG A 1 343 ? 11.484 21.734 7.188 1 87.69 343 ARG A C 1
ATOM 2701 O O . ARG A 1 343 ? 10.398 22.266 7.445 1 87.69 343 ARG A O 1
ATOM 2708 N N . PRO A 1 344 ? 12.336 22.156 6.285 1 88.81 344 PRO A N 1
ATOM 2709 C CA . PRO A 1 344 ? 11.945 23.297 5.457 1 88.81 344 PRO A CA 1
ATOM 2710 C C . PRO A 1 344 ? 11 22.906 4.32 1 88.81 344 PRO A C 1
ATOM 2712 O O . PRO A 1 344 ? 11.141 21.828 3.742 1 88.81 344 PRO A O 1
ATOM 2715 N N . VAL A 1 345 ? 10.047 23.688 4.066 1 88.19 345 VAL A N 1
ATOM 2716 C CA . VAL A 1 345 ? 9.227 23.609 2.859 1 88.19 345 VAL A CA 1
ATOM 2717 C C . VAL A 1 345 ? 9.602 24.75 1.915 1 88.19 345 VAL A C 1
ATOM 2719 O O . VAL A 1 345 ? 9.344 25.922 2.215 1 88.19 345 VAL A O 1
ATOM 2722 N N . LYS A 1 346 ? 10.25 24.5 0.827 1 86.44 346 LYS A N 1
ATOM 2723 C CA . LYS A 1 346 ? 10.891 25.484 -0.036 1 86.44 346 LYS A CA 1
ATOM 2724 C C . LYS A 1 346 ? 10.102 25.688 -1.322 1 86.44 346 LYS A C 1
ATOM 2726 O O . LYS A 1 346 ? 9.203 24.906 -1.635 1 86.44 346 LYS A O 1
ATOM 2731 N N . SER A 1 347 ? 10.352 26.688 -1.97 1 83.12 347 SER A N 1
ATOM 2732 C CA . SER A 1 347 ? 9.922 26.875 -3.352 1 83.12 347 SER A CA 1
ATOM 2733 C C . SER A 1 347 ? 10.656 25.906 -4.285 1 83.12 347 SER A C 1
ATOM 2735 O O . SER A 1 347 ? 11.836 25.625 -4.09 1 83.12 347 SER A O 1
ATOM 2737 N N . PRO A 1 348 ? 9.883 25.312 -5.254 1 80.19 348 PRO A N 1
ATOM 2738 C CA . PRO A 1 348 ? 8.562 25.656 -5.777 1 80.19 348 PRO A CA 1
ATOM 2739 C C . PRO A 1 348 ? 7.438 24.844 -5.129 1 80.19 348 PRO A C 1
ATOM 2741 O O . PRO A 1 348 ? 6.281 24.953 -5.543 1 80.19 348 PRO A O 1
ATOM 2744 N N . THR A 1 349 ? 7.672 24.047 -4.125 1 76.94 349 THR A N 1
ATOM 2745 C CA . THR A 1 349 ? 6.602 23.328 -3.441 1 76.94 349 THR A CA 1
ATOM 2746 C C . THR A 1 349 ? 5.539 24.281 -2.93 1 76.94 349 THR A C 1
ATOM 2748 O O . THR A 1 349 ? 4.344 23.984 -2.961 1 76.94 349 THR A O 1
ATOM 2751 N N . VAL A 1 350 ? 6.078 25.391 -2.43 1 79.94 350 VAL A N 1
ATOM 2752 C CA . VAL A 1 350 ? 5.191 26.484 -2.088 1 79.94 350 VAL A CA 1
ATOM 2753 C C . VAL A 1 350 ? 5.555 27.719 -2.916 1 79.94 350 VAL A C 1
ATOM 2755 O O . VAL A 1 350 ? 6.617 27.766 -3.539 1 79.94 350 VAL A O 1
ATOM 2758 N N . LYS A 1 351 ? 4.703 28.672 -2.947 1 81.94 351 LYS A N 1
ATOM 2759 C CA . LYS A 1 351 ? 4.961 29.891 -3.701 1 81.94 351 LYS A CA 1
ATOM 2760 C C . LYS A 1 351 ? 6.191 30.625 -3.17 1 81.94 351 LYS A C 1
ATOM 2762 O O . LYS A 1 351 ? 6.418 30.672 -1.959 1 81.94 351 LYS A O 1
ATOM 2767 N N . LYS A 1 352 ? 6.938 31.141 -4.172 1 88.88 352 LYS A N 1
ATOM 2768 C CA . LYS A 1 352 ? 8.102 31.922 -3.787 1 88.88 352 LYS A CA 1
ATOM 2769 C C . LYS A 1 352 ? 7.727 33 -2.773 1 88.88 352 LYS A C 1
ATOM 2771 O O . LYS A 1 352 ? 6.719 33.688 -2.936 1 88.88 352 LYS A O 1
ATOM 2776 N N . GLY A 1 353 ? 8.469 33.062 -1.785 1 87.5 353 GLY A N 1
ATOM 2777 C CA . GLY A 1 353 ? 8.203 34.062 -0.755 1 87.5 353 GLY A CA 1
ATOM 2778 C C . GLY A 1 353 ? 7.363 33.531 0.387 1 87.5 353 GLY A C 1
ATOM 2779 O O . GLY A 1 353 ? 7.262 34.156 1.439 1 87.5 353 GLY A O 1
ATOM 2780 N N . SER A 1 354 ? 6.824 32.281 0.175 1 87.44 354 SER A N 1
ATOM 2781 C CA . SER A 1 354 ? 5.984 31.688 1.214 1 87.44 354 SER A CA 1
ATOM 2782 C C . SER A 1 354 ? 6.621 30.438 1.801 1 87.44 354 SER A C 1
ATOM 2784 O O . SER A 1 354 ? 5.922 29.531 2.273 1 87.44 354 SER A O 1
ATOM 2786 N N . GLU A 1 355 ? 7.98 30.359 1.6 1 89.38 355 GLU A N 1
ATOM 2787 C CA . GLU A 1 355 ? 8.695 29.25 2.221 1 89.38 355 GLU A CA 1
ATOM 2788 C C . GLU A 1 355 ? 8.406 29.172 3.719 1 89.38 355 GLU A C 1
ATOM 2790 O O . GLU A 1 355 ? 8.062 30.188 4.336 1 89.38 355 GLU A O 1
ATOM 2795 N N . ARG A 1 356 ? 8.461 27.953 4.273 1 90.31 356 ARG A N 1
ATOM 2796 C CA . ARG A 1 356 ? 7.977 27.859 5.648 1 90.31 356 ARG A CA 1
ATOM 2797 C C . ARG A 1 356 ? 8.555 26.625 6.344 1 90.31 356 ARG A C 1
ATOM 2799 O O . ARG A 1 356 ? 9.18 25.781 5.699 1 90.31 356 ARG A O 1
ATOM 2806 N N . ILE A 1 357 ? 8.383 26.703 7.641 1 91.25 357 ILE A N 1
ATOM 2807 C CA . ILE A 1 357 ? 8.516 25.5 8.469 1 91.25 357 ILE A CA 1
ATOM 2808 C C . ILE A 1 357 ? 7.125 25.016 8.883 1 91.25 357 ILE A C 1
ATOM 2810 O O . ILE A 1 357 ? 6.316 25.797 9.391 1 91.25 357 ILE A O 1
ATOM 2814 N N . ARG A 1 358 ? 6.863 23.812 8.516 1 91.5 358 ARG A N 1
ATOM 2815 C CA . ARG A 1 358 ? 5.656 23.156 9.023 1 91.5 358 ARG A CA 1
ATOM 2816 C C . ARG A 1 358 ? 5.91 22.516 10.375 1 91.5 358 ARG A C 1
ATOM 2818 O O . ARG A 1 358 ? 6.723 21.594 10.492 1 91.5 358 ARG A O 1
ATOM 2825 N N . VAL A 1 359 ? 5.277 23.031 11.383 1 94 359 VAL A N 1
ATOM 2826 C CA . VAL A 1 359 ? 5.457 22.531 12.742 1 94 359 VAL A CA 1
ATOM 2827 C C . VAL A 1 359 ? 4.277 21.641 13.117 1 94 359 VAL A C 1
ATOM 2829 O O . VAL A 1 359 ? 3.121 22.062 13.047 1 94 359 VAL A O 1
ATOM 2832 N N . CYS A 1 360 ? 4.562 20.438 13.5 1 96 360 CYS A N 1
ATOM 2833 C CA . CYS A 1 360 ? 3.545 19.547 14.039 1 96 360 CYS A CA 1
ATOM 2834 C C . CYS A 1 360 ? 3.68 19.422 15.555 1 96 360 CYS A C 1
ATOM 2836 O O . CYS A 1 360 ? 4.73 19.016 16.047 1 96 360 CYS A O 1
ATOM 2838 N N . LEU A 1 361 ? 2.666 19.781 16.203 1 97.19 361 LEU A N 1
ATOM 2839 C CA . LEU A 1 361 ? 2.66 19.672 17.672 1 97.19 361 LEU A CA 1
ATOM 2840 C C . LEU A 1 361 ? 2.18 18.297 18.109 1 97.19 361 LEU A C 1
ATOM 2842 O O . LEU A 1 361 ? 1.394 17.656 17.422 1 97.19 361 LEU A O 1
ATOM 2846 N N . HIS A 1 362 ? 2.652 17.875 19.266 1 97.88 362 HIS A N 1
ATOM 2847 C CA . HIS A 1 362 ? 2.316 16.562 19.828 1 97.88 362 HIS A CA 1
ATOM 2848 C C . HIS A 1 362 ? 1.856 16.703 21.281 1 97.88 362 HIS A C 1
ATOM 2850 O O . HIS A 1 362 ? 2.182 17.688 21.953 1 97.88 362 HIS A O 1
ATOM 2856 N N . SER A 1 363 ? 1.146 15.68 21.688 1 98.19 363 SER A N 1
ATOM 2857 C CA . SER A 1 363 ? 0.602 15.664 23.047 1 98.19 363 SER A CA 1
ATOM 2858 C C . SER A 1 363 ? 1.712 15.727 24.078 1 98.19 363 SER A C 1
ATOM 2860 O O . SER A 1 363 ? 1.515 16.266 25.172 1 98.19 363 SER A O 1
ATOM 2862 N N . ASP A 1 364 ? 2.891 15.195 23.75 1 96.75 364 ASP A N 1
ATOM 2863 C CA . ASP A 1 364 ? 3.924 15.031 24.766 1 96.75 364 ASP A CA 1
ATOM 2864 C C . ASP A 1 364 ? 4.98 16.125 24.656 1 96.75 364 ASP A C 1
ATOM 2866 O O . ASP A 1 364 ? 5.98 16.094 25.391 1 96.75 364 ASP A O 1
ATOM 2870 N N . ASN A 1 365 ? 4.812 17.078 23.703 1 97.69 365 ASN A N 1
ATOM 2871 C CA . ASN A 1 365 ? 5.676 18.266 23.766 1 97.69 365 ASN A CA 1
ATOM 2872 C C . ASN A 1 365 ? 5.543 18.984 25.094 1 97.69 365 ASN A C 1
ATOM 2874 O O . ASN A 1 365 ? 4.449 19.078 25.656 1 97.69 365 ASN A O 1
ATOM 2878 N N . THR A 1 366 ? 6.652 19.453 25.578 1 97.12 366 THR A N 1
ATOM 2879 C CA . THR A 1 366 ? 6.629 20.219 26.812 1 97.12 366 THR A CA 1
ATOM 2880 C C . THR A 1 366 ? 6.641 21.719 26.516 1 97.12 366 THR A C 1
ATOM 2882 O O . THR A 1 366 ? 6.918 22.141 25.391 1 97.12 366 THR A O 1
ATOM 2885 N N . LYS A 1 367 ? 6.27 22.438 27.578 1 96.88 367 LYS A N 1
ATOM 2886 C CA . LYS A 1 367 ? 6.387 23.891 27.453 1 96.88 367 LYS A CA 1
ATOM 2887 C C . LYS A 1 367 ? 7.812 24.297 27.078 1 96.88 367 LYS A C 1
ATOM 2889 O O . LYS A 1 367 ? 8.008 25.203 26.266 1 96.88 367 LYS A O 1
ATOM 2894 N N . GLU A 1 368 ? 8.75 23.609 27.625 1 96.75 368 GLU A N 1
ATOM 2895 C CA . GLU A 1 368 ? 10.148 23.875 27.328 1 96.75 368 GLU A CA 1
ATOM 2896 C C . GLU A 1 368 ? 10.469 23.609 25.859 1 96.75 368 GLU A C 1
ATOM 2898 O O . GLU A 1 368 ? 11.219 24.359 25.234 1 96.75 368 GLU A O 1
ATOM 2903 N N . ASP A 1 369 ? 9.945 22.547 25.359 1 96.88 369 ASP A N 1
ATOM 2904 C CA . ASP A 1 369 ? 10.148 22.219 23.938 1 96.88 369 ASP A CA 1
ATOM 2905 C C . ASP A 1 369 ? 9.664 23.344 23.047 1 96.88 369 ASP A C 1
ATOM 2907 O O . ASP A 1 369 ? 10.367 23.75 22.109 1 96.88 369 ASP A O 1
ATOM 2911 N N . ILE A 1 370 ? 8.477 23.797 23.281 1 95.62 370 ILE A N 1
ATOM 2912 C CA . ILE A 1 370 ? 7.836 24.828 22.469 1 95.62 370 ILE A CA 1
ATOM 2913 C C . ILE A 1 370 ? 8.594 26.141 22.609 1 95.62 370 ILE A C 1
ATOM 2915 O O . ILE A 1 370 ? 8.836 26.828 21.609 1 95.62 370 ILE A O 1
ATOM 2919 N N . ASN A 1 371 ? 9 26.438 23.812 1 93.44 371 ASN A N 1
ATOM 2920 C CA . ASN A 1 371 ? 9.797 27.641 24.016 1 93.44 371 ASN A CA 1
ATOM 2921 C C . ASN A 1 371 ? 11.125 27.562 23.281 1 93.44 371 ASN A C 1
ATOM 2923 O O . ASN A 1 371 ? 11.57 28.562 22.688 1 93.44 371 ASN A O 1
ATOM 2927 N N . LYS A 1 372 ? 11.727 26.453 23.359 1 93.5 372 LYS A N 1
ATOM 2928 C CA . LYS A 1 372 ? 13 26.266 22.672 1 93.5 372 LYS A CA 1
ATOM 2929 C C . LYS A 1 372 ? 12.852 26.484 21.172 1 93.5 372 LYS A C 1
ATOM 2931 O O . LYS A 1 372 ? 13.75 27.047 20.531 1 93.5 372 LYS A O 1
ATOM 2936 N N . LEU A 1 373 ? 11.781 25.984 20.594 1 93.69 373 LEU A N 1
ATOM 2937 C CA . LEU A 1 373 ? 11.492 26.203 19.172 1 93.69 373 LEU A CA 1
ATOM 2938 C C . LEU A 1 373 ? 11.453 27.703 18.859 1 93.69 373 LEU A C 1
ATOM 2940 O O . LEU A 1 373 ? 12.117 28.156 17.922 1 93.69 373 LEU A O 1
ATOM 2944 N N . PHE A 1 374 ? 10.75 28.438 19.672 1 91.06 374 PHE A N 1
ATOM 2945 C CA . PHE A 1 374 ? 10.586 29.875 19.422 1 91.06 374 PHE A CA 1
ATOM 2946 C C . PHE A 1 374 ? 11.875 30.625 19.703 1 91.06 374 PHE A C 1
ATOM 2948 O O . PHE A 1 374 ? 12.18 31.609 19.031 1 91.06 374 PHE A O 1
ATOM 2955 N N . ASP A 1 375 ? 12.633 30.172 20.656 1 88.69 375 ASP A N 1
ATOM 2956 C CA . ASP A 1 375 ? 13.93 30.781 20.922 1 88.69 375 ASP A CA 1
ATOM 2957 C C . ASP A 1 375 ? 14.859 30.656 19.719 1 88.69 375 ASP A C 1
ATOM 2959 O O . ASP A 1 375 ? 15.625 31.562 19.422 1 88.69 375 ASP A O 1
ATOM 2963 N N . GLY A 1 376 ? 14.773 29.516 19.094 1 86.25 376 GLY A N 1
ATOM 2964 C CA . GLY A 1 376 ? 15.617 29.266 17.938 1 86.25 376 GLY A CA 1
ATOM 2965 C C . GLY A 1 376 ? 15.164 30.031 16.703 1 86.25 376 GLY A C 1
ATOM 2966 O O . GLY A 1 376 ? 15.961 30.297 15.797 1 86.25 376 GLY A O 1
ATOM 2967 N N . LEU A 1 377 ? 13.992 30.453 16.609 1 86.44 377 LEU A N 1
ATOM 2968 C CA . LEU A 1 377 ? 13.43 31.156 15.469 1 86.44 377 LEU A CA 1
ATOM 2969 C C . LEU A 1 377 ? 13.711 32.656 15.562 1 86.44 377 LEU A C 1
ATOM 2971 O O . LEU A 1 377 ? 13.672 33.375 14.555 1 86.44 377 LEU A O 1
ATOM 2975 N N . THR A 1 378 ? 13.883 33.156 16.75 1 73.75 378 THR A N 1
ATOM 2976 C CA . THR A 1 378 ? 14.055 34.594 16.953 1 73.75 378 THR A CA 1
ATOM 2977 C C . THR A 1 378 ? 15.539 34.969 16.938 1 73.75 378 THR A C 1
ATOM 2979 O O . THR A 1 378 ? 15.891 36.125 17.141 1 73.75 378 THR A O 1
ATOM 2982 N N . LEU A 1 379 ? 16.344 34 16.656 1 59.84 379 LEU A N 1
ATOM 2983 C CA . LEU A 1 379 ? 17.75 34.375 16.547 1 59.84 379 LEU A CA 1
ATOM 2984 C C . LEU A 1 379 ? 18.062 34.875 15.133 1 59.84 379 LEU A C 1
ATOM 2986 O O . LEU A 1 379 ? 17.453 34.438 14.164 1 59.84 379 LEU A O 1
ATOM 2990 N N . MET B 1 1 ? -26.688 11.938 -3.338 1 92.06 1 MET B N 1
ATOM 2991 C CA . MET B 1 1 ? -25.891 10.719 -3.518 1 92.06 1 MET B CA 1
ATOM 2992 C C . MET B 1 1 ? -26.797 9.539 -3.859 1 92.06 1 MET B C 1
ATOM 2994 O O . MET B 1 1 ? -26.328 8.391 -3.883 1 92.06 1 MET B O 1
ATOM 2998 N N . LYS B 1 2 ? -28.109 9.852 -4.191 1 92.38 2 LYS B N 1
ATOM 2999 C CA . LYS B 1 2 ? -29.078 8.836 -4.559 1 92.38 2 LYS B CA 1
ATOM 3000 C C . LYS B 1 2 ? -28.656 8.109 -5.836 1 92.38 2 LYS B C 1
ATOM 3002 O O . LYS B 1 2 ? -28.75 6.879 -5.91 1 92.38 2 LYS B O 1
ATOM 3007 N N . SER B 1 3 ? -28.234 8.836 -6.812 1 95.56 3 SER B N 1
ATOM 3008 C CA . SER B 1 3 ? -27.828 8.25 -8.086 1 95.56 3 SER B CA 1
ATOM 3009 C C . SER B 1 3 ? -26.656 7.289 -7.91 1 95.56 3 SER B C 1
ATOM 3011 O O . SER B 1 3 ? -26.609 6.238 -8.547 1 95.56 3 SER B O 1
ATOM 3013 N N . ILE B 1 4 ? -25.75 7.699 -7.066 1 97.62 4 ILE B N 1
ATOM 3014 C CA . ILE B 1 4 ? -24.578 6.867 -6.809 1 97.62 4 ILE B CA 1
ATOM 3015 C C . ILE B 1 4 ? -25.016 5.578 -6.109 1 97.62 4 ILE B C 1
ATOM 3017 O O . ILE B 1 4 ? -24.594 4.484 -6.5 1 97.62 4 ILE B O 1
ATOM 3021 N N . ASN B 1 5 ? -25.812 5.691 -5.094 1 97.06 5 ASN B N 1
ATOM 3022 C CA . ASN B 1 5 ? -26.281 4.535 -4.344 1 97.06 5 ASN B CA 1
ATOM 3023 C C . ASN B 1 5 ? -27.062 3.568 -5.23 1 97.06 5 ASN B C 1
ATOM 3025 O O . ASN B 1 5 ? -26.906 2.352 -5.113 1 97.06 5 ASN B O 1
ATOM 3029 N N . ASN B 1 6 ? -27.891 4.117 -6.07 1 97.62 6 ASN B N 1
ATOM 3030 C CA . ASN B 1 6 ? -28.641 3.287 -7.004 1 97.62 6 ASN B CA 1
ATOM 3031 C C . ASN B 1 6 ? -27.719 2.525 -7.949 1 97.62 6 ASN B C 1
ATOM 3033 O O . ASN B 1 6 ? -27.938 1.347 -8.227 1 97.62 6 ASN B O 1
ATOM 3037 N N . PHE B 1 7 ? -26.781 3.244 -8.453 1 97.75 7 PHE B N 1
ATOM 3038 C CA . PHE B 1 7 ? -25.812 2.609 -9.344 1 97.75 7 PHE B CA 1
ATOM 3039 C C . PHE B 1 7 ? -25.109 1.448 -8.648 1 97.75 7 PHE B C 1
ATOM 3041 O O . PHE B 1 7 ? -24.984 0.363 -9.219 1 97.75 7 PHE B O 1
ATOM 3048 N N . ILE B 1 8 ? -24.625 1.673 -7.402 1 98.31 8 ILE B N 1
ATOM 3049 C CA . ILE B 1 8 ? -23.906 0.659 -6.637 1 98.31 8 ILE B CA 1
ATOM 3050 C C . ILE B 1 8 ? -24.797 -0.567 -6.445 1 98.31 8 ILE B C 1
ATOM 3052 O O . ILE B 1 8 ? -24.359 -1.698 -6.676 1 98.31 8 ILE B O 1
ATOM 3056 N N . THR B 1 9 ? -26.016 -0.346 -6.074 1 98.06 9 THR B N 1
ATOM 3057 C CA . THR B 1 9 ? -26.969 -1.429 -5.855 1 98.06 9 THR B CA 1
ATOM 3058 C C . THR B 1 9 ? -27.172 -2.236 -7.133 1 98.06 9 THR B C 1
ATOM 3060 O O . THR B 1 9 ? -27.109 -3.467 -7.113 1 98.06 9 THR B O 1
ATOM 3063 N N . GLU B 1 10 ? -27.391 -1.555 -8.219 1 98.25 10 GLU B N 1
ATOM 3064 C CA . GLU B 1 10 ? -27.625 -2.205 -9.508 1 98.25 10 GLU B CA 1
ATOM 3065 C C . GLU B 1 10 ? -26.406 -2.998 -9.953 1 98.25 10 GLU B C 1
ATOM 3067 O O . GLU B 1 10 ? -26.531 -4.102 -10.492 1 98.25 10 GLU B O 1
ATOM 3072 N N . PHE B 1 11 ? -25.297 -2.354 -9.805 1 97.56 11 PHE B N 1
ATOM 3073 C CA . PHE B 1 11 ? -24.047 -3.01 -10.18 1 97.56 11 PHE B CA 1
ATOM 3074 C C . PHE B 1 11 ? -23.875 -4.324 -9.422 1 97.56 11 PHE B C 1
ATOM 3076 O O . PHE B 1 11 ? -23.578 -5.355 -10.016 1 97.56 11 PHE B O 1
ATOM 3083 N N . LEU B 1 12 ? -24.078 -4.309 -8.102 1 97.94 12 LEU B N 1
ATOM 3084 C CA . LEU B 1 12 ? -23.906 -5.488 -7.258 1 97.94 12 LEU B CA 1
ATOM 3085 C C . LEU B 1 12 ? -24.938 -6.551 -7.594 1 97.94 12 LEU B C 1
ATOM 3087 O O . LEU B 1 12 ? -24.641 -7.746 -7.578 1 97.94 12 LEU B O 1
ATOM 3091 N N . GLU B 1 13 ? -26.125 -6.137 -7.871 1 97.81 13 GLU B N 1
ATOM 3092 C CA . GLU B 1 13 ? -27.172 -7.074 -8.273 1 97.81 13 GLU B CA 1
ATOM 3093 C C . GLU B 1 13 ? -26.812 -7.781 -9.578 1 97.81 13 GLU B C 1
ATOM 3095 O O . GLU B 1 13 ? -27.047 -8.984 -9.719 1 97.81 13 GLU B O 1
ATOM 3100 N N . LYS B 1 14 ? -26.312 -7.023 -10.477 1 96.44 14 LYS B N 1
ATOM 3101 C CA . LYS B 1 14 ? -25.875 -7.609 -11.734 1 96.44 14 LYS B CA 1
ATOM 3102 C C . LYS B 1 14 ? -24.766 -8.625 -11.516 1 96.44 14 LYS B C 1
ATOM 3104 O O . LYS B 1 14 ? -24.75 -9.688 -12.148 1 96.44 14 LYS B O 1
ATOM 3109 N N . LYS B 1 15 ? -23.797 -8.258 -10.633 1 93.75 15 LYS B N 1
ATOM 3110 C CA . LYS B 1 15 ? -22.719 -9.188 -10.312 1 93.75 15 LYS B CA 1
ATOM 3111 C C . LYS B 1 15 ? -23.266 -10.477 -9.703 1 93.75 15 LYS B C 1
ATOM 3113 O O . LYS B 1 15 ? -22.797 -11.57 -10.023 1 93.75 15 LYS B O 1
ATOM 3118 N N . LYS B 1 16 ? -24.172 -10.367 -8.836 1 93.44 16 LYS B N 1
ATOM 3119 C CA . LYS B 1 16 ? -24.812 -11.531 -8.219 1 93.44 16 LYS B CA 1
ATOM 3120 C C . LYS B 1 16 ? -25.547 -12.367 -9.258 1 93.44 16 LYS B C 1
ATOM 3122 O O . LYS B 1 16 ? -25.438 -13.602 -9.266 1 93.44 16 LYS B O 1
ATOM 3127 N N . ALA B 1 17 ? -26.219 -11.727 -10.125 1 93.38 17 ALA B N 1
ATOM 3128 C CA . ALA B 1 17 ? -27.031 -12.398 -11.148 1 93.38 17 ALA B CA 1
ATOM 3129 C C . ALA B 1 17 ? -26.141 -13.172 -12.117 1 93.38 17 ALA B C 1
ATOM 3131 O O . ALA B 1 17 ? -26.516 -14.234 -12.609 1 93.38 17 ALA B O 1
ATOM 3132 N N . THR B 1 18 ? -24.953 -12.695 -12.367 1 86.94 18 THR B N 1
ATOM 3133 C CA . THR B 1 18 ? -24.062 -13.328 -13.336 1 86.94 18 THR B CA 1
ATOM 3134 C C . THR B 1 18 ? -23.094 -14.273 -12.633 1 86.94 18 THR B C 1
ATOM 3136 O O . THR B 1 18 ? -22.234 -14.883 -13.281 1 86.94 18 THR B O 1
ATOM 3139 N N . GLY B 1 19 ? -23.141 -14.352 -11.32 1 82.44 19 GLY B N 1
ATOM 3140 C CA . GLY B 1 19 ? -22.297 -15.273 -10.578 1 82.44 19 GLY B CA 1
ATOM 3141 C C . GLY B 1 19 ? -20.859 -14.797 -10.445 1 82.44 19 GLY B C 1
ATOM 3142 O O . GLY B 1 19 ? -19.953 -15.602 -10.227 1 82.44 19 GLY B O 1
ATOM 3143 N N . THR B 1 20 ? -20.594 -13.445 -10.586 1 84.44 20 THR B N 1
ATOM 3144 C CA . THR B 1 20 ? -19.234 -12.922 -10.539 1 84.44 20 THR B CA 1
ATOM 3145 C C . THR B 1 20 ? -19.016 -12.078 -9.289 1 84.44 20 THR B C 1
ATOM 3147 O O . THR B 1 20 ? -17.984 -11.422 -9.148 1 84.44 20 THR B O 1
ATOM 3150 N N . TYR B 1 21 ? -20.125 -12.117 -8.445 1 91.06 21 TYR B N 1
ATOM 3151 C CA . TYR B 1 21 ? -20.031 -11.398 -7.176 1 91.06 21 TYR B CA 1
ATOM 3152 C C . TYR B 1 21 ? -18.938 -12 -6.289 1 91.06 21 TYR B C 1
ATOM 3154 O O . TYR B 1 21 ? -18.938 -13.211 -6.039 1 91.06 21 TYR B O 1
ATOM 3162 N N . ARG B 1 22 ? -17.969 -11.18 -5.898 1 90.06 22 ARG B N 1
ATOM 3163 C CA . ARG B 1 22 ? -16.891 -11.609 -5.012 1 90.06 22 ARG B CA 1
ATOM 3164 C C . ARG B 1 22 ? -17.266 -11.367 -3.553 1 90.06 22 ARG B C 1
ATOM 3166 O O . ARG B 1 22 ? -17.828 -10.32 -3.211 1 90.06 22 ARG B O 1
ATOM 3173 N N . ARG B 1 23 ? -17.062 -12.406 -2.715 1 89.06 23 ARG B N 1
ATOM 3174 C CA . ARG B 1 23 ? -17.266 -12.297 -1.274 1 89.06 23 ARG B CA 1
ATOM 3175 C C . ARG B 1 23 ? -15.977 -12.633 -0.516 1 89.06 23 ARG B C 1
ATOM 3177 O O . ARG B 1 23 ? -15.203 -13.484 -0.945 1 89.06 23 ARG B O 1
ATOM 3184 N N . LEU B 1 24 ? -15.711 -11.844 0.55 1 91.81 24 LEU B N 1
ATOM 3185 C CA . LEU B 1 24 ? -14.602 -12.188 1.442 1 91.81 24 LEU B CA 1
ATOM 3186 C C . LEU B 1 24 ? -14.961 -13.383 2.314 1 91.81 24 LEU B C 1
ATOM 3188 O O . LEU B 1 24 ? -16.047 -13.43 2.902 1 91.81 24 LEU B O 1
ATOM 3192 N N . VAL B 1 25 ? -14.133 -14.391 2.201 1 82.56 25 VAL B N 1
ATOM 3193 C CA . VAL B 1 25 ? -14.352 -15.586 3.008 1 82.56 25 VAL B CA 1
ATOM 3194 C C . VAL B 1 25 ? -13.094 -15.906 3.809 1 82.56 25 VAL B C 1
ATOM 3196 O O . VAL B 1 25 ? -11.977 -15.672 3.344 1 82.56 25 VAL B O 1
ATOM 3199 N N . GLY B 1 26 ? -13.266 -16.25 5.047 1 75.69 26 GLY B N 1
ATOM 3200 C CA . GLY B 1 26 ? -12.117 -16.688 5.824 1 75.69 26 GLY B CA 1
ATOM 3201 C C . GLY B 1 26 ? -11.57 -18.031 5.355 1 75.69 26 GLY B C 1
ATOM 3202 O O . GLY B 1 26 ? -12.289 -18.828 4.742 1 75.69 26 GLY B O 1
ATOM 3203 N N . ILE B 1 27 ? -10.203 -18.125 5.367 1 67.56 27 ILE B N 1
ATOM 3204 C CA . ILE B 1 27 ? -9.641 -19.438 5.078 1 67.56 27 ILE B CA 1
ATOM 3205 C C . ILE B 1 27 ? -9.789 -20.344 6.301 1 67.56 27 ILE B C 1
ATOM 3207 O O . ILE B 1 27 ? -9.516 -19.938 7.43 1 67.56 27 ILE B O 1
ATOM 3211 N N . GLY B 1 28 ? -10.477 -21.297 6.137 1 70.19 28 GLY B N 1
ATOM 3212 C CA . GLY B 1 28 ? -10.633 -22.266 7.219 1 70.19 28 GLY B CA 1
ATOM 3213 C C . GLY B 1 28 ? -9.352 -23 7.551 1 70.19 28 GLY B C 1
ATOM 3214 O O . GLY B 1 28 ? -8.266 -22.578 7.16 1 70.19 28 GLY B O 1
ATOM 3215 N N . ASP B 1 29 ? -9.359 -23.891 8.414 1 77.38 29 ASP B N 1
ATOM 3216 C CA . ASP B 1 29 ? -8.234 -24.672 8.906 1 77.38 29 ASP B CA 1
ATOM 3217 C C . ASP B 1 29 ? -8 -25.906 8.016 1 77.38 29 ASP B C 1
ATOM 3219 O O . ASP B 1 29 ? -7.434 -26.906 8.469 1 77.38 29 ASP B O 1
ATOM 3223 N N . GLY B 1 30 ? -8.406 -25.766 6.773 1 89.06 30 GLY B N 1
ATOM 3224 C CA . GLY B 1 30 ? -8.219 -26.906 5.887 1 89.06 30 GLY B CA 1
ATOM 3225 C C . GLY B 1 30 ? -6.844 -26.953 5.262 1 89.06 30 GLY B C 1
ATOM 3226 O O . GLY B 1 30 ? -5.953 -26.188 5.637 1 89.06 30 GLY B O 1
ATOM 3227 N N . ILE B 1 31 ? -6.645 -28.031 4.34 1 95.31 31 ILE B N 1
ATOM 3228 C CA . ILE B 1 31 ? -5.395 -28.188 3.604 1 95.31 31 ILE B CA 1
ATOM 3229 C C . ILE B 1 31 ? -5.246 -27.062 2.58 1 95.31 31 ILE B C 1
ATOM 3231 O O . ILE B 1 31 ? -6.082 -26.922 1.687 1 95.31 31 ILE B O 1
ATOM 3235 N N . ASP B 1 32 ? -4.215 -26.312 2.717 1 94.06 32 ASP B N 1
ATOM 3236 C CA . ASP B 1 32 ? -4.027 -25.109 1.917 1 94.06 32 ASP B CA 1
ATOM 3237 C C . ASP B 1 32 ? -3.398 -25.438 0.564 1 94.06 32 ASP B C 1
ATOM 3239 O O . ASP B 1 32 ? -2.256 -25.891 0.5 1 94.06 32 ASP B O 1
ATOM 3243 N N . PHE B 1 33 ? -4.117 -25.188 -0.518 1 95.44 33 PHE B N 1
ATOM 3244 C CA . PHE B 1 33 ? -3.6 -25.25 -1.88 1 95.44 33 PHE B CA 1
ATOM 3245 C C . PHE B 1 33 ? -3.854 -23.938 -2.609 1 95.44 33 PHE B C 1
ATOM 3247 O O . PHE B 1 33 ? -3.891 -23.891 -3.842 1 95.44 33 PHE B O 1
ATOM 3254 N N . VAL B 1 34 ? -4.023 -22.828 -1.807 1 93 34 VAL B N 1
ATOM 3255 C CA . VAL B 1 34 ? -4.473 -21.578 -2.414 1 93 34 VAL B CA 1
ATOM 3256 C C . VAL B 1 34 ? -3.439 -20.484 -2.172 1 93 34 VAL B C 1
ATOM 3258 O O . VAL B 1 34 ? -3.119 -19.719 -3.08 1 93 34 VAL B O 1
ATOM 3261 N N . SER B 1 35 ? -2.889 -20.406 -0.982 1 93.75 35 SER B N 1
ATOM 3262 C CA . SER B 1 35 ? -2.031 -19.281 -0.613 1 93.75 35 SER B CA 1
ATOM 3263 C C . SER B 1 35 ? -0.696 -19.344 -1.348 1 93.75 35 SER B C 1
ATOM 3265 O O . SER B 1 35 ? -0.327 -20.375 -1.891 1 93.75 35 SER B O 1
ATOM 3267 N N . ASN B 1 36 ? -0.024 -18.188 -1.411 1 96.38 36 ASN B N 1
ATOM 3268 C CA . ASN B 1 36 ? 1.302 -18.109 -2.016 1 96.38 36 ASN B CA 1
ATOM 3269 C C . ASN B 1 36 ? 2.402 -18.344 -0.982 1 96.38 36 ASN B C 1
ATOM 3271 O O . ASN B 1 36 ? 3.531 -17.875 -1.16 1 96.38 36 ASN B O 1
ATOM 3275 N N . ASP B 1 37 ? 2.029 -19 0.124 1 96.62 37 ASP B N 1
ATOM 3276 C CA . ASP B 1 37 ? 2.969 -19.281 1.204 1 96.62 37 ASP B CA 1
ATOM 3277 C C . ASP B 1 37 ? 3.783 -20.547 0.906 1 96.62 37 ASP B C 1
ATOM 3279 O O . ASP B 1 37 ? 3.762 -21.5 1.682 1 96.62 37 ASP B O 1
ATOM 3283 N N . TYR B 1 38 ? 4.574 -20.5 -0.121 1 98 38 TYR B N 1
ATOM 3284 C CA . TYR B 1 38 ? 5.219 -21.672 -0.722 1 98 38 TYR B CA 1
ATOM 3285 C C . TYR B 1 38 ? 6.047 -22.422 0.308 1 98 38 TYR B C 1
ATOM 3287 O O . TYR B 1 38 ? 6.082 -2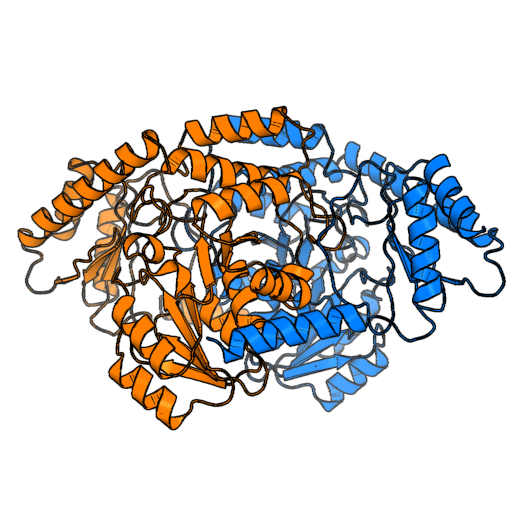3.656 0.302 1 98 38 TYR B O 1
ATOM 3295 N N . LEU B 1 39 ? 6.699 -21.703 1.212 1 98.25 39 LEU B N 1
ATOM 3296 C CA . LEU B 1 39 ? 7.586 -22.344 2.178 1 98.25 39 LEU B CA 1
ATOM 3297 C C . LEU B 1 39 ? 6.922 -22.438 3.549 1 98.25 39 LEU B C 1
ATOM 3299 O O . LEU B 1 39 ? 7.562 -22.828 4.527 1 98.25 39 LEU B O 1
ATOM 3303 N N . ASN B 1 40 ? 5.688 -22.062 3.688 1 96.56 40 ASN B N 1
ATOM 3304 C CA . ASN B 1 40 ? 4.922 -22.062 4.93 1 96.56 40 ASN B CA 1
ATOM 3305 C C . ASN B 1 40 ? 5.625 -21.266 6.027 1 96.56 40 ASN B C 1
ATOM 3307 O O . ASN B 1 40 ? 5.641 -21.688 7.188 1 96.56 40 ASN B O 1
ATOM 3311 N N . LEU B 1 41 ? 6.203 -20.172 5.656 1 96.94 41 LEU B N 1
ATOM 3312 C CA . LEU B 1 41 ? 6.945 -19.359 6.625 1 96.94 41 LEU B CA 1
ATOM 3313 C C . LEU B 1 41 ? 6.008 -18.469 7.418 1 96.94 41 LEU B C 1
ATOM 3315 O O . LEU B 1 41 ? 6.336 -18.047 8.531 1 96.94 41 LEU B O 1
ATOM 3319 N N . SER B 1 42 ? 4.848 -18.125 6.879 1 95.06 42 SER B N 1
ATOM 3320 C CA . SER B 1 42 ? 3.916 -17.234 7.547 1 95.06 42 SER B CA 1
ATOM 3321 C C . SER B 1 42 ? 3.482 -17.781 8.898 1 95.06 42 SER B C 1
ATOM 3323 O O . SER B 1 42 ? 3.152 -17.016 9.812 1 95.06 42 SER B O 1
ATOM 3325 N N . LYS B 1 43 ? 3.582 -19.094 9.016 1 88.94 43 LYS B N 1
ATOM 3326 C CA . LYS B 1 43 ? 3.137 -19.766 10.234 1 88.94 43 LYS B CA 1
ATOM 3327 C C . LYS B 1 43 ? 4.324 -20.234 11.062 1 88.94 43 LYS B C 1
ATOM 3329 O O . LYS B 1 43 ? 4.148 -20.969 12.039 1 88.94 43 LYS B O 1
ATOM 3334 N N . SER B 1 44 ? 5.43 -19.781 10.688 1 91.19 44 SER B N 1
ATOM 3335 C CA . SER B 1 44 ? 6.648 -20.25 11.352 1 91.19 44 SER B CA 1
ATOM 3336 C C . SER B 1 44 ? 6.773 -19.672 12.75 1 91.19 44 SER B C 1
ATOM 3338 O O . SER B 1 44 ? 6.727 -18.453 12.938 1 91.19 44 SER B O 1
ATOM 3340 N N . GLU B 1 45 ? 7.043 -20.531 13.656 1 91.19 45 GLU B N 1
ATOM 3341 C CA . GLU B 1 45 ? 7.312 -20.094 15.023 1 91.19 45 GLU B CA 1
ATOM 3342 C C . GLU B 1 45 ? 8.633 -19.312 15.102 1 91.19 45 GLU B C 1
ATOM 3344 O O . GLU B 1 45 ? 8.781 -18.422 15.93 1 91.19 45 GLU B O 1
ATOM 3349 N N . GLU B 1 46 ? 9.492 -19.688 14.203 1 92.62 46 GLU B N 1
ATOM 3350 C CA . GLU B 1 46 ? 10.789 -19 14.164 1 92.62 46 GLU B CA 1
ATOM 3351 C C . GLU B 1 46 ? 10.625 -17.516 13.852 1 92.62 46 GLU B C 1
ATOM 3353 O O . GLU B 1 46 ? 11.32 -16.688 14.422 1 92.62 46 GLU B O 1
ATOM 3358 N N . LEU B 1 47 ? 9.773 -17.188 12.977 1 92.31 47 LEU B N 1
ATOM 3359 C CA . LEU B 1 47 ? 9.555 -15.789 12.625 1 92.31 47 LEU B CA 1
ATOM 3360 C C . LEU B 1 47 ? 8.938 -15.023 13.789 1 92.31 47 LEU B C 1
ATOM 3362 O O . LEU B 1 47 ? 9.234 -13.844 13.992 1 92.31 47 LEU B O 1
ATOM 3366 N N . LYS B 1 48 ? 8.062 -15.68 14.477 1 88.94 48 LYS B N 1
ATOM 3367 C CA . LYS B 1 48 ? 7.484 -15.062 15.672 1 88.94 48 LYS B CA 1
ATOM 3368 C C . LYS B 1 48 ? 8.562 -14.719 16.688 1 88.94 48 LYS B C 1
ATOM 3370 O O . LYS B 1 48 ? 8.547 -13.633 17.281 1 88.94 48 LYS B O 1
ATOM 3375 N N . LEU B 1 49 ? 9.43 -15.633 16.891 1 90 49 LEU B N 1
ATOM 3376 C CA . LEU B 1 49 ? 10.523 -15.438 17.828 1 90 49 LEU B CA 1
ATOM 3377 C C . LEU B 1 49 ? 11.422 -14.289 17.391 1 90 49 LEU B C 1
ATOM 3379 O O . LEU B 1 49 ? 11.852 -13.477 18.219 1 90 49 LEU B O 1
ATOM 3383 N N . ILE B 1 50 ? 11.68 -14.234 16.141 1 88.06 50 ILE B N 1
ATOM 3384 C CA . ILE B 1 50 ? 12.523 -13.188 15.594 1 88.06 50 ILE B CA 1
ATOM 3385 C C . ILE B 1 50 ? 11.859 -11.828 15.812 1 88.06 50 ILE B C 1
ATOM 3387 O O . ILE B 1 50 ? 12.523 -10.859 16.188 1 88.06 50 ILE B O 1
ATOM 3391 N N . LEU B 1 51 ? 10.57 -11.719 15.547 1 87.88 51 LEU B N 1
ATOM 3392 C CA . LEU B 1 51 ? 9.836 -10.477 15.75 1 87.88 51 LEU B CA 1
ATOM 3393 C C . LEU B 1 51 ? 9.906 -10.039 17.203 1 87.88 51 LEU B C 1
ATOM 3395 O O . LEU B 1 51 ? 10.18 -8.875 17.5 1 87.88 51 LEU B O 1
ATOM 3399 N N . ASN B 1 52 ? 9.664 -11.008 18.078 1 85.75 52 ASN B N 1
ATOM 3400 C CA . ASN B 1 52 ? 9.688 -10.711 19.5 1 85.75 52 ASN B CA 1
ATOM 3401 C C . ASN B 1 52 ? 11.062 -10.219 19.953 1 85.75 52 ASN B C 1
ATOM 3403 O O . ASN B 1 52 ? 11.164 -9.297 20.75 1 85.75 52 ASN B O 1
ATOM 3407 N N . GLU B 1 53 ? 12.039 -10.852 19.438 1 88.06 53 GLU B N 1
ATOM 3408 C CA . GLU B 1 53 ? 13.406 -10.461 19.781 1 88.06 53 GLU B CA 1
ATOM 3409 C C . GLU B 1 53 ? 13.703 -9.039 19.297 1 88.06 53 GLU B C 1
ATOM 3411 O O . GLU B 1 53 ? 14.312 -8.25 20.016 1 88.06 53 GLU B O 1
ATOM 3416 N N . GLU B 1 54 ? 13.336 -8.766 18.125 1 82.31 54 GLU B N 1
ATOM 3417 C CA . GLU B 1 54 ? 13.594 -7.449 17.547 1 82.31 54 GLU B CA 1
ATOM 3418 C C . GLU B 1 54 ? 12.82 -6.363 18.297 1 82.31 54 GLU B C 1
ATOM 3420 O O . GLU B 1 54 ? 13.328 -5.258 18.5 1 82.31 54 GLU B O 1
ATOM 3425 N N . LEU B 1 55 ? 11.57 -6.637 18.641 1 77.94 55 LEU B N 1
ATOM 3426 C CA . LEU B 1 55 ? 10.727 -5.676 19.344 1 77.94 55 LEU B CA 1
ATOM 3427 C C . LEU B 1 55 ? 11.297 -5.359 20.719 1 77.94 55 LEU B C 1
ATOM 3429 O O . LEU B 1 55 ? 11.047 -4.285 21.281 1 77.94 55 LEU B O 1
ATOM 3433 N N . ASN B 1 56 ? 12.125 -6.262 21.188 1 83.25 56 ASN B N 1
ATOM 3434 C CA . ASN B 1 56 ? 12.664 -6.074 22.531 1 83.25 56 ASN B CA 1
ATOM 3435 C C . ASN B 1 56 ? 14.078 -5.496 22.5 1 83.25 56 ASN B C 1
ATOM 3437 O O . ASN B 1 56 ? 14.578 -5.008 23.516 1 83.25 56 ASN B O 1
ATOM 3441 N N . ARG B 1 57 ? 14.711 -5.559 21.391 1 84.06 57 ARG B N 1
ATOM 3442 C CA . ARG B 1 57 ? 16.094 -5.102 21.266 1 84.06 57 ARG B CA 1
ATOM 3443 C C . ARG B 1 57 ? 16.156 -3.582 21.188 1 84.06 57 ARG B C 1
ATOM 3445 O O . ARG B 1 57 ? 17.172 -2.98 21.547 1 84.06 57 ARG B O 1
ATOM 3452 N N . ARG B 1 58 ? 15.211 -2.945 20.734 1 78.38 58 ARG B N 1
ATOM 3453 C CA . ARG B 1 58 ? 15.188 -1.499 20.531 1 78.38 58 ARG B CA 1
ATOM 3454 C C . ARG B 1 58 ? 13.844 -0.915 20.984 1 78.38 58 ARG B C 1
ATOM 3456 O O . ARG B 1 58 ? 12.875 -1.647 21.156 1 78.38 58 ARG B O 1
ATOM 3463 N N . PRO B 1 59 ? 13.969 0.436 21.188 1 80.19 59 PRO B N 1
ATOM 3464 C CA . PRO B 1 59 ? 12.664 1.044 21.453 1 80.19 59 PRO B CA 1
ATOM 3465 C C . PRO B 1 59 ? 11.656 0.805 20.344 1 80.19 59 PRO B C 1
ATOM 3467 O O . PRO B 1 59 ? 11.945 1.09 19.172 1 80.19 59 PRO B O 1
ATOM 3470 N N . PHE B 1 60 ? 10.594 0.244 20.734 1 78.75 60 PHE B N 1
ATOM 3471 C CA . PHE B 1 60 ? 9.547 -0.148 19.812 1 78.75 60 PHE B CA 1
ATOM 3472 C C . PHE B 1 60 ? 8.805 1.076 19.281 1 78.75 60 PHE B C 1
ATOM 3474 O O . PHE B 1 60 ? 8.445 1.973 20.047 1 78.75 60 PHE B O 1
ATOM 3481 N N . LYS B 1 61 ? 8.648 1.155 18.016 1 88.94 61 LYS B N 1
ATOM 3482 C CA . LYS B 1 61 ? 7.73 2.1 17.375 1 88.94 61 LYS B CA 1
ATOM 3483 C C . LYS B 1 61 ? 6.621 1.369 16.625 1 88.94 61 LYS B C 1
ATOM 3485 O O . LYS B 1 61 ? 6.891 0.615 15.688 1 88.94 61 LYS B O 1
ATOM 3490 N N . ALA B 1 62 ? 5.406 1.584 17.062 1 92.38 62 ALA B N 1
ATOM 3491 C CA . ALA B 1 62 ? 4.254 0.906 16.469 1 92.38 62 ALA B CA 1
ATOM 3492 C C . ALA B 1 62 ? 4.023 1.361 15.039 1 92.38 62 ALA B C 1
ATOM 3494 O O . ALA B 1 62 ? 3.42 0.639 14.242 1 92.38 62 ALA B O 1
ATOM 3495 N N . GLY B 1 63 ? 4.496 2.529 14.719 1 93.88 63 GLY B N 1
ATOM 3496 C CA . GLY B 1 63 ? 4.395 3.1 13.383 1 93.88 63 GLY B CA 1
ATOM 3497 C C . GLY B 1 63 ? 5.398 4.207 13.125 1 93.88 63 GLY B C 1
ATOM 3498 O O . GLY B 1 63 ? 6.035 4.699 14.062 1 93.88 63 GLY B O 1
ATOM 3499 N N . SER B 1 64 ? 5.516 4.574 11.875 1 91.12 64 SER B N 1
ATOM 3500 C CA . SER B 1 64 ? 6.496 5.582 11.484 1 91.12 64 SER B CA 1
ATOM 3501 C C . SER B 1 64 ? 5.914 6.988 11.602 1 91.12 64 SER B C 1
ATOM 3503 O O . SER B 1 64 ? 6.648 7.953 11.836 1 91.12 64 SER B O 1
ATOM 3505 N N . SER B 1 65 ? 4.57 7.082 11.375 1 91.69 65 SER B N 1
ATOM 3506 C CA . SER B 1 65 ? 3.797 8.305 11.539 1 91.69 65 SER B CA 1
ATOM 3507 C C . SER B 1 65 ? 4.227 9.375 10.531 1 91.69 65 SER B C 1
ATOM 3509 O O . SER B 1 65 ? 4.043 10.57 10.773 1 91.69 65 SER B O 1
ATOM 3511 N N . GLY B 1 66 ? 4.816 9.031 9.469 1 92.06 66 GLY B N 1
ATOM 3512 C CA . GLY B 1 66 ? 5.219 9.859 8.344 1 92.06 66 GLY B CA 1
ATOM 3513 C C . GLY B 1 66 ? 5.887 9.07 7.234 1 92.06 66 GLY B C 1
ATOM 3514 O O . GLY B 1 66 ? 6.176 7.883 7.391 1 92.06 66 GLY B O 1
ATOM 3515 N N . SER B 1 67 ? 6.027 9.766 6.152 1 93.5 67 SER B N 1
ATOM 3516 C CA . SER B 1 67 ? 6.738 9.141 5.043 1 93.5 67 SER B CA 1
ATOM 3517 C C . SER B 1 67 ? 8.227 8.992 5.352 1 93.5 67 SER B C 1
ATOM 3519 O O . SER B 1 67 ? 8.734 9.602 6.301 1 93.5 67 SER B O 1
ATOM 3521 N N . ARG B 1 68 ? 8.891 8.234 4.531 1 94.25 68 ARG B N 1
ATOM 3522 C CA . ARG B 1 68 ? 10.328 8.062 4.684 1 94.25 68 ARG B CA 1
ATOM 3523 C C . ARG B 1 68 ? 11.047 9.414 4.648 1 94.25 68 ARG B C 1
ATOM 3525 O O . ARG B 1 68 ? 12.125 9.562 5.219 1 94.25 68 ARG B O 1
ATOM 3532 N N . LEU B 1 69 ? 10.43 10.391 3.945 1 90 69 LEU B N 1
ATOM 3533 C CA . LEU B 1 69 ? 11.078 11.68 3.734 1 90 69 LEU B CA 1
ATOM 3534 C C . LEU B 1 69 ? 10.648 12.68 4.805 1 90 69 LEU B C 1
ATOM 3536 O O . LEU B 1 69 ? 11.273 13.734 4.953 1 90 69 LEU B O 1
ATOM 3540 N N . LEU B 1 70 ? 9.531 12.414 5.605 1 82.19 70 LEU B N 1
ATOM 3541 C CA . LEU B 1 70 ? 8.992 13.336 6.605 1 82.19 70 LEU B CA 1
ATOM 3542 C C . LEU B 1 70 ? 9.125 12.75 8.008 1 82.19 70 LEU B C 1
ATOM 3544 O O . LEU B 1 70 ? 8.141 12.641 8.742 1 82.19 70 LEU B O 1
ATOM 3548 N N . GLY B 1 71 ? 10.242 12.125 8.266 1 80.81 71 GLY B N 1
ATOM 3549 C CA . GLY B 1 71 ? 10.484 11.656 9.625 1 80.81 71 GLY B CA 1
ATOM 3550 C C . GLY B 1 71 ? 10.242 10.172 9.797 1 80.81 71 GLY B C 1
ATOM 3551 O O . GLY B 1 71 ? 10.375 9.641 10.898 1 80.81 71 GLY B O 1
ATOM 3552 N N . GLY B 1 72 ? 9.82 9.477 8.781 1 87.31 72 GLY B N 1
ATOM 3553 C CA . GLY B 1 72 ? 9.516 8.062 8.898 1 87.31 72 GLY B CA 1
ATOM 3554 C C . GLY B 1 72 ? 10.703 7.168 8.609 1 87.31 72 GLY B C 1
ATOM 3555 O O . GLY B 1 72 ? 10.609 5.945 8.734 1 87.31 72 GLY B O 1
ATOM 3556 N N . ASN B 1 73 ? 11.766 7.762 8.203 1 89.06 73 ASN B N 1
ATOM 3557 C CA . ASN B 1 73 ? 12.961 6.965 7.957 1 89.06 73 ASN B CA 1
ATOM 3558 C C . ASN B 1 73 ? 13.727 6.684 9.242 1 89.06 73 ASN B C 1
ATOM 3560 O O . ASN B 1 73 ? 13.695 7.484 10.18 1 89.06 73 ASN B O 1
ATOM 3564 N N . SER B 1 74 ? 14.305 5.547 9.359 1 88 74 SER B N 1
ATOM 3565 C CA . SER B 1 74 ? 15.094 5.172 10.531 1 88 74 SER B CA 1
ATOM 3566 C C . SER B 1 74 ? 16.391 4.465 10.125 1 88 74 SER B C 1
ATOM 3568 O O . SER B 1 74 ? 16.484 3.93 9.023 1 88 74 SER B O 1
ATOM 3570 N N . ASP B 1 75 ? 17.297 4.477 11.055 1 88.5 75 ASP B N 1
ATOM 3571 C CA . ASP B 1 75 ? 18.531 3.736 10.828 1 88.5 75 ASP B CA 1
ATOM 3572 C C . ASP B 1 75 ? 18.266 2.242 10.672 1 88.5 75 ASP B C 1
ATOM 3574 O O . ASP B 1 75 ? 18.953 1.554 9.922 1 88.5 75 ASP B O 1
ATOM 3578 N N . TYR B 1 76 ? 17.266 1.844 11.344 1 91 76 TYR B N 1
ATOM 3579 C CA . TYR B 1 76 ? 16.938 0.424 11.297 1 91 76 TYR B CA 1
ATOM 3580 C C . TYR B 1 76 ? 16.531 -0.001 9.891 1 91 76 TYR B C 1
ATOM 3582 O O . TYR B 1 76 ? 16.984 -1.04 9.398 1 91 76 TYR B O 1
ATOM 3590 N N . ILE B 1 77 ? 15.688 0.792 9.25 1 94.44 77 ILE B N 1
ATOM 3591 C CA . ILE B 1 77 ? 15.25 0.472 7.895 1 94.44 77 ILE B CA 1
ATOM 3592 C C . ILE B 1 77 ? 16.438 0.55 6.938 1 94.44 77 ILE B C 1
ATOM 3594 O O . ILE B 1 77 ? 16.594 -0.293 6.051 1 94.44 77 ILE B O 1
ATOM 3598 N N . GLN B 1 78 ? 17.297 1.528 7.105 1 94.62 78 GLN B N 1
ATOM 3599 C CA . GLN B 1 78 ? 18.438 1.694 6.219 1 94.62 78 GLN B CA 1
ATOM 3600 C C . GLN B 1 78 ? 19.422 0.54 6.375 1 94.62 78 GLN B C 1
ATOM 3602 O O . GLN B 1 78 ? 19.953 0.032 5.387 1 94.62 78 GLN B O 1
ATOM 3607 N N . GLU B 1 79 ? 19.656 0.141 7.637 1 94.25 79 GLU B N 1
ATOM 3608 C CA . GLU B 1 79 ? 20.516 -1.003 7.891 1 94.25 79 GLU B CA 1
ATOM 3609 C C . GLU B 1 79 ? 19.969 -2.271 7.25 1 94.25 79 GLU B C 1
ATOM 3611 O O . GLU B 1 79 ? 20.719 -3.086 6.715 1 94.25 79 GLU B O 1
ATOM 3616 N N . THR B 1 80 ? 18.719 -2.414 7.398 1 96.38 80 THR B N 1
ATOM 3617 C CA . THR B 1 80 ? 18.062 -3.572 6.793 1 96.38 80 THR B CA 1
ATOM 3618 C C . THR B 1 80 ? 18.172 -3.523 5.27 1 96.38 80 THR B C 1
ATOM 3620 O O . THR B 1 80 ? 18.422 -4.547 4.629 1 96.38 80 THR B O 1
ATOM 3623 N N . GLU B 1 81 ? 17.953 -2.33 4.664 1 98.31 81 GLU B N 1
ATOM 3624 C CA . GLU B 1 81 ? 18.109 -2.158 3.223 1 98.31 81 GLU B CA 1
ATOM 3625 C C . GLU B 1 81 ? 19.516 -2.504 2.77 1 98.31 81 GLU B C 1
ATOM 3627 O O . GLU B 1 81 ? 19.703 -3.123 1.721 1 98.31 81 GLU B O 1
ATOM 3632 N N . ASP B 1 82 ? 20.516 -2.162 3.553 1 98.38 82 ASP B N 1
ATOM 3633 C CA . ASP B 1 82 ? 21.906 -2.504 3.242 1 98.38 82 ASP B CA 1
ATOM 3634 C C . ASP B 1 82 ? 22.125 -4.016 3.297 1 98.38 82 ASP B C 1
ATOM 3636 O O . ASP B 1 82 ? 22.781 -4.586 2.422 1 98.38 82 ASP B O 1
ATOM 3640 N N . TYR B 1 83 ? 21.625 -4.625 4.312 1 98.5 83 TYR B N 1
ATOM 3641 C CA . TYR B 1 83 ? 21.703 -6.074 4.445 1 98.5 83 TYR B CA 1
ATOM 3642 C C . TYR B 1 83 ? 21.078 -6.77 3.242 1 98.5 83 TYR B C 1
ATOM 3644 O O . TYR B 1 83 ? 21.656 -7.695 2.676 1 98.5 83 TYR B O 1
ATOM 3652 N N . LEU B 1 84 ? 19.906 -6.301 2.832 1 98.81 84 LEU B N 1
ATOM 3653 C CA . LEU B 1 84 ? 19.188 -6.91 1.728 1 98.81 84 LEU B CA 1
ATOM 3654 C C . LEU B 1 84 ? 19.891 -6.664 0.4 1 98.81 84 LEU B C 1
ATOM 3656 O O . LEU B 1 84 ? 19.859 -7.508 -0.496 1 98.81 84 LEU B O 1
ATOM 3660 N N . ALA B 1 85 ? 20.469 -5.445 0.259 1 98.88 85 ALA B N 1
ATOM 3661 C CA . ALA B 1 85 ? 21.25 -5.16 -0.946 1 98.88 85 ALA B CA 1
ATOM 3662 C C . ALA B 1 85 ? 22.359 -6.184 -1.131 1 98.88 85 ALA B C 1
ATOM 3664 O O . ALA B 1 85 ? 22.547 -6.723 -2.225 1 98.88 85 ALA B O 1
ATOM 3665 N N . ASN B 1 86 ? 23.047 -6.453 -0.05 1 98.69 86 ASN B N 1
ATOM 3666 C CA . ASN B 1 86 ? 24.094 -7.457 -0.094 1 98.69 86 ASN B CA 1
ATOM 3667 C C . ASN B 1 86 ? 23.547 -8.844 -0.406 1 98.69 86 ASN B C 1
ATOM 3669 O O . ASN B 1 86 ? 24.109 -9.578 -1.218 1 98.69 86 ASN B O 1
ATOM 3673 N N . PHE B 1 87 ? 22.531 -9.203 0.198 1 98.75 87 PHE B N 1
ATOM 3674 C CA . PHE B 1 87 ? 21.922 -10.523 0.012 1 98.75 87 PHE B CA 1
ATOM 3675 C C . PHE B 1 87 ? 21.531 -10.727 -1.443 1 98.75 87 PHE B C 1
ATOM 3677 O O . PHE B 1 87 ? 21.766 -11.797 -2.012 1 98.75 87 PHE B O 1
ATOM 3684 N N . TYR B 1 88 ? 20.891 -9.688 -2.107 1 98.88 88 TYR B N 1
ATOM 3685 C CA . TYR B 1 88 ? 20.344 -9.82 -3.453 1 98.88 88 TYR B CA 1
ATOM 3686 C C . TYR B 1 88 ? 21.359 -9.359 -4.5 1 98.88 88 TYR B C 1
ATOM 3688 O O . TYR B 1 88 ? 21 -9.133 -5.656 1 98.88 88 TYR B O 1
ATOM 3696 N N . ASN B 1 89 ? 22.562 -9.211 -4.121 1 98.5 89 ASN B N 1
ATOM 3697 C CA . ASN B 1 89 ? 23.625 -8.812 -5.031 1 98.5 89 ASN B CA 1
ATOM 3698 C C . ASN B 1 89 ? 23.266 -7.527 -5.773 1 98.5 89 ASN B C 1
ATOM 3700 O O . ASN B 1 89 ? 23.328 -7.48 -7.004 1 98.5 89 ASN B O 1
ATOM 3704 N N . ALA B 1 90 ? 22.844 -6.543 -5.047 1 98.69 90 ALA B N 1
ATOM 3705 C CA . ALA B 1 90 ? 22.547 -5.223 -5.598 1 98.69 90 ALA B CA 1
ATOM 3706 C C . ALA B 1 90 ? 23.328 -4.137 -4.883 1 98.69 90 ALA B C 1
ATOM 3708 O O . ALA B 1 90 ? 23.812 -4.34 -3.764 1 98.69 90 ALA B O 1
ATOM 3709 N N . GLU B 1 91 ? 23.531 -3.033 -5.52 1 98.62 91 GLU B N 1
ATOM 3710 C CA . GLU B 1 91 ? 24.203 -1.913 -4.875 1 98.62 91 GLU B CA 1
ATOM 3711 C C . GLU B 1 91 ? 23.344 -1.292 -3.785 1 98.62 91 GLU B C 1
ATOM 3713 O O . GLU B 1 91 ? 23.859 -0.81 -2.773 1 98.62 91 GLU B O 1
ATOM 3718 N N . ALA B 1 92 ? 22.078 -1.266 -3.998 1 98.69 92 ALA B N 1
ATOM 3719 C CA . ALA B 1 92 ? 21.125 -0.667 -3.061 1 98.69 92 ALA B CA 1
ATOM 3720 C C . ALA B 1 92 ? 19.75 -1.312 -3.184 1 98.69 92 ALA B C 1
ATOM 3722 O O . ALA B 1 92 ? 19.422 -1.901 -4.215 1 98.69 92 ALA B O 1
ATOM 3723 N N . THR B 1 93 ? 19.016 -1.247 -2.135 1 98.81 93 THR B N 1
ATOM 3724 C CA . THR B 1 93 ? 17.625 -1.674 -2.115 1 98.81 93 THR B CA 1
ATOM 3725 C C . THR B 1 93 ? 16.75 -0.63 -1.428 1 98.81 93 THR B C 1
ATOM 3727 O O . THR B 1 93 ? 17.25 0.235 -0.709 1 98.81 93 THR B O 1
ATOM 3730 N N . LEU B 1 94 ? 15.523 -0.595 -1.702 1 98.81 94 LEU B N 1
ATOM 3731 C CA . LEU B 1 94 ? 14.516 0.281 -1.116 1 98.81 94 LEU B CA 1
ATOM 3732 C C . LEU B 1 94 ? 13.297 -0.517 -0.675 1 98.81 94 LEU B C 1
ATOM 3734 O O . LEU B 1 94 ? 12.656 -1.188 -1.491 1 98.81 94 LEU B O 1
ATOM 3738 N N . ILE B 1 95 ? 12.961 -0.429 0.612 1 98.62 95 ILE B N 1
ATOM 3739 C CA . ILE B 1 95 ? 11.883 -1.222 1.188 1 98.62 95 ILE B CA 1
ATOM 3740 C C . ILE B 1 95 ? 10.547 -0.503 0.982 1 98.62 95 ILE B C 1
ATOM 3742 O O . ILE B 1 95 ? 10.469 0.72 1.117 1 98.62 95 ILE B O 1
ATOM 3746 N N . PHE B 1 96 ? 9.539 -1.231 0.633 1 98.31 96 PHE B N 1
ATOM 3747 C CA . PHE B 1 96 ? 8.156 -0.783 0.483 1 98.31 96 PHE B CA 1
ATOM 3748 C C . PHE B 1 96 ? 7.219 -1.619 1.344 1 98.31 96 PHE B C 1
ATOM 3750 O O . PHE B 1 96 ? 7.582 -2.711 1.788 1 98.31 96 PHE B O 1
ATOM 3757 N N . SER B 1 97 ? 6.031 -1.125 1.53 1 96.94 97 SER B N 1
ATOM 3758 C CA . SER B 1 97 ? 5.07 -1.768 2.424 1 96.94 97 SER B CA 1
ATOM 3759 C C . SER B 1 97 ? 4.422 -2.979 1.76 1 96.94 97 SER B C 1
ATOM 3761 O O . SER B 1 97 ? 3.871 -3.846 2.441 1 96.94 97 SER B O 1
ATOM 3763 N N . SER B 1 98 ? 4.418 -3.039 0.466 1 97.62 98 SER B N 1
ATOM 3764 C CA . SER B 1 98 ? 3.854 -4.18 -0.25 1 97.62 98 SER B CA 1
ATOM 3765 C C . SER B 1 98 ? 4.434 -4.293 -1.655 1 97.62 98 SER B C 1
ATOM 3767 O O . SER B 1 98 ? 5.051 -3.348 -2.156 1 97.62 98 SER B O 1
ATOM 3769 N N . GLY B 1 99 ? 4.227 -5.48 -2.227 1 98.19 99 GLY B N 1
ATOM 3770 C CA . GLY B 1 99 ? 4.609 -5.652 -3.619 1 98.19 99 GLY B CA 1
ATOM 3771 C C . GLY B 1 99 ? 3.832 -4.762 -4.57 1 98.19 99 GLY B C 1
ATOM 3772 O O . GLY B 1 99 ? 4.387 -4.258 -5.551 1 98.19 99 GLY B O 1
ATOM 3773 N N . TYR B 1 100 ? 2.543 -4.555 -4.297 1 98.31 100 TYR B N 1
ATOM 3774 C CA . TYR B 1 100 ? 1.714 -3.658 -5.098 1 98.31 100 TYR B CA 1
ATOM 3775 C C . TYR B 1 100 ? 2.307 -2.254 -5.133 1 98.31 100 TYR B C 1
ATOM 3777 O O . TYR B 1 100 ? 2.465 -1.668 -6.207 1 98.31 100 TYR B O 1
ATOM 3785 N N . GLN B 1 101 ? 2.682 -1.768 -3.979 1 98.12 101 GLN B N 1
ATOM 3786 C CA . GLN B 1 101 ? 3.223 -0.418 -3.865 1 98.12 101 GLN B CA 1
ATOM 3787 C C . GLN B 1 101 ? 4.578 -0.309 -4.562 1 98.12 101 GLN B C 1
ATOM 3789 O O . GLN B 1 101 ? 4.891 0.719 -5.168 1 98.12 101 GLN B O 1
ATOM 3794 N N . ALA B 1 102 ? 5.398 -1.317 -4.402 1 98.69 102 ALA B N 1
ATOM 3795 C CA . ALA B 1 102 ? 6.727 -1.299 -5.008 1 98.69 102 ALA B CA 1
ATOM 3796 C C . ALA B 1 102 ? 6.637 -1.229 -6.527 1 98.69 102 ALA B C 1
ATOM 3798 O O . ALA B 1 102 ? 7.328 -0.429 -7.164 1 98.69 102 ALA B O 1
ATOM 3799 N N . ASN B 1 103 ? 5.801 -2.074 -7.125 1 98.75 103 ASN B N 1
ATOM 3800 C CA . ASN B 1 103 ? 5.629 -2.057 -8.578 1 98.75 103 ASN B CA 1
ATOM 3801 C C . ASN B 1 103 ? 5.031 -0.739 -9.055 1 98.75 103 ASN B C 1
ATOM 3803 O O . ASN B 1 103 ? 5.461 -0.187 -10.07 1 98.75 103 ASN B O 1
ATOM 3807 N N . LEU B 1 104 ? 4.027 -0.301 -8.289 1 98.5 104 LEU B N 1
ATOM 3808 C CA . LEU B 1 104 ? 3.441 0.998 -8.602 1 98.5 104 LEU B CA 1
ATOM 3809 C C . LEU B 1 104 ? 4.504 2.09 -8.602 1 98.5 104 LEU B C 1
ATOM 3811 O O . LEU B 1 104 ? 4.535 2.934 -9.5 1 98.5 104 LEU B O 1
ATOM 3815 N N . ALA B 1 105 ? 5.332 2.105 -7.625 1 98.5 105 ALA B N 1
ATOM 3816 C CA . ALA B 1 105 ? 6.367 3.119 -7.441 1 98.5 105 ALA B CA 1
ATOM 3817 C C . ALA B 1 105 ? 7.363 3.1 -8.594 1 98.5 105 ALA B C 1
ATOM 3819 O O . ALA B 1 105 ? 7.676 4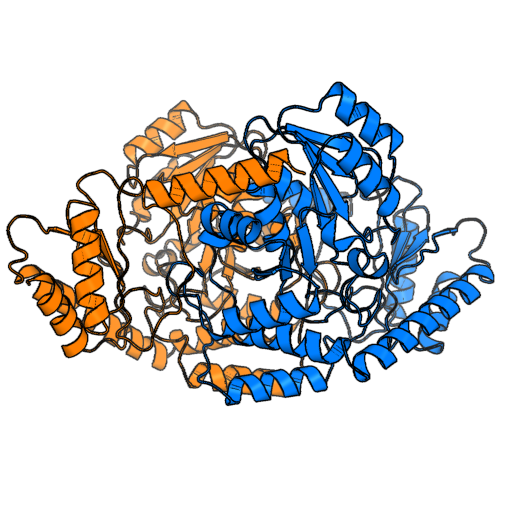.145 -9.172 1 98.5 105 ALA B O 1
ATOM 3820 N N . VAL B 1 106 ? 7.824 1.947 -8.977 1 98.75 106 VAL B N 1
ATOM 3821 C CA . VAL B 1 106 ? 8.852 1.803 -10 1 98.75 106 VAL B CA 1
ATOM 3822 C C . VAL B 1 106 ? 8.289 2.209 -11.359 1 98.75 106 VAL B C 1
ATOM 3824 O O . VAL B 1 106 ? 8.875 3.031 -12.062 1 98.75 106 VAL B O 1
ATOM 3827 N N . LEU B 1 107 ? 7.133 1.699 -11.695 1 98.75 107 LEU B N 1
ATOM 3828 C CA . LEU B 1 107 ? 6.609 1.843 -13.047 1 98.75 107 LEU B CA 1
ATOM 3829 C C . LEU B 1 107 ? 5.988 3.221 -13.25 1 98.75 107 LEU B C 1
ATOM 3831 O O . LEU B 1 107 ? 5.938 3.727 -14.367 1 98.75 107 LEU B O 1
ATOM 3835 N N . SER B 1 108 ? 5.551 3.854 -12.133 1 98 108 SER B N 1
ATOM 3836 C CA . SER B 1 108 ? 4.953 5.18 -12.266 1 98 108 SER B CA 1
ATOM 3837 C C . SER B 1 108 ? 6.016 6.27 -12.266 1 98 108 SER B C 1
ATOM 3839 O O . SER B 1 108 ? 5.73 7.426 -12.578 1 98 108 SER B O 1
ATOM 3841 N N . SER B 1 109 ? 7.266 5.934 -12 1 97.38 109 SER B N 1
ATOM 3842 C CA . SER B 1 109 ? 8.242 7.004 -11.82 1 97.38 109 SER B CA 1
ATOM 3843 C C . SER B 1 109 ? 9.406 6.859 -12.789 1 97.38 109 SER B C 1
ATOM 3845 O O . SER B 1 109 ? 9.898 7.852 -13.328 1 97.38 109 SER B O 1
ATOM 3847 N N . LEU B 1 110 ? 9.852 5.656 -13.117 1 97.75 110 LEU B N 1
ATOM 3848 C CA . LEU B 1 110 ? 11.078 5.449 -13.875 1 97.75 110 LEU B CA 1
ATOM 3849 C C . LEU B 1 110 ? 10.898 5.871 -15.328 1 97.75 110 LEU B C 1
ATOM 3851 O O . LEU B 1 110 ? 11.68 6.664 -15.852 1 97.75 110 LEU B O 1
ATOM 3855 N N . PRO B 1 111 ? 9.883 5.332 -16.047 1 97.75 111 PRO B N 1
ATOM 3856 C CA . PRO B 1 111 ? 9.664 5.867 -17.391 1 97.75 111 PRO B CA 1
ATOM 3857 C C . PRO B 1 111 ? 9.188 7.316 -17.391 1 97.75 111 PRO B C 1
ATOM 3859 O O . PRO B 1 111 ? 8.516 7.742 -16.438 1 97.75 111 PRO B O 1
ATOM 3862 N N . GLN B 1 112 ? 9.555 8.039 -18.359 1 96.88 112 GLN B N 1
ATOM 3863 C CA . GLN B 1 112 ? 9.172 9.445 -18.469 1 96.88 112 GLN B CA 1
ATOM 3864 C C . GLN B 1 112 ? 8.336 9.695 -19.719 1 96.88 112 GLN B C 1
ATOM 3866 O O . GLN B 1 112 ? 8.25 8.828 -20.594 1 96.88 112 GLN B O 1
ATOM 3871 N N . ARG B 1 113 ? 7.637 10.922 -19.719 1 96.75 113 ARG B N 1
ATOM 3872 C CA . ARG B 1 113 ? 6.961 11.344 -20.938 1 96.75 113 ARG B CA 1
ATOM 3873 C C . ARG B 1 113 ? 7.895 11.234 -22.141 1 96.75 113 ARG B C 1
ATOM 3875 O O . ARG B 1 113 ? 9.031 11.703 -22.094 1 96.75 113 ARG B O 1
ATOM 3882 N N . GLY B 1 114 ? 7.457 10.57 -23.188 1 97.81 114 GLY B N 1
ATOM 3883 C CA . GLY B 1 114 ? 8.273 10.383 -24.375 1 97.81 114 GLY B CA 1
ATOM 3884 C C . GLY B 1 114 ? 8.922 9.016 -24.438 1 97.81 114 GLY B C 1
ATOM 3885 O O . GLY B 1 114 ? 9.383 8.594 -25.5 1 97.81 114 GLY B O 1
ATOM 3886 N N . ASP B 1 115 ? 8.945 8.289 -23.328 1 98.5 115 ASP B N 1
ATOM 3887 C CA . ASP B 1 115 ? 9.484 6.938 -23.281 1 98.5 115 ASP B CA 1
ATOM 3888 C C . ASP B 1 115 ? 8.414 5.91 -23.641 1 98.5 115 ASP B C 1
ATOM 3890 O O . ASP B 1 115 ? 7.238 6.25 -23.781 1 98.5 115 ASP B O 1
ATOM 3894 N N . THR B 1 116 ? 8.836 4.629 -23.844 1 98.81 116 THR B N 1
ATOM 3895 C CA . THR B 1 116 ? 7.91 3.559 -24.188 1 98.81 116 THR B CA 1
ATOM 3896 C C . THR B 1 116 ? 8.102 2.359 -23.266 1 98.81 116 THR B C 1
ATOM 3898 O O . THR B 1 116 ? 9.227 1.928 -23.031 1 98.81 116 THR B O 1
ATOM 3901 N N . ILE B 1 117 ? 7.027 1.888 -22.734 1 98.88 117 ILE B N 1
ATOM 3902 C CA . ILE B 1 117 ? 7.012 0.688 -21.891 1 98.88 117 ILE B CA 1
ATOM 3903 C C . ILE B 1 117 ? 6.395 -0.471 -22.672 1 98.88 117 ILE B C 1
ATOM 3905 O O . ILE B 1 117 ? 5.289 -0.353 -23.203 1 98.88 117 ILE B O 1
ATOM 3909 N N . PHE B 1 118 ? 7.086 -1.564 -22.828 1 98.88 118 PHE B N 1
ATOM 3910 C CA . PHE B 1 118 ? 6.547 -2.828 -23.312 1 98.88 118 PHE B CA 1
ATOM 3911 C C . PHE B 1 118 ? 6.398 -3.828 -22.172 1 98.88 118 PHE B C 1
ATOM 3913 O O . PHE B 1 118 ? 7.375 -4.164 -21.5 1 98.88 118 PHE B O 1
ATOM 3920 N N . TYR B 1 119 ? 5.18 -4.262 -21.922 1 98.69 119 TYR B N 1
ATOM 3921 C CA . TYR B 1 119 ? 4.961 -5.168 -20.797 1 98.69 119 TYR B CA 1
ATOM 3922 C C . TYR B 1 119 ? 4.242 -6.434 -21.25 1 98.69 119 TYR B C 1
ATOM 3924 O O . TYR B 1 119 ? 3.439 -6.395 -22.188 1 98.69 119 TYR B O 1
ATOM 3932 N N . ASP B 1 120 ? 4.559 -7.543 -20.672 1 98.38 120 ASP B N 1
ATOM 3933 C CA . ASP B 1 120 ? 3.875 -8.797 -20.953 1 98.38 120 ASP B CA 1
ATOM 3934 C C . ASP B 1 120 ? 2.381 -8.695 -20.656 1 98.38 120 ASP B C 1
ATOM 3936 O O . ASP B 1 120 ? 1.986 -8.172 -19.609 1 98.38 120 ASP B O 1
ATOM 3940 N N . GLU B 1 121 ? 1.556 -9.227 -21.484 1 96.62 121 GLU B N 1
ATOM 3941 C CA . GLU B 1 121 ? 0.111 -9.062 -21.344 1 96.62 121 GLU B CA 1
ATOM 3942 C C . GLU B 1 121 ? -0.414 -9.742 -20.094 1 96.62 121 GLU B C 1
ATOM 3944 O O . GLU B 1 121 ? -1.484 -9.391 -19.594 1 96.62 121 GLU B O 1
ATOM 3949 N N . LEU B 1 122 ? 0.345 -10.68 -19.5 1 94.31 122 LEU B N 1
ATOM 3950 C CA . LEU B 1 122 ? -0.109 -11.375 -18.297 1 94.31 122 LEU B CA 1
ATOM 3951 C C . LEU B 1 122 ? 0.547 -10.789 -17.047 1 94.31 122 LEU B C 1
ATOM 3953 O O . LEU B 1 122 ? 0.48 -11.391 -15.977 1 94.31 122 LEU B O 1
ATOM 3957 N N . SER B 1 123 ? 1.134 -9.594 -17.234 1 96.25 123 SER B N 1
ATOM 3958 C CA . SER B 1 123 ? 1.718 -8.93 -16.078 1 96.25 123 SER B CA 1
ATOM 3959 C C . SER B 1 123 ? 0.672 -8.688 -14.992 1 96.25 123 SER B C 1
ATOM 3961 O O . SER B 1 123 ? -0.494 -8.422 -15.297 1 96.25 123 SER B O 1
ATOM 3963 N N . HIS B 1 124 ? 1.056 -8.836 -13.789 1 96.06 124 HIS B N 1
ATOM 3964 C CA . HIS B 1 124 ? 0.199 -8.633 -12.625 1 96.06 124 HIS B CA 1
ATOM 3965 C C . HIS B 1 124 ? -0.44 -7.246 -12.648 1 96.06 124 HIS B C 1
ATOM 3967 O O . HIS B 1 124 ? 0.14 -6.297 -13.188 1 96.06 124 HIS B O 1
ATOM 3973 N N . ALA B 1 125 ? -1.575 -7.098 -12.047 1 95.31 125 ALA B N 1
ATOM 3974 C CA . ALA B 1 125 ? -2.393 -5.891 -12.047 1 95.31 125 ALA B CA 1
ATOM 3975 C C . ALA B 1 125 ? -1.612 -4.699 -11.492 1 95.31 125 ALA B C 1
ATOM 3977 O O . ALA B 1 125 ? -1.768 -3.572 -11.969 1 95.31 125 ALA B O 1
ATOM 3978 N N . CYS B 1 126 ? -0.801 -4.926 -10.477 1 96.75 126 CYS B N 1
ATOM 3979 C CA . CYS B 1 126 ? -0.058 -3.826 -9.867 1 96.75 126 CYS B CA 1
ATOM 3980 C C . CYS B 1 126 ? 0.918 -3.213 -10.867 1 96.75 126 CYS B C 1
ATOM 3982 O O . CYS B 1 126 ? 1.164 -2.006 -10.836 1 96.75 126 CYS B O 1
ATOM 3984 N N . MET B 1 127 ? 1.522 -4.023 -11.727 1 98 127 MET B N 1
ATOM 3985 C CA . MET B 1 127 ? 2.402 -3.512 -12.773 1 98 127 MET B CA 1
ATOM 3986 C C . MET B 1 127 ? 1.615 -2.707 -13.797 1 98 127 MET B C 1
ATOM 3988 O O . MET B 1 127 ? 2.039 -1.621 -14.203 1 98 127 MET B O 1
ATOM 3992 N N . LYS B 1 128 ? 0.488 -3.238 -14.211 1 97.38 128 LYS B N 1
ATOM 3993 C CA . LYS B 1 128 ? -0.365 -2.545 -15.172 1 97.38 128 LYS B CA 1
ATOM 3994 C C . LYS B 1 128 ? -0.841 -1.205 -14.625 1 97.38 128 LYS B C 1
ATOM 3996 O O . LYS B 1 128 ? -0.922 -0.218 -15.359 1 97.38 128 LYS B O 1
ATOM 4001 N N . ASP B 1 129 ? -1.195 -1.194 -13.359 1 97.69 129 ASP B N 1
ATOM 4002 C CA . ASP B 1 129 ? -1.617 0.052 -12.727 1 97.69 129 ASP B CA 1
ATOM 4003 C C . ASP B 1 129 ? -0.471 1.06 -12.688 1 97.69 129 ASP B C 1
ATOM 4005 O O . ASP B 1 129 ? -0.687 2.262 -12.859 1 97.69 129 ASP B O 1
ATOM 4009 N N . GLY B 1 130 ? 0.77 0.571 -12.328 1 98 130 GLY B N 1
ATOM 4010 C CA . GLY B 1 130 ? 1.931 1.443 -12.391 1 98 130 GLY B CA 1
ATOM 4011 C C . GLY B 1 130 ? 2.148 2.047 -13.766 1 98 130 GLY B C 1
ATOM 4012 O O . GLY B 1 130 ? 2.449 3.236 -13.883 1 98 130 GLY B O 1
ATOM 4013 N N . VAL B 1 131 ? 1.999 1.246 -14.812 1 97.38 131 VAL B N 1
ATOM 4014 C CA . VAL B 1 131 ? 2.133 1.685 -16.203 1 97.38 131 VAL B CA 1
ATOM 4015 C C . VAL B 1 131 ? 1.076 2.742 -16.516 1 97.38 131 VAL B C 1
ATOM 4017 O O . VAL B 1 131 ? 1.374 3.76 -17.141 1 97.38 131 VAL B O 1
ATOM 4020 N N . ARG B 1 132 ? -0.141 2.566 -16.016 1 95.94 132 ARG B N 1
ATOM 4021 C CA . ARG B 1 132 ? -1.251 3.473 -16.297 1 95.94 132 ARG B CA 1
ATOM 4022 C C . ARG B 1 132 ? -1.042 4.816 -15.602 1 95.94 132 ARG B C 1
ATOM 4024 O O . ARG B 1 132 ? -1.509 5.848 -16.078 1 95.94 132 ARG B O 1
ATOM 4031 N N . LEU B 1 133 ? -0.41 4.773 -14.492 1 96.19 133 LEU B N 1
ATOM 4032 C CA . LEU B 1 133 ? -0.167 5.996 -13.734 1 96.19 133 LEU B CA 1
ATOM 4033 C C . LEU B 1 133 ? 0.965 6.805 -14.359 1 96.19 133 LEU B C 1
ATOM 4035 O O . LEU B 1 133 ? 1.156 7.977 -14.023 1 96.19 133 LEU B O 1
ATOM 4039 N N . ASN B 1 134 ? 1.697 6.172 -15.211 1 93.31 134 ASN B N 1
ATOM 4040 C CA . ASN B 1 134 ? 2.836 6.816 -15.852 1 93.31 134 ASN B CA 1
ATOM 4041 C C . ASN B 1 134 ? 2.41 7.602 -17.094 1 93.31 134 ASN B C 1
ATOM 4043 O O . ASN B 1 134 ? 1.316 7.391 -17.625 1 93.31 134 ASN B O 1
ATOM 4047 N N . PHE B 1 135 ? 3.258 8.492 -17.578 1 93.44 135 PHE B N 1
ATOM 4048 C CA . PHE B 1 135 ? 2.945 9.336 -18.734 1 93.44 135 PHE B CA 1
ATOM 4049 C C . PHE B 1 135 ? 3.605 8.797 -20 1 93.44 135 PHE B C 1
ATOM 4051 O O . PHE B 1 135 ? 3.416 9.344 -21.078 1 93.44 135 PHE B O 1
ATOM 4058 N N . ALA B 1 136 ? 4.391 7.707 -19.906 1 97.62 136 ALA B N 1
ATOM 4059 C CA . ALA B 1 136 ? 5 7.062 -21.062 1 97.62 136 ALA B CA 1
ATOM 4060 C C . ALA B 1 136 ? 3.959 6.312 -21.891 1 97.62 136 ALA B C 1
ATOM 4062 O O . ALA B 1 136 ? 2.871 6.004 -21.391 1 97.62 136 ALA B O 1
ATOM 4063 N N . GLU B 1 137 ? 4.289 6.09 -23.141 1 98.25 137 GLU B N 1
ATOM 4064 C CA . GLU B 1 137 ? 3.477 5.176 -23.938 1 98.25 137 GLU B CA 1
ATOM 4065 C C . GLU B 1 137 ? 3.701 3.727 -23.516 1 98.25 137 GLU B C 1
ATOM 4067 O O . GLU B 1 137 ? 4.777 3.375 -23.031 1 98.25 137 GLU B O 1
ATOM 4072 N N . SER B 1 138 ? 2.713 2.947 -23.625 1 98.62 138 SER B N 1
ATOM 4073 C CA . SER B 1 138 ? 2.85 1.557 -23.203 1 98.62 138 SER B CA 1
ATOM 4074 C C . SER B 1 138 ? 2.125 0.616 -24.156 1 98.62 138 SER B C 1
ATOM 4076 O O . SER B 1 138 ? 1.065 0.956 -24.688 1 98.62 138 SER B O 1
ATOM 4078 N N . TYR B 1 139 ? 2.715 -0.532 -24.438 1 98.69 139 TYR B N 1
ATOM 4079 C CA . TYR B 1 139 ? 2.166 -1.562 -25.312 1 98.69 139 TYR B CA 1
ATOM 4080 C C . TYR B 1 139 ? 2.344 -2.947 -24.703 1 98.69 139 TYR B C 1
ATOM 4082 O O . TYR B 1 139 ? 3.453 -3.326 -24.328 1 98.69 139 TYR B O 1
ATOM 4090 N N . PRO B 1 140 ? 1.251 -3.688 -24.609 1 98.44 140 PRO B N 1
ATOM 4091 C CA . PRO B 1 140 ? 1.435 -5.09 -24.234 1 98.44 140 PRO B CA 1
ATOM 4092 C C . PRO B 1 140 ? 2.016 -5.934 -25.359 1 98.44 140 PRO B C 1
ATOM 4094 O O . PRO B 1 140 ? 1.73 -5.68 -26.531 1 98.44 140 PRO B O 1
ATOM 4097 N N . PHE B 1 141 ? 2.865 -6.828 -25.078 1 98.56 141 PHE B N 1
ATOM 4098 C CA . PHE B 1 141 ? 3.232 -7.863 -26.031 1 98.56 141 PHE B CA 1
ATOM 4099 C C . PHE B 1 141 ? 2.678 -9.219 -25.609 1 98.56 141 PHE B C 1
ATOM 4101 O O . PHE B 1 141 ? 2.355 -9.422 -24.438 1 98.56 141 PHE B O 1
ATOM 4108 N N . LYS B 1 142 ? 2.518 -10.117 -26.578 1 98.06 142 LYS B N 1
ATOM 4109 C CA . LYS B 1 142 ? 1.961 -11.445 -26.297 1 98.06 142 LYS B CA 1
ATOM 4110 C C . LYS B 1 142 ? 2.814 -12.203 -25.297 1 98.06 142 LYS B C 1
ATOM 4112 O O . LYS B 1 142 ? 4.043 -12.133 -25.328 1 98.06 142 LYS B O 1
ATOM 4117 N N . HIS B 1 143 ? 2.115 -12.906 -24.438 1 96.31 143 HIS B N 1
ATOM 4118 C CA . HIS B 1 143 ? 2.75 -13.578 -23.312 1 96.31 143 HIS B CA 1
ATOM 4119 C C . HIS B 1 143 ? 3.922 -14.445 -23.766 1 96.31 143 HIS B C 1
ATOM 4121 O O . HIS B 1 143 ? 3.744 -15.359 -24.578 1 96.31 143 HIS B O 1
ATOM 4127 N N . ASN B 1 144 ? 5.074 -14.109 -23.25 1 96.12 144 ASN B N 1
ATOM 4128 C CA . ASN B 1 144 ? 6.312 -14.836 -23.516 1 96.12 144 ASN B CA 1
ATOM 4129 C C . ASN B 1 144 ? 6.594 -14.953 -25.016 1 96.12 144 ASN B C 1
ATOM 4131 O O . ASN B 1 144 ? 7.207 -15.922 -25.453 1 96.12 144 ASN B O 1
ATOM 4135 N N . ASP B 1 145 ? 6.082 -14.062 -25.75 1 98 145 ASP B N 1
ATOM 4136 C CA . ASP B 1 145 ? 6.32 -14 -27.188 1 98 145 ASP B CA 1
ATOM 4137 C C . ASP B 1 145 ? 7.348 -12.922 -27.516 1 98 145 ASP B C 1
ATOM 4139 O O . ASP B 1 145 ? 6.98 -11.781 -27.828 1 98 145 ASP B O 1
ATOM 4143 N N . PHE B 1 146 ? 8.523 -13.344 -27.672 1 97.88 146 PHE B N 1
ATOM 4144 C CA . PHE B 1 146 ? 9.633 -12.414 -27.812 1 97.88 146 PHE B CA 1
ATOM 4145 C C . PHE B 1 146 ? 9.727 -11.898 -29.234 1 97.88 146 PHE B C 1
ATOM 4147 O O . PHE B 1 146 ? 10.297 -10.828 -29.484 1 97.88 146 PHE B O 1
ATOM 4154 N N . GLU B 1 147 ? 9.234 -12.664 -30.203 1 98.19 147 GLU B N 1
ATOM 4155 C CA . GLU B 1 147 ? 9.133 -12.141 -31.562 1 98.19 147 GLU B CA 1
ATOM 4156 C C . GLU B 1 147 ? 8.156 -10.977 -31.625 1 98.19 147 GLU B C 1
ATOM 4158 O O . GLU B 1 147 ? 8.43 -9.969 -32.281 1 98.19 147 GLU B O 1
ATOM 4163 N N . ASP B 1 148 ? 7.078 -11.156 -30.922 1 98.75 148 ASP B N 1
ATOM 4164 C CA . ASP B 1 148 ? 6.105 -10.07 -30.859 1 98.75 148 ASP B CA 1
ATOM 4165 C C . ASP B 1 148 ? 6.703 -8.844 -30.172 1 98.75 148 ASP B C 1
ATOM 4167 O O . ASP B 1 148 ? 6.496 -7.711 -30.609 1 98.75 148 ASP B O 1
ATOM 4171 N N . LEU B 1 149 ? 7.41 -9.086 -29.094 1 98.75 149 LEU B N 1
ATOM 4172 C CA . LEU B 1 149 ? 8.078 -8.008 -28.359 1 98.75 149 LEU B CA 1
ATOM 4173 C C . LEU B 1 149 ? 9.023 -7.238 -29.281 1 98.75 149 LEU B C 1
ATOM 4175 O O . LEU B 1 149 ? 8.961 -6.008 -29.344 1 98.75 149 LEU B O 1
ATOM 4179 N N . GLU B 1 150 ? 9.852 -7.949 -30 1 98.56 150 GLU B N 1
ATOM 4180 C CA . GLU B 1 150 ? 10.82 -7.301 -30.875 1 98.56 150 GLU B CA 1
ATOM 4181 C C . GLU B 1 150 ? 10.125 -6.504 -31.969 1 98.56 150 GLU B C 1
ATOM 4183 O O . GLU B 1 150 ? 10.539 -5.387 -32.281 1 98.56 150 GLU B O 1
ATOM 4188 N N . ARG B 1 151 ? 9.141 -7.098 -32.562 1 98.62 151 ARG B N 1
ATOM 4189 C CA . ARG B 1 151 ? 8.383 -6.422 -33.625 1 98.62 151 ARG B CA 1
ATOM 4190 C C . ARG B 1 151 ? 7.777 -5.121 -33.094 1 98.62 151 ARG B C 1
ATOM 4192 O O . ARG B 1 151 ? 7.812 -4.098 -33.781 1 98.62 151 ARG B O 1
ATOM 4199 N N . LYS B 1 152 ? 7.25 -5.176 -31.938 1 98.75 152 LYS B N 1
ATOM 4200 C CA . LYS B 1 152 ? 6.586 -4.008 -31.375 1 98.75 152 LYS B CA 1
ATOM 4201 C C . LYS B 1 152 ? 7.598 -2.936 -30.984 1 98.75 152 LYS B C 1
ATOM 4203 O O . LYS B 1 152 ? 7.32 -1.739 -31.094 1 98.75 152 LYS B O 1
ATOM 4208 N N . ILE B 1 153 ? 8.719 -3.371 -30.453 1 98.75 153 ILE B N 1
ATOM 4209 C CA . ILE B 1 153 ? 9.766 -2.402 -30.156 1 98.75 153 ILE B CA 1
ATOM 4210 C C . ILE B 1 153 ? 10.18 -1.666 -31.422 1 98.75 153 ILE B C 1
ATOM 4212 O O . ILE B 1 153 ? 10.312 -0.44 -31.422 1 98.75 153 ILE B O 1
ATOM 4216 N N . ASP B 1 154 ? 10.344 -2.42 -32.5 1 98.25 154 ASP B N 1
ATOM 4217 C CA . ASP B 1 154 ? 10.75 -1.836 -33.781 1 98.25 154 ASP B CA 1
ATOM 4218 C C . ASP B 1 154 ? 9.703 -0.847 -34.281 1 98.25 154 ASP B C 1
ATOM 4220 O O . ASP B 1 154 ? 10.047 0.2 -34.844 1 98.25 154 ASP B O 1
ATOM 4224 N N . ARG B 1 155 ? 8.531 -1.158 -34.062 1 98.31 155 ARG B N 1
ATOM 4225 C CA . ARG B 1 155 ? 7.434 -0.39 -34.656 1 98.31 155 ARG B CA 1
ATOM 4226 C C . ARG B 1 155 ? 7.102 0.827 -33.781 1 98.31 155 ARG B C 1
ATOM 4228 O O . ARG B 1 155 ? 6.816 1.904 -34.312 1 98.31 155 ARG B O 1
ATOM 4235 N N . PHE B 1 156 ? 7.094 0.654 -32.438 1 98.5 156 PHE B N 1
ATOM 4236 C CA . PHE B 1 156 ? 6.469 1.659 -31.578 1 98.5 156 PHE B CA 1
ATOM 4237 C C . PHE B 1 156 ? 7.488 2.266 -30.625 1 98.5 156 PHE B C 1
ATOM 4239 O O . PHE B 1 156 ? 7.207 3.26 -29.953 1 98.5 156 PHE B O 1
ATOM 4246 N N . GLY B 1 157 ? 8.664 1.653 -30.547 1 98.06 157 GLY B N 1
ATOM 4247 C CA . GLY B 1 157 ? 9.648 2.105 -29.578 1 98.06 157 GLY B CA 1
ATOM 4248 C C . GLY B 1 157 ? 10.102 3.535 -29.797 1 98.06 157 GLY B C 1
ATOM 4249 O O . GLY B 1 157 ? 10.578 3.875 -30.891 1 98.06 157 GLY B O 1
ATOM 4250 N N . GLN B 1 158 ? 9.945 4.371 -28.812 1 97.88 158 GLN B N 1
ATOM 4251 C CA . GLN B 1 158 ? 10.398 5.758 -28.812 1 97.88 158 GLN B CA 1
ATOM 4252 C C . GLN B 1 158 ? 11.055 6.113 -27.484 1 97.88 158 GLN B C 1
ATOM 4254 O O . GLN B 1 158 ? 10.656 5.609 -26.422 1 97.88 158 GLN B O 1
ATOM 4259 N N . GLY B 1 159 ? 12.055 7.082 -27.547 1 98.06 159 GLY B N 1
ATOM 4260 C CA . GLY B 1 159 ? 12.734 7.449 -26.312 1 98.06 159 GLY B CA 1
ATOM 4261 C C . GLY B 1 159 ? 13.445 6.281 -25.656 1 98.06 159 GLY B C 1
ATOM 4262 O O . GLY B 1 159 ? 14.031 5.441 -26.328 1 98.06 159 GLY B O 1
ATOM 4263 N N . LYS B 1 160 ? 13.516 6.309 -24.391 1 98.38 160 LYS B N 1
ATOM 4264 C CA . LYS B 1 160 ? 14.023 5.156 -23.656 1 98.38 160 LYS B CA 1
ATOM 4265 C C . LYS B 1 160 ? 13.008 4.016 -23.656 1 98.38 160 LYS B C 1
ATOM 4267 O O . LYS B 1 160 ? 11.797 4.254 -23.547 1 98.38 160 LYS B O 1
ATOM 4272 N N . ILE B 1 161 ? 13.484 2.859 -23.719 1 98.75 161 ILE B N 1
ATOM 4273 C CA . ILE B 1 161 ? 12.617 1.688 -23.812 1 98.75 161 ILE B CA 1
ATOM 4274 C C . ILE B 1 161 ? 12.711 0.869 -22.531 1 98.75 161 ILE B C 1
ATOM 4276 O O . ILE B 1 161 ? 13.812 0.574 -22.062 1 98.75 161 ILE B O 1
ATOM 4280 N N . PHE B 1 162 ? 11.57 0.538 -21.969 1 98.88 162 PHE B N 1
ATOM 4281 C CA . PHE B 1 162 ? 11.461 -0.303 -20.781 1 98.88 162 PHE B CA 1
ATOM 4282 C C . PHE B 1 162 ? 10.695 -1.584 -21.094 1 98.88 162 PHE B C 1
ATOM 4284 O O . PHE B 1 162 ? 9.656 -1.547 -21.75 1 98.88 162 PHE B O 1
ATOM 4291 N N . ILE B 1 163 ? 11.227 -2.68 -20.656 1 98.88 163 ILE B N 1
ATOM 4292 C CA . ILE B 1 163 ? 10.57 -3.975 -20.797 1 98.88 163 ILE B CA 1
ATOM 4293 C C . ILE B 1 163 ? 10.195 -4.512 -19.422 1 98.88 163 ILE B C 1
ATOM 4295 O O . ILE B 1 163 ? 11.047 -4.59 -18.531 1 98.88 163 ILE B O 1
ATOM 4299 N N . VAL B 1 164 ? 8.914 -4.848 -19.25 1 98.81 164 VAL B N 1
ATOM 4300 C CA . VAL B 1 164 ? 8.375 -5.277 -17.953 1 98.81 164 VAL B CA 1
ATOM 4301 C C . VAL B 1 164 ? 7.957 -6.746 -18.031 1 98.81 164 VAL B C 1
ATOM 4303 O O . VAL B 1 164 ? 7.203 -7.137 -18.922 1 98.81 164 VAL B O 1
ATOM 4306 N N . ALA B 1 165 ? 8.445 -7.559 -17.109 1 98.62 165 ALA B N 1
ATOM 4307 C CA . ALA B 1 165 ? 8.117 -8.984 -17.062 1 98.62 165 ALA B CA 1
ATOM 4308 C C . ALA B 1 165 ? 8.125 -9.508 -15.633 1 98.62 165 ALA B C 1
ATOM 4310 O O . ALA B 1 165 ? 8.562 -8.805 -14.711 1 98.62 165 ALA B O 1
ATOM 4311 N N . GLU B 1 166 ? 7.57 -10.648 -15.414 1 98.56 166 GLU B N 1
ATOM 4312 C CA . GLU B 1 166 ? 7.645 -11.398 -14.164 1 98.56 166 GLU B CA 1
ATOM 4313 C C . GLU B 1 166 ? 8.516 -12.641 -14.32 1 98.56 166 GLU B C 1
ATOM 4315 O O . GLU B 1 166 ? 8.539 -13.258 -15.391 1 98.56 166 GLU B O 1
ATOM 4320 N N . SER B 1 167 ? 9.227 -12.969 -13.242 1 98.56 167 SER B N 1
ATOM 4321 C CA . SER B 1 167 ? 9.992 -14.211 -13.281 1 98.56 167 SER B CA 1
ATOM 4322 C C . SER B 1 167 ? 9.086 -15.422 -13.461 1 98.56 167 SER B C 1
ATOM 4324 O O . SER B 1 167 ? 9.344 -16.281 -14.312 1 98.56 167 SER B O 1
ATOM 4326 N N . VAL B 1 168 ? 8.086 -15.477 -12.641 1 97.81 168 VAL B N 1
ATOM 4327 C CA . VAL B 1 168 ? 7.023 -16.484 -12.719 1 97.81 168 VAL B CA 1
ATOM 4328 C C . VAL B 1 168 ? 5.66 -15.797 -12.75 1 97.81 168 VAL B C 1
ATOM 4330 O O . VAL B 1 168 ? 5.391 -14.906 -11.938 1 97.81 168 VAL B O 1
ATOM 4333 N N . TYR B 1 169 ? 4.848 -16.172 -13.758 1 95.12 169 TYR B N 1
ATOM 4334 C CA . TYR B 1 169 ? 3.516 -15.594 -13.875 1 95.12 169 TYR B CA 1
ATOM 4335 C C . TYR B 1 169 ? 2.51 -16.344 -13.016 1 95.12 169 TYR B C 1
ATOM 4337 O O . TYR B 1 169 ? 2.475 -17.578 -13.031 1 95.12 169 TYR B O 1
ATOM 4345 N N . SER B 1 170 ? 1.698 -15.68 -12.273 1 89.62 170 SER B N 1
ATOM 4346 C CA . SER B 1 170 ? 0.907 -16.172 -11.156 1 89.62 170 SER B CA 1
ATOM 4347 C C . SER B 1 170 ? -0.188 -17.125 -11.625 1 89.62 170 SER B C 1
ATOM 4349 O O . SER B 1 170 ? -0.646 -17.984 -10.859 1 89.62 170 SER B O 1
ATOM 4351 N N . MET B 1 171 ? -0.663 -17 -12.805 1 83.44 171 MET B N 1
ATOM 4352 C CA . MET B 1 171 ? -1.828 -17.766 -13.227 1 83.44 171 MET B CA 1
ATOM 4353 C C . MET B 1 171 ? -1.413 -19.141 -13.727 1 83.44 171 MET B C 1
ATOM 4355 O O . MET B 1 171 ? -2.037 -20.156 -13.375 1 83.44 171 MET B O 1
ATOM 4359 N N . ASP B 1 172 ? -0.289 -19.172 -14.406 1 85.75 172 ASP B N 1
ATOM 4360 C CA . ASP B 1 172 ? 0.084 -20.438 -15.039 1 85.75 172 ASP B CA 1
ATOM 4361 C C . ASP B 1 172 ? 1.365 -21 -14.43 1 85.75 172 ASP B C 1
ATOM 4363 O O . ASP B 1 172 ? 1.704 -22.172 -14.648 1 85.75 172 ASP B O 1
ATOM 4367 N N . GLY B 1 173 ? 2.016 -20.203 -13.688 1 92.56 173 GLY B N 1
ATOM 4368 C CA . GLY B 1 173 ? 3.234 -20.672 -13.047 1 92.56 173 GLY B CA 1
ATOM 4369 C C . GLY B 1 173 ? 4.406 -20.797 -14 1 92.56 173 GLY B C 1
ATOM 4370 O O . GLY B 1 173 ? 5.449 -21.344 -13.648 1 92.56 173 GLY B O 1
ATOM 4371 N N . ASP B 1 174 ? 4.227 -20.312 -15.195 1 94.06 174 ASP B N 1
ATOM 4372 C CA . ASP B 1 174 ? 5.297 -20.438 -16.188 1 94.06 174 ASP B CA 1
ATOM 4373 C C . ASP B 1 174 ? 6.34 -19.328 -15.992 1 94.06 174 ASP B C 1
ATOM 4375 O O . ASP B 1 174 ? 6 -18.219 -15.602 1 94.06 174 ASP B O 1
ATOM 4379 N N . PHE B 1 175 ? 7.57 -19.688 -16.297 1 97.19 175 PHE B N 1
ATOM 4380 C CA . PHE B 1 175 ? 8.711 -18.781 -16.156 1 97.19 175 PHE B CA 1
ATOM 4381 C C . PHE B 1 175 ? 8.867 -17.922 -17.406 1 97.19 175 PHE B C 1
ATOM 4383 O O . PHE B 1 175 ? 8.508 -18.344 -18.516 1 97.19 175 PHE B O 1
ATOM 4390 N N . VAL B 1 176 ? 9.422 -16.781 -17.25 1 97.88 176 VAL B N 1
ATOM 4391 C CA . VAL B 1 176 ? 9.914 -16 -18.391 1 97.88 176 VAL B CA 1
ATOM 4392 C C . VAL B 1 176 ? 11.234 -16.594 -18.875 1 97.88 176 VAL B C 1
ATOM 4394 O O . VAL B 1 176 ? 12.016 -17.125 -18.094 1 97.88 176 VAL B O 1
ATOM 4397 N N . ASN B 1 177 ? 11.469 -16.625 -20.203 1 97.56 177 ASN B N 1
ATOM 4398 C CA . ASN B 1 177 ? 12.82 -16.828 -20.703 1 97.56 177 ASN B CA 1
ATOM 4399 C C . ASN B 1 177 ? 13.688 -15.586 -20.516 1 97.56 177 ASN B C 1
ATOM 4401 O O . ASN B 1 177 ? 13.828 -14.781 -21.438 1 97.56 177 ASN B O 1
ATOM 4405 N N . LEU B 1 178 ? 14.289 -15.508 -19.359 1 98.5 178 LEU B N 1
ATOM 4406 C CA . LEU B 1 178 ? 14.969 -14.281 -18.938 1 98.5 178 LEU B CA 1
ATOM 4407 C C . LEU B 1 178 ? 16.172 -14.008 -19.828 1 98.5 178 LEU B C 1
ATOM 4409 O O . LEU B 1 178 ? 16.469 -12.844 -20.141 1 98.5 178 LEU B O 1
ATOM 4413 N N . LEU B 1 179 ? 16.906 -15.047 -20.203 1 98.31 179 LEU B N 1
ATOM 4414 C CA . LEU B 1 179 ? 18.078 -14.859 -21.062 1 98.31 179 LEU B CA 1
ATOM 4415 C C . LEU B 1 179 ? 17.672 -14.219 -22.391 1 98.31 179 LEU B C 1
ATOM 4417 O O . LEU B 1 179 ? 18.312 -13.266 -22.828 1 98.31 179 LEU B O 1
ATOM 4421 N N . LYS B 1 180 ? 16.656 -14.773 -22.984 1 98.25 180 LYS B N 1
ATOM 4422 C CA . LYS B 1 180 ? 16.188 -14.219 -24.25 1 98.25 180 LYS B CA 1
ATOM 4423 C C . LYS B 1 180 ? 15.727 -12.773 -24.078 1 98.25 180 LYS B C 1
ATOM 4425 O O . LYS B 1 180 ? 15.938 -11.938 -24.953 1 98.25 180 LYS B O 1
ATOM 4430 N N . LEU B 1 181 ? 15.039 -12.477 -23.031 1 98.56 181 LEU B N 1
ATOM 4431 C CA . LEU B 1 181 ? 14.586 -11.125 -22.734 1 98.56 181 LEU B CA 1
ATOM 4432 C C . LEU B 1 181 ? 15.766 -10.164 -22.625 1 98.56 181 LEU B C 1
ATOM 4434 O O . LEU B 1 181 ? 15.711 -9.047 -23.125 1 98.56 181 LEU B O 1
ATOM 4438 N N . VAL B 1 182 ? 16.797 -10.57 -21.891 1 98.56 182 VAL B N 1
ATOM 4439 C CA . VAL B 1 182 ? 18 -9.766 -21.703 1 98.56 182 VAL B CA 1
ATOM 4440 C C . VAL B 1 182 ? 18.672 -9.484 -23.047 1 98.56 182 VAL B C 1
ATOM 4442 O O . VAL B 1 182 ? 19.109 -8.359 -23.312 1 98.56 182 VAL B O 1
ATOM 4445 N N . GLU B 1 183 ? 18.719 -10.508 -23.875 1 98.38 183 GLU B N 1
ATOM 4446 C CA . GLU B 1 183 ? 19.312 -10.352 -25.203 1 98.38 183 GLU B CA 1
ATOM 4447 C C . GLU B 1 183 ? 18.562 -9.297 -26.016 1 98.38 183 GLU B C 1
ATOM 4449 O O . GLU B 1 183 ? 19.188 -8.453 -26.672 1 98.38 183 GLU B O 1
ATOM 4454 N N . ILE B 1 184 ? 17.312 -9.359 -25.984 1 98.44 184 ILE B N 1
ATOM 4455 C CA . ILE B 1 184 ? 16.484 -8.398 -26.703 1 98.44 184 ILE B CA 1
ATOM 4456 C C . ILE B 1 184 ? 16.703 -7 -26.125 1 98.44 184 ILE B C 1
ATOM 4458 O O . ILE B 1 184 ? 16.844 -6.023 -26.875 1 98.44 184 ILE B O 1
ATOM 4462 N N . ALA B 1 185 ? 16.656 -6.887 -24.797 1 98.56 185 ALA B N 1
ATOM 4463 C CA . ALA B 1 185 ? 16.844 -5.594 -24.141 1 98.56 185 ALA B CA 1
ATOM 4464 C C . ALA B 1 185 ? 18.172 -4.961 -24.531 1 98.56 185 ALA B C 1
ATOM 4466 O O . ALA B 1 185 ? 18.25 -3.754 -24.781 1 98.56 185 ALA B O 1
ATOM 4467 N N . GLU B 1 186 ? 19.188 -5.773 -24.578 1 98.25 186 GLU B N 1
ATOM 4468 C CA . GLU B 1 186 ? 20.516 -5.277 -24.938 1 98.25 186 GLU B CA 1
ATOM 4469 C C . GLU B 1 186 ? 20.562 -4.836 -26.406 1 98.25 186 GLU B C 1
ATOM 4471 O O . GLU B 1 186 ? 21.172 -3.818 -26.734 1 98.25 186 GLU B O 1
ATOM 4476 N N . LYS B 1 187 ? 19.938 -5.625 -27.234 1 97.94 187 LYS B N 1
ATOM 4477 C CA . LYS B 1 187 ? 19.859 -5.273 -28.656 1 97.94 187 LYS B CA 1
ATOM 4478 C C . LYS B 1 187 ? 19.25 -3.883 -28.844 1 97.94 187 LYS B C 1
ATOM 4480 O O . LYS B 1 187 ? 19.688 -3.129 -29.719 1 97.94 187 LYS B O 1
ATOM 4485 N N . PHE B 1 188 ? 18.328 -3.445 -28.031 1 98.31 188 PHE B N 1
ATOM 4486 C CA . PHE B 1 188 ? 17.578 -2.207 -28.234 1 98.31 188 PHE B CA 1
ATOM 4487 C C . PHE B 1 188 ? 17.969 -1.17 -27.188 1 98.31 188 PHE B C 1
ATOM 4489 O O . PHE B 1 188 ? 17.281 -0.148 -27.031 1 98.31 188 PHE B O 1
ATOM 4496 N N . ASP B 1 189 ? 18.969 -1.446 -26.375 1 98.31 189 ASP B N 1
ATOM 4497 C CA . ASP B 1 189 ? 19.391 -0.564 -25.281 1 98.31 189 ASP B CA 1
ATOM 4498 C C . ASP B 1 189 ? 18.234 -0.289 -24.312 1 98.31 189 ASP B C 1
ATOM 4500 O O . ASP B 1 189 ? 18.047 0.846 -23.875 1 98.31 189 ASP B O 1
ATOM 4504 N N . ALA B 1 190 ? 17.406 -1.314 -24.062 1 98.69 190 ALA B N 1
ATOM 4505 C CA . ALA B 1 190 ? 16.234 -1.216 -23.188 1 98.69 190 ALA B CA 1
ATOM 4506 C C . ALA B 1 190 ? 16.578 -1.641 -21.766 1 98.69 190 ALA B C 1
ATOM 4508 O O . ALA B 1 190 ? 17.578 -2.314 -21.531 1 98.69 190 ALA B O 1
ATOM 4509 N N . GLY B 1 191 ? 15.859 -1.127 -20.797 1 98.69 191 GLY B N 1
ATOM 4510 C CA . GLY B 1 191 ? 15.945 -1.587 -19.422 1 98.69 191 GLY B CA 1
ATOM 4511 C C . GLY B 1 191 ? 14.859 -2.578 -19.047 1 98.69 191 GLY B C 1
ATOM 4512 O O . GLY B 1 191 ? 13.703 -2.426 -19.469 1 98.69 191 GLY B O 1
ATOM 4513 N N . ILE B 1 192 ? 15.25 -3.578 -18.328 1 98.88 192 ILE B N 1
ATOM 4514 C CA . ILE B 1 192 ? 14.281 -4.582 -17.906 1 98.88 192 ILE B CA 1
ATOM 4515 C C . ILE B 1 192 ? 13.883 -4.324 -16.453 1 98.88 192 ILE B C 1
ATOM 4517 O O . ILE B 1 192 ? 14.742 -4.152 -15.586 1 98.88 192 ILE B O 1
ATOM 4521 N N . ILE B 1 193 ? 12.625 -4.23 -16.188 1 98.88 193 ILE B N 1
ATOM 4522 C CA . ILE B 1 193 ? 12.023 -4.27 -14.852 1 98.88 193 ILE B CA 1
ATOM 4523 C C . ILE B 1 193 ? 11.438 -5.656 -14.586 1 98.88 193 ILE B C 1
ATOM 4525 O O . ILE B 1 193 ? 10.445 -6.043 -15.203 1 98.88 193 ILE B O 1
ATOM 4529 N N . LEU B 1 194 ? 12.031 -6.395 -13.688 1 98.94 194 LEU B N 1
ATOM 4530 C CA . LEU B 1 194 ? 11.641 -7.781 -13.453 1 98.94 194 LEU B CA 1
ATOM 4531 C C . LEU B 1 194 ? 10.992 -7.93 -12.078 1 98.94 194 LEU B C 1
ATOM 4533 O O . LEU B 1 194 ? 11.602 -7.609 -11.055 1 98.94 194 LEU B O 1
ATOM 4537 N N . ASP B 1 195 ? 9.789 -8.414 -12.039 1 98.81 195 ASP B N 1
ATOM 4538 C CA . ASP B 1 195 ? 9.094 -8.75 -10.797 1 98.81 195 ASP B CA 1
ATOM 4539 C C . ASP B 1 195 ? 9.367 -10.188 -10.375 1 98.81 195 ASP B C 1
ATOM 4541 O O . ASP B 1 195 ? 8.93 -11.133 -11.039 1 98.81 195 ASP B O 1
ATOM 4545 N N . GLU B 1 196 ? 10.008 -10.344 -9.266 1 98.75 196 GLU B N 1
ATOM 4546 C CA . GLU B 1 196 ? 10.43 -11.648 -8.75 1 98.75 196 GLU B CA 1
ATOM 4547 C C . GLU B 1 196 ? 9.477 -12.148 -7.676 1 98.75 196 GLU B C 1
ATOM 4549 O O . GLU B 1 196 ? 9.836 -13.016 -6.871 1 98.75 196 GLU B O 1
ATOM 4554 N N . ALA B 1 197 ? 8.266 -11.648 -7.641 1 98.56 197 ALA B N 1
ATOM 4555 C CA . ALA B 1 197 ? 7.332 -11.898 -6.547 1 98.56 197 ALA B CA 1
ATOM 4556 C C . ALA B 1 197 ? 7.16 -13.391 -6.305 1 98.56 197 ALA B C 1
ATOM 4558 O O . ALA B 1 197 ? 7.172 -13.844 -5.156 1 98.56 197 ALA B O 1
ATOM 4559 N N . HIS B 1 198 ? 7.059 -14.203 -7.359 1 98.31 198 HIS B N 1
ATOM 4560 C CA . HIS B 1 198 ? 6.707 -15.609 -7.219 1 98.31 198 HIS B CA 1
ATOM 4561 C C . HIS B 1 198 ? 7.949 -16.5 -7.211 1 98.31 198 HIS B C 1
ATOM 4563 O O . HIS B 1 198 ? 7.844 -17.719 -7.176 1 98.31 198 HIS B O 1
ATOM 4569 N N . THR B 1 199 ? 9.141 -15.906 -7.23 1 98.62 199 THR B N 1
ATOM 4570 C CA . THR B 1 199 ? 10.352 -16.703 -7.125 1 98.62 199 THR B CA 1
ATOM 4571 C C . THR B 1 199 ? 11.078 -16.422 -5.812 1 98.62 199 THR B C 1
ATOM 4573 O O . THR B 1 199 ? 11.977 -17.172 -5.422 1 98.62 199 THR B O 1
ATOM 4576 N N . THR B 1 200 ? 10.664 -15.375 -5.125 1 98.56 200 THR B N 1
ATOM 4577 C CA . THR B 1 200 ? 11.344 -14.961 -3.896 1 98.56 200 THR B CA 1
ATOM 4578 C C . THR B 1 200 ? 11.219 -16.047 -2.826 1 98.56 200 THR B C 1
ATOM 4580 O O . THR B 1 200 ? 10.133 -16.578 -2.592 1 98.56 200 THR B O 1
ATOM 4583 N N . ALA B 1 201 ? 12.367 -16.422 -2.162 1 98.62 201 ALA B N 1
ATOM 4584 C CA . ALA B 1 201 ? 12.484 -17.297 -1.001 1 98.62 201 ALA B CA 1
ATOM 4585 C C . ALA B 1 201 ? 12.633 -18.766 -1.429 1 98.62 201 ALA B C 1
ATOM 4587 O O . ALA B 1 201 ? 13.234 -19.562 -0.718 1 98.62 201 ALA B O 1
ATOM 4588 N N . TRP B 1 202 ? 12.062 -19.188 -2.613 1 98.25 202 TRP B N 1
ATOM 4589 C CA . TRP B 1 202 ? 12.055 -20.625 -2.834 1 98.25 202 TRP B CA 1
ATOM 4590 C C . TRP B 1 202 ? 12.875 -20.984 -4.066 1 98.25 202 TRP B C 1
ATOM 4592 O O . TRP B 1 202 ? 13.32 -22.125 -4.211 1 98.25 202 TRP B O 1
ATOM 4602 N N . TYR B 1 203 ? 13.086 -20.094 -5 1 98.38 203 TYR B N 1
ATOM 4603 C CA . TYR B 1 203 ? 13.773 -20.438 -6.242 1 98.38 203 TYR B CA 1
ATOM 4604 C C . TYR B 1 203 ? 15.203 -19.906 -6.234 1 98.38 203 TYR B C 1
ATOM 4606 O O . TYR B 1 203 ? 15.445 -18.766 -5.824 1 98.38 203 TYR B O 1
ATOM 4614 N N . GLY B 1 204 ? 16.156 -20.703 -6.73 1 97.31 204 GLY B N 1
ATOM 4615 C CA . GLY B 1 204 ? 17.547 -20.281 -6.828 1 97.31 204 GLY B CA 1
ATOM 4616 C C . GLY B 1 204 ? 18.312 -20.5 -5.539 1 97.31 204 GLY B C 1
ATOM 4617 O O . GLY B 1 204 ? 17.75 -20.875 -4.52 1 97.31 204 GLY B O 1
ATOM 4618 N N . ILE B 1 205 ? 19.609 -20.156 -5.566 1 97.06 205 ILE B N 1
ATOM 4619 C CA . ILE B 1 205 ? 20.484 -20.328 -4.41 1 97.06 205 ILE B CA 1
ATOM 4620 C C . ILE B 1 205 ? 19.984 -19.438 -3.262 1 97.06 205 ILE B C 1
ATOM 4622 O O . ILE B 1 205 ? 19.75 -18.25 -3.445 1 97.06 205 ILE B O 1
ATOM 4626 N N . ASN B 1 206 ? 19.703 -20.062 -2.156 1 97.94 206 ASN B N 1
ATOM 4627 C CA . ASN B 1 206 ? 19.266 -19.391 -0.946 1 97.94 206 ASN B CA 1
ATOM 4628 C C . ASN B 1 206 ? 17.938 -18.656 -1.168 1 97.94 206 ASN B C 1
ATOM 4630 O O . ASN B 1 206 ? 17.578 -17.766 -0.397 1 97.94 206 ASN B O 1
ATOM 4634 N N . GLY B 1 207 ? 17.219 -18.984 -2.244 1 98.44 207 GLY B N 1
ATOM 4635 C CA . GLY B 1 207 ? 15.922 -18.375 -2.488 1 98.44 207 GLY B CA 1
ATOM 4636 C C . GLY B 1 207 ? 16.016 -16.969 -3.043 1 98.44 207 GLY B C 1
ATOM 4637 O O . GLY B 1 207 ? 15.109 -16.156 -2.832 1 98.44 207 GLY B O 1
ATOM 4638 N N . LYS B 1 208 ? 17.094 -16.656 -3.787 1 98.75 208 LYS B N 1
ATOM 4639 C CA . LYS B 1 208 ? 17.391 -15.289 -4.199 1 98.75 208 LYS B CA 1
ATOM 4640 C C . LYS B 1 208 ? 16.641 -14.922 -5.477 1 98.75 208 LYS B C 1
ATOM 4642 O O . LYS B 1 208 ? 16.625 -13.758 -5.887 1 98.75 208 LYS B O 1
ATOM 4647 N N . GLY B 1 209 ? 15.953 -15.883 -6.121 1 98.44 209 GLY B N 1
ATOM 4648 C CA . GLY B 1 209 ? 15.133 -15.57 -7.281 1 98.44 209 GLY B CA 1
ATOM 4649 C C . GLY B 1 209 ? 15.773 -15.984 -8.594 1 98.44 209 GLY B C 1
ATOM 4650 O O . GLY B 1 209 ? 16.875 -16.531 -8.609 1 98.44 209 GLY B O 1
ATOM 4651 N N . LEU B 1 210 ? 15.117 -15.742 -9.664 1 98.75 210 LEU B N 1
ATOM 4652 C CA . LEU B 1 210 ? 15.469 -16.219 -11 1 98.75 210 LEU B CA 1
ATOM 4653 C C . LEU B 1 210 ? 16.688 -15.492 -11.539 1 98.75 210 LEU B C 1
ATOM 4655 O O . LEU B 1 210 ? 17.594 -16.109 -12.094 1 98.75 210 LEU B O 1
ATOM 4659 N N . ALA B 1 211 ? 16.703 -14.156 -11.445 1 98.81 211 ALA B N 1
ATOM 4660 C CA . ALA B 1 211 ? 17.766 -13.344 -12.031 1 98.81 211 ALA B CA 1
ATOM 4661 C C . ALA B 1 211 ? 19.141 -13.797 -11.539 1 98.81 211 ALA B C 1
ATOM 4663 O O . ALA B 1 211 ? 20.078 -13.945 -12.328 1 98.81 211 ALA B O 1
ATOM 4664 N N . ILE B 1 212 ? 19.219 -14.008 -10.242 1 98.75 212 ILE B N 1
ATOM 4665 C CA . ILE B 1 212 ? 20.5 -14.398 -9.656 1 98.75 212 ILE B CA 1
ATOM 4666 C C . ILE B 1 212 ? 20.781 -15.859 -9.984 1 98.75 212 ILE B C 1
ATOM 4668 O O . ILE B 1 212 ? 21.938 -16.219 -10.25 1 98.75 212 ILE B O 1
ATOM 4672 N N . ALA B 1 213 ? 19.75 -16.703 -9.977 1 98.31 213 ALA B N 1
ATOM 4673 C CA . ALA B 1 213 ? 19.922 -18.109 -10.328 1 98.31 213 ALA B CA 1
ATOM 4674 C C . ALA B 1 213 ? 20.547 -18.25 -11.719 1 98.31 213 ALA B C 1
ATOM 4676 O O . ALA B 1 213 ? 21.312 -19.188 -11.961 1 98.31 213 ALA B O 1
ATOM 4677 N N . GLU B 1 214 ? 20.234 -17.328 -12.586 1 98.44 214 GLU B N 1
ATOM 4678 C CA . GLU B 1 214 ? 20.719 -17.406 -13.969 1 98.44 214 GLU B CA 1
ATOM 4679 C C . GLU B 1 214 ? 21.922 -16.484 -14.188 1 98.44 214 GLU B C 1
ATOM 4681 O O . GLU B 1 214 ? 22.375 -16.328 -15.32 1 98.44 214 GLU B O 1
ATOM 4686 N N . ASN B 1 215 ? 22.375 -15.859 -13.141 1 98.38 215 ASN B N 1
ATOM 4687 C CA . ASN B 1 215 ? 23.516 -14.945 -13.188 1 98.38 215 ASN B CA 1
ATOM 4688 C C . ASN B 1 215 ? 23.25 -13.781 -14.133 1 98.38 215 ASN B C 1
ATOM 4690 O O . ASN B 1 215 ? 24.109 -13.438 -14.953 1 98.38 215 ASN B O 1
ATOM 4694 N N . LEU B 1 216 ? 22.062 -13.234 -14.102 1 98.62 216 LEU B N 1
ATOM 4695 C CA . LEU B 1 216 ? 21.688 -12.164 -15.023 1 98.62 216 LEU B CA 1
ATOM 4696 C C . LEU B 1 216 ? 21.297 -10.898 -14.258 1 98.62 216 LEU B C 1
ATOM 4698 O O . LEU B 1 216 ? 20.906 -9.906 -14.867 1 98.62 216 LEU B O 1
ATOM 4702 N N . GLU B 1 217 ? 21.438 -10.914 -12.891 1 97.94 217 GLU B N 1
ATOM 4703 C CA . GLU B 1 217 ? 20.922 -9.828 -12.055 1 97.94 217 GLU B CA 1
ATOM 4704 C C . GLU B 1 217 ? 21.547 -8.492 -12.43 1 97.94 217 GLU B C 1
ATOM 4706 O O . GLU B 1 217 ? 20.906 -7.449 -12.352 1 97.94 217 GLU B O 1
ATOM 4711 N N . ASN B 1 218 ? 22.812 -8.438 -12.93 1 97.06 218 ASN B N 1
ATOM 4712 C CA . ASN B 1 218 ? 23.5 -7.195 -13.242 1 97.06 218 ASN B CA 1
ATOM 4713 C C . ASN B 1 218 ? 23.172 -6.703 -14.648 1 97.06 218 ASN B C 1
ATOM 4715 O O . ASN B 1 218 ? 23.625 -5.637 -15.062 1 97.06 218 ASN B O 1
ATOM 4719 N N . ARG B 1 219 ? 22.375 -7.473 -15.359 1 98.19 219 ARG B N 1
ATOM 4720 C CA . ARG B 1 219 ? 21.984 -7.117 -16.719 1 98.19 219 ARG B CA 1
ATOM 4721 C C . ARG B 1 219 ? 20.547 -6.621 -16.75 1 98.19 219 ARG B C 1
ATOM 4723 O O . ARG B 1 219 ? 19.984 -6.418 -17.828 1 98.19 219 ARG B O 1
ATOM 4730 N N . LEU B 1 220 ? 19.969 -6.473 -15.602 1 98.75 220 LEU B N 1
ATOM 4731 C CA . LEU B 1 220 ? 18.625 -5.934 -15.438 1 98.75 220 LEU B CA 1
ATOM 4732 C C . LEU B 1 220 ? 18.672 -4.516 -14.875 1 98.75 220 LEU B C 1
ATOM 4734 O O . LEU B 1 220 ? 19.594 -4.172 -14.125 1 98.75 220 LEU B O 1
ATOM 4738 N N . LEU B 1 221 ? 17.703 -3.689 -15.289 1 98.62 221 LEU B N 1
ATOM 4739 C CA . LEU B 1 221 ? 17.594 -2.348 -14.727 1 98.62 221 LEU B CA 1
ATOM 4740 C C . LEU B 1 221 ? 17.234 -2.406 -13.242 1 98.62 221 LEU B C 1
ATOM 4742 O O . LEU B 1 221 ? 17.828 -1.696 -12.43 1 98.62 221 LEU B O 1
ATOM 4746 N N . THR B 1 222 ? 16.219 -3.203 -12.914 1 98.81 222 THR B N 1
ATOM 4747 C CA . THR B 1 222 ? 15.805 -3.35 -11.531 1 98.81 222 THR B CA 1
ATOM 4748 C C . THR B 1 222 ? 15.039 -4.656 -11.328 1 98.81 222 THR B C 1
ATOM 4750 O O . THR B 1 222 ? 14.57 -5.258 -12.297 1 98.81 222 THR B O 1
ATOM 4753 N N . ARG B 1 223 ? 15.062 -5.102 -10.109 1 98.88 223 ARG B N 1
ATOM 4754 C CA . ARG B 1 223 ? 14.328 -6.273 -9.648 1 98.88 223 ARG B CA 1
ATOM 4755 C C . ARG B 1 223 ? 13.438 -5.926 -8.453 1 98.88 223 ARG B C 1
ATOM 4757 O O . ARG B 1 223 ? 13.836 -5.148 -7.582 1 98.88 223 ARG B O 1
ATOM 4764 N N . ILE B 1 224 ? 12.258 -6.5 -8.43 1 98.94 224 ILE B N 1
ATOM 4765 C CA . ILE B 1 224 ? 11.336 -6.285 -7.324 1 98.94 224 ILE B CA 1
ATOM 4766 C C . ILE B 1 224 ? 11.062 -7.609 -6.617 1 98.94 224 ILE B C 1
ATOM 4768 O O . ILE B 1 224 ? 10.703 -8.602 -7.254 1 98.94 224 ILE B O 1
ATOM 4772 N N . TYR B 1 225 ? 11.289 -7.637 -5.336 1 98.88 225 TYR B N 1
ATOM 4773 C CA . TYR B 1 225 ? 11.07 -8.812 -4.504 1 98.88 225 TYR B CA 1
ATOM 4774 C C . TYR B 1 225 ? 9.898 -8.602 -3.553 1 98.88 225 TYR B C 1
ATOM 4776 O O . TYR B 1 225 ? 9.859 -7.609 -2.816 1 98.88 225 TYR B O 1
ATOM 4784 N N . THR B 1 226 ? 8.938 -9.484 -3.578 1 98.56 226 THR B N 1
ATOM 4785 C CA . THR B 1 226 ? 7.77 -9.398 -2.715 1 98.56 226 THR B CA 1
ATOM 4786 C C . THR B 1 226 ? 7.906 -10.336 -1.521 1 98.56 226 THR B C 1
ATOM 4788 O O . THR B 1 226 ? 8.25 -11.508 -1.683 1 98.56 226 THR B O 1
ATOM 4791 N N . TYR B 1 227 ? 7.582 -9.867 -0.376 1 98.62 227 TYR B N 1
ATOM 4792 C CA . TYR B 1 227 ? 7.754 -10.641 0.848 1 98.62 227 TYR B CA 1
ATOM 4793 C C . TYR B 1 227 ? 6.418 -11.172 1.347 1 98.62 227 TYR B C 1
ATOM 4795 O O . TYR B 1 227 ? 6.371 -11.961 2.297 1 98.62 227 TYR B O 1
ATOM 4803 N N . GLY B 1 228 ? 5.355 -10.805 0.655 1 97.38 228 GLY B N 1
ATOM 4804 C CA . GLY B 1 228 ? 4.027 -11.25 1.047 1 97.38 228 GLY B CA 1
ATOM 4805 C C . GLY B 1 228 ? 3.646 -12.594 0.453 1 97.38 228 GLY B C 1
ATOM 4806 O O . GLY B 1 228 ? 2.482 -13 0.515 1 97.38 228 GLY B O 1
ATOM 4807 N N . LYS B 1 229 ? 4.566 -13.312 -0.152 1 97.5 229 LYS B N 1
ATOM 4808 C CA . LYS B 1 229 ? 4.324 -14.609 -0.776 1 97.5 229 LYS B CA 1
ATOM 4809 C C . LYS B 1 229 ? 5.273 -15.672 -0.221 1 97.5 229 LYS B C 1
ATOM 4811 O O . LYS B 1 229 ? 5.18 -16.047 0.95 1 97.5 229 LYS B O 1
ATOM 4816 N N . GLY B 1 230 ? 6.242 -16.062 -0.861 1 98 230 GLY B N 1
ATOM 4817 C CA . GLY B 1 230 ? 7.184 -17.094 -0.446 1 98 230 GLY B CA 1
ATOM 4818 C C . GLY B 1 230 ? 7.812 -16.812 0.906 1 98 230 GLY B C 1
ATOM 4819 O O . GLY B 1 230 ? 7.961 -17.719 1.727 1 98 230 GLY B O 1
ATOM 4820 N N . PRO B 1 231 ? 8.156 -15.539 1.223 1 98.44 231 PRO B N 1
ATOM 4821 C CA . PRO B 1 231 ? 8.805 -15.219 2.498 1 98.44 231 PRO B CA 1
ATOM 4822 C C . PRO B 1 231 ? 7.836 -15.258 3.676 1 98.44 231 PRO B C 1
ATOM 4824 O O . PRO B 1 231 ? 8.258 -15.164 4.832 1 98.44 231 PRO B O 1
ATOM 4827 N N . GLY B 1 232 ? 6.523 -15.25 3.391 1 97.19 232 GLY B N 1
ATOM 4828 C CA . GLY B 1 232 ? 5.527 -15.5 4.418 1 97.19 232 GLY B CA 1
ATOM 4829 C C . GLY B 1 232 ? 5.281 -14.305 5.32 1 97.19 232 GLY B C 1
ATOM 4830 O O . GLY B 1 232 ? 4.766 -14.453 6.43 1 97.19 232 GLY B O 1
ATOM 4831 N N . THR B 1 233 ? 5.668 -13.141 4.934 1 97.31 233 THR B N 1
ATOM 4832 C CA . THR B 1 233 ? 5.461 -11.922 5.707 1 97.31 233 THR B CA 1
ATOM 4833 C C . THR B 1 233 ? 4.707 -10.883 4.883 1 97.31 233 THR B C 1
ATOM 4835 O O . THR B 1 233 ? 3.801 -11.227 4.121 1 97.31 233 THR B O 1
ATOM 4838 N N . HIS B 1 234 ? 4.98 -9.633 5.078 1 97.31 234 HIS B N 1
ATOM 4839 C CA . HIS B 1 234 ? 4.41 -8.523 4.324 1 97.31 234 HIS B CA 1
ATOM 4840 C C . HIS B 1 234 ? 5.484 -7.516 3.938 1 97.31 234 HIS B C 1
ATOM 4842 O O . HIS B 1 234 ? 6.445 -7.309 4.684 1 97.31 234 HIS B O 1
ATOM 4848 N N . GLY B 1 235 ? 5.312 -6.949 2.729 1 98 235 GLY B N 1
ATOM 4849 C CA . GLY B 1 235 ? 6.297 -5.98 2.275 1 98 235 GLY B CA 1
ATOM 4850 C C . GLY B 1 235 ? 6.934 -6.355 0.949 1 98 235 GLY B C 1
ATOM 4851 O O . GLY B 1 235 ? 6.539 -7.34 0.32 1 98 235 GLY B O 1
ATOM 4852 N N . ALA B 1 236 ? 7.879 -5.512 0.536 1 98.75 236 ALA B N 1
ATOM 4853 C CA . ALA B 1 236 ? 8.609 -5.707 -0.713 1 98.75 236 ALA B CA 1
ATOM 4854 C C . ALA B 1 236 ? 9.867 -4.848 -0.752 1 98.75 236 ALA B C 1
ATOM 4856 O O . ALA B 1 236 ? 10.109 -4.039 0.151 1 98.75 236 ALA B O 1
ATOM 4857 N N . LEU B 1 237 ? 10.68 -5.094 -1.695 1 98.62 237 LEU B N 1
ATOM 4858 C CA . LEU B 1 237 ? 11.828 -4.219 -1.918 1 98.62 237 LEU B CA 1
ATOM 4859 C C . LEU B 1 237 ? 12.156 -4.117 -3.404 1 98.62 237 LEU B C 1
ATOM 4861 O O . LEU B 1 237 ? 11.812 -5.008 -4.184 1 98.62 237 LEU B O 1
ATOM 4865 N N . VAL B 1 238 ? 12.695 -3.018 -3.771 1 98.88 238 VAL B N 1
ATOM 4866 C CA . VAL B 1 238 ? 13.258 -2.752 -5.09 1 98.88 238 VAL B CA 1
ATOM 4867 C C . VAL B 1 238 ? 14.781 -2.807 -5.023 1 98.88 238 VAL B C 1
ATOM 4869 O O . VAL B 1 238 ? 15.391 -2.207 -4.137 1 98.88 238 VAL B O 1
ATOM 4872 N N . ALA B 1 239 ? 15.383 -3.574 -5.879 1 98.88 239 ALA B N 1
ATOM 4873 C CA . ALA B 1 239 ? 16.828 -3.736 -5.906 1 98.88 239 ALA B CA 1
ATOM 4874 C C . ALA B 1 239 ? 17.422 -3.195 -7.211 1 98.88 239 ALA B C 1
ATOM 4876 O O . ALA B 1 239 ? 16.844 -3.389 -8.281 1 98.88 239 ALA B O 1
ATOM 4877 N N . GLY B 1 240 ? 18.531 -2.447 -7.168 1 98.38 240 GLY B N 1
ATOM 4878 C CA . GLY B 1 240 ? 19.234 -1.897 -8.312 1 98.38 240 GLY B CA 1
ATOM 4879 C C . GLY B 1 240 ? 20.484 -1.128 -7.93 1 98.38 240 GLY B C 1
ATOM 4880 O O . GLY B 1 240 ? 21.047 -1.353 -6.863 1 98.38 240 GLY B O 1
ATOM 4881 N N . ASN B 1 241 ? 21.016 -0.416 -8.859 1 98 241 ASN B N 1
ATOM 4882 C CA . ASN B 1 241 ? 22.156 0.427 -8.508 1 98 241 ASN B CA 1
ATOM 4883 C C . ASN B 1 241 ? 21.719 1.626 -7.664 1 98 241 ASN B C 1
ATOM 4885 O O . ASN B 1 241 ? 20.531 1.924 -7.566 1 98 241 ASN B O 1
ATOM 4889 N N . SER B 1 242 ? 22.641 2.275 -7.023 1 98.06 242 SER B N 1
ATOM 4890 C CA . SER B 1 242 ? 22.375 3.338 -6.059 1 98.06 242 SER B CA 1
ATOM 4891 C C . SER B 1 242 ? 21.672 4.52 -6.719 1 98.06 242 SER B C 1
ATOM 4893 O O . SER B 1 242 ? 20.797 5.133 -6.121 1 98.06 242 SER B O 1
ATOM 4895 N N . GLU B 1 243 ? 22.031 4.82 -7.914 1 98.25 243 GLU B N 1
ATOM 4896 C CA . GLU B 1 243 ? 21.438 5.961 -8.602 1 98.25 243 GLU B CA 1
ATOM 4897 C C . GLU B 1 243 ? 19.984 5.707 -8.945 1 98.25 243 GLU B C 1
ATOM 4899 O O . GLU B 1 243 ? 19.156 6.617 -8.883 1 98.25 243 GLU B O 1
ATOM 4904 N N . LEU B 1 244 ? 19.688 4.5 -9.344 1 98.44 244 LEU B N 1
ATOM 4905 C CA . LEU B 1 244 ? 18.297 4.133 -9.609 1 98.44 244 LEU B CA 1
ATOM 4906 C C . LEU B 1 244 ? 17.438 4.305 -8.367 1 98.44 244 LEU B C 1
ATOM 4908 O O . LEU B 1 244 ? 16.344 4.859 -8.438 1 98.44 244 LEU B O 1
ATOM 4912 N N . ILE B 1 245 ? 17.922 3.812 -7.23 1 98.69 245 ILE B N 1
ATOM 4913 C CA . ILE B 1 245 ? 17.203 3.92 -5.969 1 98.69 245 ILE B CA 1
ATOM 4914 C C . ILE B 1 245 ? 17.016 5.391 -5.598 1 98.69 245 ILE B C 1
ATOM 4916 O O . ILE B 1 245 ? 15.93 5.805 -5.195 1 98.69 245 ILE B O 1
ATOM 4920 N N . ASP B 1 246 ? 18.062 6.188 -5.797 1 98.44 246 ASP B N 1
ATOM 4921 C CA . ASP B 1 246 ? 17.969 7.625 -5.543 1 98.44 246 ASP B CA 1
ATOM 4922 C C . ASP B 1 246 ? 16.922 8.273 -6.438 1 98.44 246 ASP B C 1
ATOM 4924 O O . ASP B 1 246 ? 16.203 9.172 -6.004 1 98.44 246 ASP B O 1
ATOM 4928 N N . PHE B 1 247 ? 16.938 7.852 -7.68 1 98.62 247 PHE B N 1
ATOM 4929 C CA . PHE B 1 247 ? 15.953 8.383 -8.617 1 98.62 247 PHE B CA 1
ATOM 4930 C C . PHE B 1 247 ? 14.531 8.125 -8.125 1 98.62 247 PHE B C 1
ATOM 4932 O O . PHE B 1 247 ? 13.68 9.016 -8.164 1 98.62 247 PHE B O 1
ATOM 4939 N N . ILE B 1 248 ? 14.273 6.91 -7.66 1 98.56 248 ILE B N 1
ATOM 4940 C CA . ILE B 1 248 ? 12.953 6.531 -7.156 1 98.56 248 ILE B CA 1
ATOM 4941 C C . ILE B 1 248 ? 12.609 7.367 -5.926 1 98.56 248 ILE B C 1
ATOM 4943 O O . ILE B 1 248 ? 11.5 7.898 -5.816 1 98.56 248 ILE B O 1
ATOM 4947 N N . ILE B 1 249 ? 13.523 7.547 -5.008 1 97.88 249 ILE B N 1
ATOM 4948 C CA . ILE B 1 249 ? 13.336 8.328 -3.793 1 97.88 249 ILE B CA 1
ATOM 4949 C C . ILE B 1 249 ? 12.945 9.758 -4.156 1 97.88 249 ILE B C 1
ATOM 4951 O O . ILE B 1 249 ? 12.125 10.375 -3.467 1 97.88 249 ILE B O 1
ATOM 4955 N N . ASN B 1 250 ? 13.422 10.273 -5.285 1 96.94 250 ASN B N 1
ATOM 4956 C CA . ASN B 1 250 ? 13.258 11.68 -5.633 1 96.94 250 ASN B CA 1
ATOM 4957 C C . ASN B 1 250 ? 12.039 11.898 -6.527 1 96.94 250 ASN B C 1
ATOM 4959 O O . ASN B 1 250 ? 11.609 13.031 -6.727 1 96.94 250 ASN B O 1
ATOM 4963 N N . THR B 1 251 ? 11.453 10.773 -7.027 1 97.12 251 THR B N 1
ATOM 4964 C CA . THR B 1 251 ? 10.453 11.023 -8.062 1 97.12 251 THR B CA 1
ATOM 4965 C C . THR B 1 251 ? 9.18 10.234 -7.793 1 97.12 251 THR B C 1
ATOM 4967 O O . THR B 1 251 ? 8.102 10.617 -8.25 1 97.12 251 THR B O 1
ATOM 4970 N N . SER B 1 252 ? 9.273 9.109 -7.137 1 97.75 252 SER B N 1
ATOM 4971 C CA . SER B 1 252 ? 8.164 8.172 -7.043 1 97.75 252 SER B CA 1
ATOM 4972 C C . SER B 1 252 ? 7.137 8.633 -6.012 1 97.75 252 SER B C 1
ATOM 4974 O O . SER B 1 252 ? 7.367 8.523 -4.805 1 97.75 252 SER B O 1
ATOM 4976 N N . ARG B 1 253 ? 5.992 9 -6.398 1 96.75 253 ARG B N 1
ATOM 4977 C CA . ARG B 1 253 ? 4.938 9.5 -5.52 1 96.75 253 ARG B CA 1
ATOM 4978 C C . ARG B 1 253 ? 4.484 8.422 -4.539 1 96.75 253 ARG B C 1
ATOM 4980 O O . ARG B 1 253 ? 4.359 8.68 -3.342 1 96.75 253 ARG B O 1
ATOM 4987 N N . PRO B 1 254 ? 4.305 7.086 -5.02 1 97.44 254 PRO B N 1
ATOM 4988 C CA . PRO B 1 254 ? 3.908 6.035 -4.082 1 97.44 254 PRO B CA 1
ATOM 4989 C C . PRO B 1 254 ? 4.93 5.82 -2.969 1 97.44 254 PRO B C 1
ATOM 4991 O O . PRO B 1 254 ? 4.629 5.172 -1.965 1 97.44 254 PRO B O 1
ATOM 4994 N N . PHE B 1 255 ? 6.148 6.324 -3.127 1 97.69 255 PHE B N 1
ATOM 4995 C CA . PHE B 1 255 ? 7.16 6.277 -2.078 1 97.69 255 PHE B CA 1
ATOM 4996 C C . PHE B 1 255 ? 7.141 7.555 -1.247 1 97.69 255 PHE B C 1
ATOM 4998 O O . PHE B 1 255 ? 7.145 7.5 -0.016 1 97.69 255 PHE B O 1
ATOM 5005 N N . ILE B 1 256 ? 7.086 8.672 -1.869 1 96.31 256 ILE B N 1
ATOM 5006 C CA . ILE B 1 256 ? 7.234 9.984 -1.261 1 96.31 256 ILE B CA 1
ATOM 5007 C C . ILE B 1 256 ? 6.039 10.273 -0.356 1 96.31 256 ILE B C 1
ATOM 5009 O O . ILE B 1 256 ? 6.188 10.891 0.702 1 96.31 256 ILE B O 1
ATOM 5013 N N . TYR B 1 257 ? 4.855 9.742 -0.699 1 95.88 257 TYR B N 1
ATOM 5014 C CA . TYR B 1 257 ? 3.65 10.281 -0.074 1 95.88 257 TYR B CA 1
ATOM 5015 C C . TYR B 1 257 ? 2.908 9.195 0.701 1 95.88 257 TYR B C 1
ATOM 5017 O O . TYR B 1 257 ? 1.702 9.312 0.935 1 95.88 257 TYR B O 1
ATOM 5025 N N . THR B 1 258 ? 3.545 8.117 0.995 1 96.81 258 THR B N 1
ATOM 5026 C CA . THR B 1 258 ? 2.971 7.09 1.855 1 96.81 258 THR B CA 1
ATOM 5027 C C . THR B 1 258 ? 3.715 7.023 3.188 1 96.81 258 THR B C 1
ATOM 5029 O O . THR B 1 258 ? 4.879 7.418 3.275 1 96.81 258 THR B O 1
ATOM 5032 N N . THR B 1 259 ? 2.998 6.605 4.188 1 96.44 259 THR B N 1
ATOM 5033 C CA . THR B 1 259 ? 3.641 6.363 5.477 1 96.44 259 THR B CA 1
ATOM 5034 C C . THR B 1 259 ? 4.711 5.285 5.355 1 96.44 259 THR B C 1
ATOM 5036 O O . THR B 1 259 ? 4.504 4.27 4.688 1 96.44 259 THR B O 1
ATOM 5039 N N . ALA B 1 260 ? 5.867 5.52 6 1 96.12 260 ALA B N 1
ATOM 5040 C CA . ALA B 1 260 ? 6.973 4.562 5.973 1 96.12 260 ALA B CA 1
ATOM 5041 C C . ALA B 1 260 ? 6.59 3.26 6.664 1 96.12 260 ALA B C 1
ATOM 5043 O O . ALA B 1 260 ? 5.781 3.258 7.594 1 96.12 260 ALA B O 1
ATOM 5044 N N . PRO B 1 261 ? 7.16 2.113 6.199 1 95.38 261 PRO B N 1
ATOM 5045 C CA . PRO B 1 261 ? 6.938 0.853 6.91 1 95.38 261 PRO B CA 1
ATOM 5046 C C . PRO B 1 261 ? 7.355 0.924 8.375 1 95.38 261 PRO B C 1
ATOM 5048 O O . PRO B 1 261 ? 8.375 1.532 8.703 1 95.38 261 PRO B O 1
ATOM 5051 N N . PRO B 1 262 ? 6.559 0.341 9.234 1 93.06 262 PRO B N 1
ATOM 5052 C CA . PRO B 1 262 ? 6.922 0.322 10.648 1 93.06 262 PRO B CA 1
ATOM 5053 C C . PRO B 1 262 ? 8.047 -0.661 10.953 1 93.06 262 PRO B C 1
ATOM 5055 O O . PRO B 1 262 ? 8.32 -1.561 10.156 1 93.06 262 PRO B O 1
ATOM 5058 N N . ASP B 1 263 ? 8.625 -0.544 12.109 1 88.19 263 ASP B N 1
ATOM 5059 C CA . ASP B 1 263 ? 9.781 -1.337 12.508 1 88.19 263 ASP B CA 1
ATOM 5060 C C . ASP B 1 263 ? 9.445 -2.826 12.547 1 88.19 263 ASP B C 1
ATOM 5062 O O . ASP B 1 263 ? 10.273 -3.664 12.188 1 88.19 263 ASP B O 1
ATOM 5066 N N . HIS B 1 264 ? 8.281 -3.172 13 1 90.81 264 HIS B N 1
ATOM 5067 C CA . HIS B 1 264 ? 7.938 -4.586 13.086 1 90.81 264 HIS B CA 1
ATOM 5068 C C . HIS B 1 264 ? 7.859 -5.227 11.703 1 90.81 264 HIS B C 1
ATOM 5070 O O . HIS B 1 264 ? 8.203 -6.398 11.539 1 90.81 264 HIS B O 1
ATOM 5076 N N . GLN B 1 265 ? 7.359 -4.496 10.734 1 94.5 265 GLN B N 1
ATOM 5077 C CA . GLN B 1 265 ? 7.352 -5.012 9.367 1 94.5 265 GLN B CA 1
ATOM 5078 C C . GLN B 1 265 ? 8.773 -5.191 8.836 1 94.5 265 GLN B C 1
ATOM 5080 O O . GLN B 1 265 ? 9.086 -6.203 8.211 1 94.5 265 GLN B O 1
ATOM 5085 N N . VAL B 1 266 ? 9.617 -4.195 9.086 1 95 266 VAL B N 1
ATOM 5086 C CA . VAL B 1 266 ? 11.008 -4.238 8.633 1 95 266 VAL B CA 1
ATOM 5087 C C . VAL B 1 266 ? 11.727 -5.406 9.305 1 95 266 VAL B C 1
ATOM 5089 O O . VAL B 1 266 ? 12.5 -6.121 8.656 1 95 266 VAL B O 1
ATOM 5092 N N . ALA B 1 267 ? 11.461 -5.613 10.562 1 94.06 267 ALA B N 1
ATOM 5093 C CA . ALA B 1 267 ? 12.047 -6.719 11.312 1 94.06 267 ALA B CA 1
ATOM 5094 C C . ALA B 1 267 ? 11.664 -8.062 10.703 1 94.06 267 ALA B C 1
ATOM 5096 O O . ALA B 1 267 ? 12.492 -8.977 10.625 1 94.06 267 ALA B O 1
ATOM 5097 N N . LEU B 1 268 ? 10.461 -8.172 10.312 1 95.81 268 LEU B N 1
ATOM 5098 C CA . LEU B 1 268 ? 9.984 -9.422 9.742 1 95.81 268 LEU B CA 1
ATOM 5099 C C . LEU B 1 268 ? 10.586 -9.664 8.367 1 95.81 268 LEU B C 1
ATOM 5101 O O . LEU B 1 268 ? 10.875 -10.805 8 1 95.81 268 LEU B O 1
ATOM 5105 N N . ILE B 1 269 ? 10.75 -8.594 7.57 1 97.69 269 ILE B N 1
ATOM 5106 C CA . ILE B 1 269 ? 11.406 -8.719 6.273 1 97.69 269 ILE B CA 1
ATOM 5107 C C . ILE B 1 269 ? 12.828 -9.234 6.457 1 97.69 269 ILE B C 1
ATOM 5109 O O . ILE B 1 269 ? 13.234 -10.195 5.801 1 97.69 269 ILE B O 1
ATOM 5113 N N . LYS B 1 270 ? 13.547 -8.617 7.367 1 96.5 270 LYS B N 1
ATOM 5114 C CA . LYS B 1 270 ? 14.922 -9.023 7.648 1 96.5 270 LYS B CA 1
ATOM 5115 C C . LYS B 1 270 ? 14.969 -10.438 8.219 1 96.5 270 LYS B C 1
ATOM 5117 O O . LYS B 1 270 ? 15.781 -11.258 7.781 1 96.5 270 LYS B O 1
ATOM 5122 N N . GLY B 1 271 ? 14.141 -10.656 9.188 1 96.19 271 GLY B N 1
ATOM 5123 C CA . GLY B 1 271 ? 14.094 -11.969 9.82 1 96.19 271 GLY B CA 1
ATOM 5124 C C . GLY B 1 271 ? 13.734 -13.086 8.859 1 96.19 271 GLY B C 1
ATOM 5125 O O . GLY B 1 271 ? 14.328 -14.164 8.914 1 96.19 271 GLY B O 1
ATOM 5126 N N . ALA B 1 272 ? 12.742 -12.875 7.992 1 98.19 272 ALA B N 1
ATOM 5127 C CA . ALA B 1 272 ? 12.359 -13.875 6.996 1 98.19 272 ALA B CA 1
ATOM 5128 C C . ALA B 1 272 ? 13.523 -14.18 6.051 1 98.19 272 ALA B C 1
ATOM 5130 O O . ALA B 1 272 ? 13.742 -15.336 5.684 1 98.19 272 ALA B O 1
ATOM 5131 N N . THR B 1 273 ? 14.211 -13.125 5.648 1 98.62 273 THR B N 1
ATOM 5132 C CA . THR B 1 273 ? 15.352 -13.312 4.758 1 98.62 273 THR B CA 1
ATOM 5133 C C . THR B 1 273 ? 16.406 -14.188 5.414 1 98.62 273 THR B C 1
ATOM 5135 O O . THR B 1 273 ? 16.938 -15.117 4.789 1 98.62 273 THR B O 1
ATOM 5138 N N . LYS B 1 274 ? 16.703 -13.906 6.645 1 96.94 274 LYS B N 1
ATOM 5139 C CA . LYS B 1 274 ? 17.656 -14.719 7.383 1 96.94 274 LYS B CA 1
ATOM 5140 C C . LYS B 1 274 ? 17.188 -16.156 7.496 1 96.94 274 LYS B C 1
ATOM 5142 O O . LYS B 1 274 ? 17.984 -17.094 7.363 1 96.94 274 LYS B O 1
ATOM 5147 N N . LEU B 1 275 ? 15.953 -16.312 7.715 1 97.31 275 LEU B N 1
ATOM 5148 C CA . LEU B 1 275 ? 15.383 -17.641 7.926 1 97.31 275 LEU B CA 1
ATOM 5149 C C . LEU B 1 275 ? 15.438 -18.469 6.648 1 97.31 275 LEU B C 1
ATOM 5151 O O . LEU B 1 275 ? 15.922 -19.609 6.656 1 97.31 275 LEU B O 1
ATOM 5155 N N . PHE B 1 276 ? 14.961 -17.922 5.477 1 98.25 276 PHE B N 1
ATOM 5156 C CA . PHE B 1 276 ? 14.875 -18.75 4.281 1 98.25 276 PHE B CA 1
ATOM 5157 C C . PHE B 1 276 ? 16.234 -18.875 3.602 1 98.25 276 PHE B C 1
ATOM 5159 O O . PHE B 1 276 ? 16.438 -19.734 2.75 1 98.25 276 PHE B O 1
ATOM 5166 N N . SER B 1 277 ? 17.172 -18 3.959 1 98 277 SER B N 1
ATOM 5167 C CA . SER B 1 277 ? 18.5 -18.047 3.338 1 98 277 SER B CA 1
ATOM 5168 C C . SER B 1 277 ? 19.375 -19.094 4.004 1 98 277 SER B C 1
ATOM 5170 O O . SER B 1 277 ? 20.422 -19.484 3.461 1 98 277 SER B O 1
ATOM 5172 N N . GLY B 1 278 ? 18.984 -19.609 5.133 1 96.81 278 GLY B N 1
ATOM 5173 C CA . GLY B 1 278 ? 19.781 -20.547 5.895 1 96.81 278 GLY B CA 1
ATOM 5174 C C . GLY B 1 278 ? 19.312 -21.984 5.75 1 96.81 278 GLY B C 1
ATOM 5175 O O . GLY B 1 278 ? 18.609 -22.328 4.785 1 96.81 278 GLY B O 1
ATOM 5176 N N . GLU B 1 279 ? 19.734 -22.844 6.734 1 97.38 279 GLU B N 1
ATOM 5177 C CA . GLU B 1 279 ? 19.422 -24.266 6.707 1 97.38 279 GLU B CA 1
ATOM 5178 C C . GLU B 1 279 ? 17.922 -24.516 6.777 1 97.38 279 GLU B C 1
ATOM 5180 O O . GLU B 1 279 ? 17.406 -25.438 6.148 1 97.38 279 GLU B O 1
ATOM 5185 N N . TYR B 1 280 ? 17.328 -23.719 7.574 1 96.56 280 TYR B N 1
ATOM 5186 C CA . TYR B 1 280 ? 15.883 -23.844 7.699 1 96.56 280 TYR B CA 1
ATOM 5187 C C . TYR B 1 280 ? 15.203 -23.688 6.344 1 96.56 280 TYR B C 1
ATOM 5189 O O . TYR B 1 280 ? 14.375 -24.516 5.957 1 96.56 280 TYR B O 1
ATOM 5197 N N . GLY B 1 281 ? 15.547 -22.641 5.633 1 97.38 281 GLY B N 1
ATOM 5198 C CA . GLY B 1 281 ? 15 -22.406 4.309 1 97.38 281 GLY B CA 1
ATOM 5199 C C . GLY B 1 281 ? 15.352 -23.484 3.311 1 97.38 281 GLY B C 1
ATOM 5200 O O . GLY B 1 281 ? 14.531 -23.844 2.461 1 97.38 281 GLY B O 1
ATOM 5201 N N . GLU B 1 282 ? 16.516 -24 3.428 1 98.06 282 GLU B N 1
ATOM 5202 C CA . GLU B 1 282 ? 16.953 -25.078 2.533 1 98.06 282 GLU B CA 1
ATOM 5203 C C . GLU B 1 282 ? 16.094 -26.312 2.717 1 98.06 282 GLU B C 1
ATOM 5205 O O . GLU B 1 282 ? 15.664 -26.938 1.738 1 98.06 282 GLU B O 1
ATOM 5210 N N . ARG B 1 283 ? 15.852 -26.656 3.939 1 97.81 283 ARG B N 1
ATOM 5211 C CA . ARG B 1 283 ? 14.992 -27.797 4.227 1 97.81 283 ARG B CA 1
ATOM 5212 C C . ARG B 1 283 ? 13.594 -27.594 3.652 1 97.81 283 ARG B C 1
ATOM 5214 O O . ARG B 1 283 ? 13 -28.516 3.096 1 97.81 283 ARG B O 1
ATOM 5221 N N . LYS B 1 284 ? 13.086 -26.406 3.818 1 98.25 284 LYS B N 1
ATOM 5222 C CA . LYS B 1 284 ? 11.766 -26.094 3.281 1 98.25 284 LYS B CA 1
ATOM 5223 C C . LYS B 1 284 ? 11.758 -26.188 1.759 1 98.25 284 LYS B C 1
ATOM 5225 O O . LYS B 1 284 ? 10.789 -26.672 1.17 1 98.25 284 LYS B O 1
ATOM 5230 N N . ARG B 1 285 ? 12.773 -25.672 1.115 1 98.38 285 ARG B N 1
ATOM 5231 C CA . ARG B 1 285 ? 12.867 -25.734 -0.34 1 98.38 285 ARG B CA 1
ATOM 5232 C C . ARG B 1 285 ? 12.93 -27.188 -0.826 1 98.38 285 ARG B C 1
ATOM 5234 O O . ARG B 1 285 ? 12.336 -27.531 -1.849 1 98.38 285 ARG B O 1
ATOM 5241 N N . ILE B 1 286 ? 13.641 -28.047 -0.095 1 98 286 ILE B N 1
ATOM 5242 C CA . ILE B 1 286 ? 13.703 -29.453 -0.435 1 98 286 ILE B CA 1
ATOM 5243 C C . ILE B 1 286 ? 12.32 -30.078 -0.324 1 98 286 ILE B C 1
ATOM 5245 O O . ILE B 1 286 ? 11.906 -30.859 -1.195 1 98 286 ILE B O 1
ATOM 5249 N N . GLY B 1 287 ? 11.641 -29.734 0.742 1 98 287 GLY B N 1
ATOM 5250 C CA . GLY B 1 287 ? 10.273 -30.203 0.902 1 98 287 GLY B CA 1
ATOM 5251 C C . GLY B 1 287 ? 9.359 -29.75 -0.223 1 98 287 GLY B C 1
ATOM 5252 O O . GLY B 1 287 ? 8.539 -30.547 -0.706 1 98 287 GLY B O 1
ATOM 5253 N N . LEU B 1 288 ? 9.438 -28.531 -0.628 1 98.44 288 LEU B N 1
ATOM 5254 C CA . LEU B 1 288 ? 8.625 -28 -1.719 1 98.44 288 LEU B CA 1
ATOM 5255 C C . LEU B 1 288 ? 8.93 -28.719 -3.023 1 98.44 288 LEU B C 1
ATOM 5257 O O . LEU B 1 288 ? 8.008 -29.078 -3.773 1 98.44 288 LEU B O 1
ATOM 5261 N N . GLN B 1 289 ? 10.188 -28.938 -3.311 1 97.25 289 GLN B N 1
ATOM 5262 C CA . GLN B 1 289 ? 10.594 -29.656 -4.52 1 97.25 289 GLN B CA 1
ATOM 5263 C C . GLN B 1 289 ? 10.047 -31.078 -4.531 1 97.25 289 GLN B C 1
ATOM 5265 O O . GLN B 1 289 ? 9.594 -31.562 -5.57 1 97.25 289 GLN B O 1
ATOM 5270 N N . ARG B 1 290 ? 10.148 -31.672 -3.408 1 97.56 290 ARG B N 1
ATOM 5271 C CA . ARG B 1 290 ? 9.586 -33.031 -3.275 1 97.56 290 ARG B CA 1
ATOM 5272 C C . ARG B 1 290 ? 8.094 -33.031 -3.582 1 97.56 290 ARG B C 1
ATOM 5274 O O . ARG B 1 290 ? 7.605 -33.875 -4.309 1 97.56 290 ARG B O 1
ATOM 5281 N N . ASN B 1 291 ? 7.418 -32.125 -3.012 1 97.56 291 ASN B N 1
ATOM 5282 C CA . ASN B 1 291 ? 5.973 -32.031 -3.207 1 97.56 291 ASN B CA 1
ATOM 5283 C C . ASN B 1 291 ? 5.621 -31.734 -4.66 1 97.56 291 ASN B C 1
ATOM 5285 O O . ASN B 1 291 ? 4.641 -32.25 -5.188 1 97.56 291 ASN B O 1
ATOM 5289 N N . MET B 1 292 ? 6.371 -30.859 -5.293 1 96.25 292 MET B N 1
ATOM 5290 C CA . MET B 1 292 ? 6.16 -30.547 -6.703 1 96.25 292 MET B CA 1
ATOM 5291 C C . MET B 1 292 ? 6.367 -31.781 -7.574 1 96.25 292 MET B C 1
ATOM 5293 O O . MET B 1 292 ? 5.582 -32.031 -8.484 1 96.25 292 MET B O 1
ATOM 5297 N N . ALA B 1 293 ? 7.402 -32.5 -7.262 1 95.44 293 ALA B N 1
ATOM 5298 C CA . ALA B 1 293 ? 7.684 -33.75 -8 1 95.44 293 ALA B CA 1
ATOM 5299 C C . ALA B 1 293 ? 6.57 -34.781 -7.805 1 95.44 293 ALA B C 1
ATOM 5301 O O . ALA B 1 293 ? 6.137 -35.406 -8.758 1 95.44 293 ALA B O 1
ATOM 5302 N N . LEU B 1 294 ? 6.172 -34.906 -6.566 1 94.94 294 LEU B N 1
ATOM 5303 C CA . LEU B 1 294 ? 5.109 -35.844 -6.246 1 94.94 294 LEU B CA 1
ATOM 5304 C C . LEU B 1 294 ? 3.818 -35.5 -6.969 1 94.94 294 LEU B C 1
ATOM 5306 O O . LEU B 1 294 ? 3.137 -36.344 -7.516 1 94.94 294 LEU B O 1
ATOM 5310 N N . PHE B 1 295 ? 3.467 -34.25 -6.898 1 94.44 295 PHE B N 1
ATOM 5311 C CA . PHE B 1 295 ? 2.275 -33.75 -7.586 1 94.44 295 PHE B CA 1
ATOM 5312 C C . PHE B 1 295 ? 2.322 -34.125 -9.062 1 94.44 295 PHE B C 1
ATOM 5314 O O . PHE B 1 295 ? 1.347 -34.625 -9.617 1 94.44 295 PHE B O 1
ATOM 5321 N N . SER B 1 296 ? 3.424 -33.812 -9.703 1 90.69 296 SER B N 1
ATOM 5322 C CA . SER B 1 296 ? 3.594 -34.062 -11.125 1 90.69 296 SER B CA 1
ATOM 5323 C C . SER B 1 296 ? 3.471 -35.562 -11.43 1 90.69 296 SER B C 1
ATOM 5325 O O . SER B 1 296 ? 2.891 -35.938 -12.445 1 90.69 296 SER B O 1
ATOM 5327 N N . GLU B 1 297 ? 4.02 -36.312 -10.594 1 90.5 297 GLU B N 1
ATOM 5328 C CA . GLU B 1 297 ? 3.965 -37.781 -10.766 1 90.5 297 GLU B CA 1
ATOM 5329 C C . GLU B 1 297 ? 2.529 -38.281 -10.68 1 90.5 297 GLU B C 1
ATOM 5331 O O . GLU B 1 297 ? 2.098 -39.062 -11.523 1 90.5 297 GLU B O 1
ATOM 5336 N N . ILE B 1 298 ? 1.866 -37.812 -9.703 1 88.5 298 ILE B N 1
ATOM 5337 C CA . ILE B 1 298 ? 0.492 -38.25 -9.5 1 88.5 298 ILE B CA 1
ATOM 5338 C C . ILE B 1 298 ? -0.39 -37.75 -10.633 1 88.5 298 ILE B C 1
ATOM 5340 O O . ILE B 1 298 ? -1.256 -38.469 -11.133 1 88.5 298 ILE B O 1
ATOM 5344 N N . ALA B 1 299 ? -0.183 -36.531 -11 1 85.06 299 ALA B N 1
ATOM 5345 C CA . ALA B 1 299 ? -0.969 -35.906 -12.062 1 85.06 299 ALA B CA 1
ATOM 5346 C C . ALA B 1 299 ? -0.829 -36.688 -13.367 1 85.06 299 ALA B C 1
ATOM 5348 O O . ALA B 1 299 ? -1.784 -36.781 -14.141 1 85.06 299 ALA B O 1
ATOM 5349 N N . LYS B 1 300 ? 0.297 -37.156 -13.672 1 82.44 300 LYS B N 1
ATOM 5350 C CA . LYS B 1 300 ? 0.56 -37.906 -14.898 1 82.44 300 LYS B CA 1
ATOM 5351 C C . LYS B 1 300 ? -0.202 -39.219 -14.898 1 82.44 300 LYS B C 1
ATOM 5353 O O . LYS B 1 300 ? -0.572 -39.75 -15.961 1 82.44 300 LYS B O 1
ATOM 5358 N N . ARG B 1 301 ? -0.473 -39.719 -13.758 1 80 301 ARG B N 1
ATOM 5359 C CA . ARG B 1 301 ? -1.117 -41 -13.641 1 80 301 ARG B CA 1
ATOM 5360 C C . ARG B 1 301 ? -2.627 -40.875 -13.484 1 80 301 ARG B C 1
ATOM 5362 O O . ARG B 1 301 ? -3.375 -41.812 -13.695 1 80 301 ARG B O 1
ATOM 5369 N N . ALA B 1 302 ? -2.869 -39.719 -13.047 1 74.06 302 ALA B N 1
ATOM 5370 C CA . ALA B 1 302 ? -4.281 -39.5 -12.734 1 74.06 302 ALA B CA 1
ATOM 5371 C C . ALA B 1 302 ? -5.125 -39.5 -14.008 1 74.06 302 ALA B C 1
ATOM 5373 O O . ALA B 1 302 ? -4.699 -38.969 -15.039 1 74.06 302 ALA B O 1
ATOM 5374 N N . ASP B 1 303 ? -6.066 -40.406 -14.07 1 64.69 303 ASP B N 1
ATOM 5375 C CA . ASP B 1 303 ? -7.051 -40.406 -15.148 1 64.69 303 ASP B CA 1
ATOM 5376 C C . ASP B 1 303 ? -8.164 -39.406 -14.891 1 64.69 303 ASP B C 1
ATOM 5378 O O . ASP B 1 303 ? -9.117 -39.688 -14.156 1 64.69 303 ASP B O 1
ATOM 5382 N N . PHE B 1 304 ? -7.84 -38.062 -15.117 1 62.84 304 PHE B N 1
ATOM 5383 C CA . PHE B 1 304 ? -8.797 -37 -14.82 1 62.84 304 PHE B CA 1
ATOM 5384 C C . PHE B 1 304 ? -10.023 -37.125 -15.719 1 62.84 304 PHE B C 1
ATOM 5386 O O . PHE B 1 304 ? -10.992 -36.375 -15.547 1 62.84 304 PHE B O 1
ATOM 5393 N N . GLY B 1 305 ? -10.086 -38.219 -16.25 1 56.38 305 GLY B N 1
ATOM 5394 C CA . GLY B 1 305 ? -11.094 -38.281 -17.297 1 56.38 305 GLY B CA 1
ATOM 5395 C C . GLY B 1 305 ? -10.852 -37.312 -18.438 1 56.38 305 GLY B C 1
ATOM 5396 O O . GLY B 1 305 ? -9.938 -36.5 -18.375 1 56.38 305 GLY B O 1
ATOM 5397 N N . LEU B 1 306 ? -11.422 -37.438 -19.594 1 47.81 306 LEU B N 1
ATOM 5398 C CA . LEU B 1 306 ? -11.195 -36.875 -20.906 1 47.81 306 LEU B CA 1
ATOM 5399 C C . LEU B 1 306 ? -11.102 -35.344 -20.828 1 47.81 306 LEU B C 1
ATOM 5401 O O . LEU B 1 306 ? -10.594 -34.719 -21.75 1 47.81 306 LEU B O 1
ATOM 5405 N N . GLU B 1 307 ? -11.57 -34.688 -19.719 1 57.03 307 GLU B N 1
ATOM 5406 C CA . GLU B 1 307 ? -11.711 -33.25 -20 1 57.03 307 GLU B CA 1
ATOM 5407 C C . GLU B 1 307 ? -10.844 -32.438 -19.062 1 57.03 307 GLU B C 1
ATOM 5409 O O . GLU B 1 307 ? -10.805 -31.203 -19.156 1 57.03 307 GLU B O 1
ATOM 5414 N N . MET B 1 308 ? -10.062 -33.156 -18.203 1 59.09 308 MET B N 1
ATOM 5415 C CA . MET B 1 308 ? -9.188 -32.344 -17.344 1 59.09 308 MET B CA 1
ATOM 5416 C C . MET B 1 308 ? -7.742 -32.438 -17.812 1 59.09 308 MET B C 1
ATOM 5418 O O . MET B 1 308 ? -7.266 -33.531 -18.172 1 59.09 308 MET B O 1
ATOM 5422 N N . ASN B 1 309 ? -7.207 -31.203 -18.031 1 72.25 309 ASN B N 1
ATOM 5423 C CA . ASN B 1 309 ? -5.809 -31.125 -18.453 1 72.25 309 ASN B CA 1
ATOM 5424 C C . ASN B 1 309 ? -4.957 -30.391 -17.422 1 72.25 309 ASN B C 1
ATOM 5426 O O . ASN B 1 309 ? -5.41 -29.422 -16.797 1 72.25 309 ASN B O 1
ATOM 5430 N N . LEU B 1 310 ? -3.959 -31.062 -17.078 1 76.44 310 LEU B N 1
ATOM 5431 C CA . LEU B 1 310 ? -2.998 -30.469 -16.156 1 76.44 310 LEU B CA 1
ATOM 5432 C C . LEU B 1 310 ? -1.995 -29.594 -16.906 1 76.44 310 LEU B C 1
ATOM 5434 O O . LEU B 1 310 ? -1.426 -30.031 -17.906 1 76.44 310 LEU B O 1
ATOM 5438 N N . ILE B 1 311 ? -1.941 -28.391 -16.516 1 74.69 311 ILE B N 1
ATOM 5439 C CA . ILE B 1 311 ? -0.798 -27.562 -16.875 1 74.69 311 ILE B CA 1
ATOM 5440 C C . ILE B 1 311 ? 0.251 -27.625 -15.766 1 74.69 311 ILE B C 1
ATOM 5442 O O . ILE B 1 311 ? 0.09 -26.984 -14.719 1 74.69 311 ILE B O 1
ATOM 5446 N N . ASP B 1 312 ? 1.225 -28.531 -16.109 1 77.12 312 ASP B N 1
ATOM 5447 C CA . ASP B 1 312 ? 2.326 -28.656 -15.156 1 77.12 312 ASP B CA 1
ATOM 5448 C C . ASP B 1 312 ? 3.381 -27.578 -15.391 1 77.12 312 ASP B C 1
ATOM 5450 O O . ASP B 1 312 ? 3.611 -27.172 -16.531 1 77.12 312 ASP B O 1
ATOM 5454 N N . SER B 1 313 ? 3.744 -26.859 -14.281 1 84.75 313 SER B N 1
ATOM 5455 C CA . SER B 1 313 ? 4.773 -25.828 -14.344 1 84.75 313 SER B CA 1
ATOM 5456 C C . SER B 1 313 ? 5.949 -26.172 -13.438 1 84.75 313 SER B C 1
ATOM 5458 O O . SER B 1 313 ? 5.871 -27.094 -12.625 1 84.75 313 SER B O 1
ATOM 5460 N N . LYS B 1 314 ? 7.039 -25.531 -13.711 1 89.69 314 LYS B N 1
ATOM 5461 C CA . LYS B 1 314 ? 8.219 -25.703 -12.867 1 89.69 314 LYS B CA 1
ATOM 5462 C C . LYS B 1 314 ? 8.102 -24.891 -11.578 1 89.69 314 LYS B C 1
ATOM 5464 O O . LYS B 1 314 ? 8.984 -24.953 -10.719 1 89.69 314 LYS B O 1
ATOM 5469 N N . ALA B 1 315 ? 7.047 -24.172 -11.438 1 95.75 315 ALA B N 1
ATOM 5470 C CA . ALA B 1 315 ? 6.793 -23.406 -10.219 1 95.75 315 ALA B CA 1
ATOM 5471 C C . ALA B 1 315 ? 5.828 -24.141 -9.297 1 95.75 315 ALA B C 1
ATOM 5473 O O . ALA B 1 315 ? 5.242 -25.156 -9.68 1 95.75 315 ALA B O 1
ATOM 5474 N N . PRO B 1 316 ? 5.727 -23.703 -8.055 1 97.31 316 PRO B N 1
ATOM 5475 C CA . PRO B 1 316 ? 4.777 -24.328 -7.133 1 97.31 316 PRO B CA 1
ATOM 5476 C C . PRO B 1 316 ? 3.324 -24.141 -7.559 1 97.31 316 PRO B C 1
ATOM 5478 O O . PRO B 1 316 ? 2.426 -24.766 -7.008 1 97.31 316 PRO B O 1
ATOM 5481 N N . ILE B 1 317 ? 3.07 -23.391 -8.531 1 95.69 317 ILE B N 1
ATOM 5482 C CA . ILE B 1 317 ? 1.74 -23.094 -9.047 1 95.69 317 ILE B CA 1
ATOM 5483 C C . ILE B 1 317 ? 1.377 -24.078 -10.148 1 95.69 317 ILE B C 1
ATOM 5485 O O . ILE B 1 317 ? 2.066 -24.156 -11.164 1 95.69 317 ILE B O 1
ATOM 5489 N N . LYS B 1 318 ? 0.332 -24.812 -9.891 1 93.06 318 LYS B N 1
ATOM 5490 C CA . LYS B 1 318 ? -0.178 -25.797 -10.844 1 93.06 318 LYS B CA 1
ATOM 5491 C C . LYS B 1 318 ? -1.607 -25.469 -11.266 1 93.06 318 LYS B C 1
ATOM 5493 O O . LYS B 1 318 ? -2.35 -24.828 -10.508 1 93.06 318 LYS B O 1
ATOM 5498 N N . SER B 1 319 ? -1.882 -25.797 -12.484 1 90.06 319 SER B N 1
ATOM 5499 C CA . SER B 1 319 ? -3.238 -25.547 -12.953 1 90.06 319 SER B CA 1
ATOM 5500 C C . SER B 1 319 ? -3.914 -26.828 -13.414 1 90.06 319 SER B C 1
ATOM 5502 O O . SER B 1 319 ? -3.314 -27.625 -14.148 1 90.06 319 SER B O 1
ATOM 5504 N N . ILE B 1 320 ? -5.086 -27 -12.938 1 88.94 320 ILE B N 1
ATOM 5505 C CA . ILE B 1 320 ? -5.93 -28.109 -13.383 1 88.94 320 ILE B CA 1
ATOM 5506 C C . ILE B 1 320 ? -7.125 -27.562 -14.164 1 88.94 320 ILE B C 1
ATOM 5508 O O . ILE B 1 320 ? -8.039 -26.969 -13.578 1 88.94 320 ILE B O 1
ATOM 5512 N N . ILE B 1 321 ? -7.125 -27.812 -15.398 1 88.5 321 ILE B N 1
ATOM 5513 C CA . ILE B 1 321 ? -8.18 -27.297 -16.266 1 88.5 321 ILE B CA 1
ATOM 5514 C C . ILE B 1 321 ? -9.438 -28.125 -16.109 1 88.5 321 ILE B C 1
ATOM 5516 O O . ILE B 1 321 ? -9.398 -29.359 -16.234 1 88.5 321 ILE B O 1
ATOM 5520 N N . ILE B 1 322 ? -10.461 -27.484 -15.781 1 88.44 322 ILE B N 1
ATOM 5521 C CA . ILE B 1 322 ? -11.805 -28.047 -15.656 1 88.44 322 ILE B CA 1
ATOM 5522 C C . ILE B 1 322 ? -12.797 -27.188 -16.438 1 88.44 322 ILE B C 1
ATOM 5524 O O . ILE B 1 322 ? -13.383 -26.25 -15.875 1 88.44 322 ILE B O 1
ATOM 5528 N N . PRO B 1 323 ? -13.086 -27.578 -17.688 1 88.56 323 PRO B N 1
ATOM 5529 C CA . PRO B 1 323 ? -13.914 -26.734 -18.547 1 88.56 323 PRO B CA 1
ATOM 5530 C C . PRO B 1 323 ? -15.328 -26.547 -18 1 88.56 323 PRO B C 1
ATOM 5532 O O . PRO B 1 323 ? -16 -27.516 -17.672 1 88.56 323 PRO B O 1
ATOM 5535 N N . GLY B 1 324 ? -15.789 -25.281 -17.969 1 88.31 324 GLY B N 1
ATOM 5536 C CA . GLY B 1 324 ? -17.141 -24.922 -17.547 1 88.31 324 GLY B CA 1
ATOM 5537 C C . GLY B 1 324 ? -17.172 -24.297 -16.156 1 88.31 324 GLY B C 1
ATOM 5538 O O . GLY B 1 324 ? -16.625 -24.859 -15.211 1 88.31 324 GLY B O 1
ATOM 5539 N N . ASN B 1 325 ? -17.766 -23.172 -16.031 1 88.38 325 ASN B N 1
ATOM 5540 C CA . ASN B 1 325 ? -17.859 -22.453 -14.766 1 88.38 325 ASN B CA 1
ATOM 5541 C C . ASN B 1 325 ? -18.578 -23.266 -13.695 1 88.38 325 ASN B C 1
ATOM 5543 O O . ASN B 1 325 ? -18.094 -23.359 -12.562 1 88.38 325 ASN B O 1
ATOM 5547 N N . GLU B 1 326 ? -19.672 -23.875 -14.047 1 88.88 326 GLU B N 1
ATOM 5548 C CA . GLU B 1 326 ? -20.453 -24.641 -13.086 1 88.88 326 GLU B CA 1
ATOM 5549 C C . GLU B 1 326 ? -19.672 -25.875 -12.625 1 88.88 326 GLU B C 1
ATOM 5551 O O . GLU B 1 326 ? -19.719 -26.25 -11.445 1 88.88 326 GLU B O 1
ATOM 5556 N N . ARG B 1 327 ? -19.016 -26.5 -13.562 1 89.19 327 ARG B N 1
ATOM 5557 C CA . ARG B 1 327 ? -18.25 -27.719 -13.25 1 89.19 327 ARG B CA 1
ATOM 5558 C C . ARG B 1 327 ? -17.125 -27.422 -12.273 1 89.19 327 ARG B C 1
ATOM 5560 O O . ARG B 1 327 ? -16.938 -28.156 -11.297 1 89.19 327 ARG B O 1
ATOM 5567 N N . VAL B 1 328 ? -16.328 -26.453 -12.594 1 90.75 328 VAL B N 1
ATOM 5568 C CA . VAL B 1 328 ? -15.195 -26.109 -11.727 1 90.75 328 VAL B CA 1
ATOM 5569 C C . VAL B 1 328 ? -15.703 -25.703 -10.344 1 90.75 328 VAL B C 1
ATOM 5571 O O . VAL B 1 328 ? -15.078 -26.016 -9.336 1 90.75 328 VAL B O 1
ATOM 5574 N N . ASP B 1 329 ? -16.828 -25.016 -10.281 1 89.94 329 ASP B N 1
ATOM 5575 C CA . ASP B 1 329 ? -17.422 -24.641 -9.008 1 89.94 329 ASP B CA 1
ATOM 5576 C C . ASP B 1 329 ? -17.797 -25.875 -8.195 1 89.94 329 ASP B C 1
ATOM 5578 O O . ASP B 1 329 ? -17.547 -25.938 -6.992 1 89.94 329 ASP B O 1
ATOM 5582 N N . ARG B 1 330 ? -18.422 -26.781 -8.836 1 90.88 330 ARG B N 1
ATOM 5583 C CA . ARG B 1 330 ? -18.859 -28.016 -8.18 1 90.88 330 ARG B CA 1
ATOM 5584 C C . ARG B 1 330 ? -17.672 -28.797 -7.637 1 90.88 330 ARG B C 1
ATOM 5586 O O . ARG B 1 330 ? -17.719 -29.312 -6.523 1 90.88 330 ARG B O 1
ATOM 5593 N N . VAL B 1 331 ? -16.688 -28.875 -8.422 1 90.62 331 VAL B N 1
ATOM 5594 C CA . VAL B 1 331 ? -15.484 -29.594 -8.008 1 90.62 331 VAL B CA 1
ATOM 5595 C C . VAL B 1 331 ? -14.875 -28.922 -6.785 1 90.62 331 VAL B C 1
ATOM 5597 O O . VAL B 1 331 ? -14.469 -29.594 -5.836 1 90.62 331 VAL B O 1
ATOM 5600 N N . CYS B 1 332 ? -14.766 -27.625 -6.797 1 91.5 332 CYS B N 1
ATOM 5601 C CA . CYS B 1 332 ? -14.211 -26.875 -5.672 1 91.5 332 CYS B CA 1
ATOM 5602 C C . CYS B 1 332 ? -15.047 -27.078 -4.414 1 91.5 332 CYS B C 1
ATOM 5604 O O . CYS B 1 332 ? -14.5 -27.188 -3.314 1 91.5 332 CYS B O 1
ATOM 5606 N N . GLU B 1 333 ? -16.328 -27.125 -4.609 1 90.69 333 GLU B N 1
ATOM 5607 C CA . GLU B 1 333 ? -17.219 -27.359 -3.473 1 90.69 333 GLU B CA 1
ATOM 5608 C C . GLU B 1 333 ? -16.969 -28.719 -2.84 1 90.69 333 GLU B C 1
ATOM 5610 O O . GLU B 1 333 ? -16.953 -28.844 -1.613 1 90.69 333 GLU B O 1
ATOM 5615 N N . VAL B 1 334 ? -16.844 -29.656 -3.662 1 91.75 334 VAL B N 1
ATOM 5616 C CA . VAL B 1 334 ? -16.594 -31.016 -3.188 1 91.75 334 VAL B CA 1
ATOM 5617 C C . VAL B 1 334 ? -15.266 -31.062 -2.43 1 91.75 334 VAL B C 1
ATOM 5619 O O . VAL B 1 334 ? -15.172 -31.656 -1.354 1 91.75 334 VAL B O 1
ATOM 5622 N N . LEU B 1 335 ? -14.297 -30.5 -2.979 1 93.31 335 LEU B N 1
ATOM 5623 C CA . LEU B 1 335 ? -12.977 -30.484 -2.354 1 93.31 335 LEU B CA 1
ATOM 5624 C C . LEU B 1 335 ? -13.016 -29.734 -1.024 1 93.31 335 LEU B C 1
ATOM 5626 O O . LEU B 1 335 ? -12.438 -30.188 -0.035 1 93.31 335 LEU B O 1
ATOM 5630 N N . ARG B 1 336 ? -13.68 -28.625 -1 1 90.81 336 ARG B N 1
ATOM 5631 C CA . ARG B 1 336 ? -13.766 -27.828 0.217 1 90.81 336 ARG B CA 1
ATOM 5632 C C . ARG B 1 336 ? -14.539 -28.578 1.306 1 90.81 336 ARG B C 1
ATOM 5634 O O . ARG B 1 336 ? -14.234 -28.438 2.492 1 90.81 336 ARG B O 1
ATOM 5641 N N . ALA B 1 337 ? -15.539 -29.281 0.896 1 90.62 337 ALA B N 1
ATOM 5642 C CA . ALA B 1 337 ? -16.281 -30.109 1.845 1 90.62 337 ALA B CA 1
ATOM 5643 C C . ALA B 1 337 ? -15.367 -31.156 2.494 1 90.62 337 ALA B C 1
ATOM 5645 O O . ALA B 1 337 ? -15.617 -31.578 3.625 1 90.62 337 ALA B O 1
ATOM 5646 N N . ASP B 1 338 ? -14.359 -31.469 1.773 1 91.94 338 ASP B N 1
ATOM 5647 C CA . ASP B 1 338 ? -13.391 -32.438 2.297 1 91.94 338 ASP B CA 1
ATOM 5648 C C . ASP B 1 338 ? -12.188 -31.703 2.906 1 91.94 338 ASP B C 1
ATOM 5650 O O . ASP B 1 338 ? -11.094 -32.281 2.99 1 91.94 338 ASP B O 1
ATOM 5654 N N . ASN B 1 339 ? -12.305 -30.5 3.164 1 93.25 339 ASN B N 1
ATOM 5655 C CA . ASN B 1 339 ? -11.328 -29.672 3.875 1 93.25 339 ASN B CA 1
ATOM 5656 C C . ASN B 1 339 ? -10.102 -29.391 3.016 1 93.25 339 ASN B C 1
ATOM 5658 O O . ASN B 1 339 ? -8.977 -29.344 3.527 1 93.25 339 ASN B O 1
ATOM 5662 N N . ILE B 1 340 ? -10.289 -29.391 1.761 1 94.62 340 ILE B N 1
ATOM 5663 C CA . ILE B 1 340 ? -9.25 -29 0.817 1 94.62 340 ILE B CA 1
ATOM 5664 C C . ILE B 1 340 ? -9.547 -27.609 0.264 1 94.62 340 ILE B C 1
ATOM 5666 O O . ILE B 1 340 ? -10.555 -27.406 -0.428 1 94.62 340 ILE B O 1
ATOM 5670 N N . GLU B 1 341 ? -8.688 -26.703 0.582 1 92.69 341 GLU B N 1
ATOM 5671 C CA . GLU B 1 341 ? -8.922 -25.328 0.162 1 92.69 341 GLU B CA 1
ATOM 5672 C C . GLU B 1 341 ? -8.406 -25.078 -1.255 1 92.69 341 GLU B C 1
ATOM 5674 O O . GLU B 1 341 ? -7.203 -25.156 -1.504 1 92.69 341 GLU B O 1
ATOM 5679 N N . VAL B 1 342 ? -9.312 -24.828 -2.162 1 91.56 342 VAL B N 1
ATOM 5680 C CA . VAL B 1 342 ? -9.047 -24.484 -3.555 1 91.56 342 VAL B CA 1
ATOM 5681 C C . VAL B 1 342 ? -10.016 -23.391 -4.012 1 91.56 342 VAL B C 1
ATOM 5683 O O . VAL B 1 342 ? -11.031 -23.156 -3.363 1 91.56 342 VAL B O 1
ATOM 5686 N N . ARG B 1 343 ? -9.648 -22.688 -5.023 1 87.62 343 ARG B N 1
ATOM 5687 C CA . ARG B 1 343 ? -10.531 -21.672 -5.59 1 87.62 343 ARG B CA 1
ATOM 5688 C C . ARG B 1 343 ? -10.68 -21.859 -7.098 1 87.62 343 ARG B C 1
ATOM 5690 O O . ARG B 1 343 ? -9.711 -22.188 -7.785 1 87.62 343 ARG B O 1
ATOM 5697 N N . PRO B 1 344 ? -11.883 -21.656 -7.555 1 88.75 344 PRO B N 1
ATOM 5698 C CA . PRO B 1 344 ? -12.102 -21.734 -9 1 88.75 344 PRO B CA 1
ATOM 5699 C C . PRO B 1 344 ? -11.664 -20.484 -9.742 1 88.75 344 PRO B C 1
ATOM 5701 O O . PRO B 1 344 ? -11.82 -19.375 -9.227 1 88.75 344 PRO B O 1
ATOM 5704 N N . VAL B 1 345 ? -11.086 -20.625 -10.844 1 88.12 345 VAL B N 1
ATOM 5705 C CA . VAL B 1 345 ? -10.844 -19.562 -11.797 1 88.12 345 VAL B CA 1
ATOM 5706 C C . VAL B 1 345 ? -11.789 -19.703 -12.992 1 88.12 345 VAL B C 1
ATOM 5708 O O . VAL B 1 345 ? -11.664 -20.656 -13.773 1 88.12 345 VAL B O 1
ATOM 5711 N N . LYS B 1 346 ? -12.766 -18.875 -13.141 1 86.31 346 LYS B N 1
ATOM 5712 C CA . LYS B 1 346 ? -13.883 -19.031 -14.062 1 86.31 346 LYS B CA 1
ATOM 5713 C C . LYS B 1 346 ? -13.75 -18.094 -15.25 1 86.31 346 LYS B C 1
ATOM 5715 O O . LYS B 1 346 ? -12.93 -17.172 -15.234 1 86.31 346 LYS B O 1
ATOM 5720 N N . SER B 1 347 ? -14.445 -18.344 -16.219 1 83 347 SER B N 1
ATOM 5721 C CA . SER B 1 347 ? -14.672 -17.391 -17.297 1 83 347 SER B CA 1
ATOM 5722 C C . SER B 1 347 ? -15.523 -16.219 -16.812 1 83 347 SER B C 1
ATOM 5724 O O . SER B 1 347 ? -16.438 -16.391 -16 1 83 347 SER B O 1
ATOM 5726 N N . PRO B 1 348 ? -15.125 -14.969 -17.25 1 80.38 348 PRO B N 1
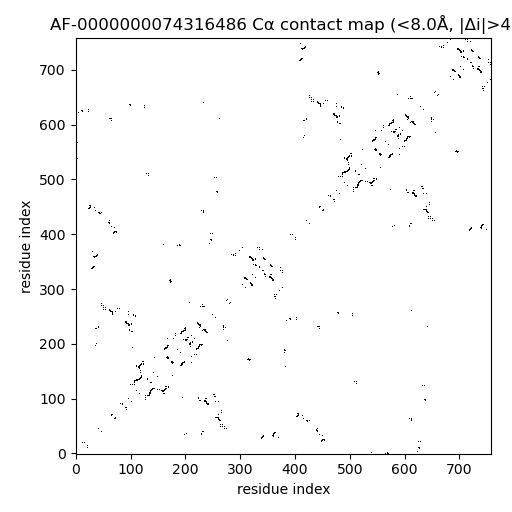ATOM 5727 C CA . PRO B 1 348 ? -14.234 -14.555 -18.328 1 80.38 348 PRO B CA 1
ATOM 5728 C C . PRO B 1 348 ? -12.812 -14.266 -17.859 1 80.38 348 PRO B C 1
ATOM 5730 O O . PRO B 1 348 ? -11.977 -13.812 -18.641 1 80.38 348 PRO B O 1
ATOM 5733 N N . THR B 1 349 ? -12.445 -14.508 -16.625 1 76.81 349 THR B N 1
ATOM 5734 C CA . THR B 1 349 ? -11.078 -14.312 -16.172 1 76.81 349 THR B CA 1
ATOM 5735 C C . THR B 1 349 ? -10.102 -15.117 -17.031 1 76.81 349 THR B C 1
ATOM 5737 O O . THR B 1 349 ? -8.992 -14.664 -17.312 1 76.81 349 THR B O 1
ATOM 5740 N N . VAL B 1 350 ? -10.594 -16.312 -17.312 1 79.94 350 VAL B N 1
ATOM 5741 C CA . VAL B 1 350 ? -9.867 -17.125 -18.297 1 79.94 350 VAL B CA 1
ATOM 5742 C C . VAL B 1 350 ? -10.773 -17.422 -19.484 1 79.94 350 VAL B C 1
ATOM 5744 O O . VAL B 1 350 ? -11.984 -17.203 -19.422 1 79.94 350 VAL B O 1
ATOM 5747 N N . LYS B 1 351 ? -10.211 -17.859 -20.547 1 82 351 LYS B N 1
ATOM 5748 C CA . LYS B 1 351 ? -10.984 -18.188 -21.734 1 82 351 LYS B CA 1
ATOM 5749 C C . LYS B 1 351 ? -12 -19.281 -21.453 1 82 351 LYS B C 1
ATOM 5751 O O . LYS B 1 351 ? -11.711 -20.234 -20.719 1 82 351 LYS B O 1
ATOM 5756 N N . LYS B 1 352 ? -13.18 -19.047 -22.078 1 88.81 352 LYS B N 1
ATOM 5757 C CA . LYS B 1 352 ? -14.211 -20.078 -21.938 1 88.81 352 LYS B CA 1
ATOM 5758 C C . LYS B 1 352 ? -13.664 -21.453 -22.312 1 88.81 352 LYS B C 1
ATOM 5760 O O . LYS B 1 352 ? -12.961 -21.594 -23.312 1 88.81 352 LYS B O 1
ATOM 5765 N N . GLY B 1 353 ? -13.922 -22.359 -21.5 1 87.56 353 GLY B N 1
ATOM 5766 C CA . GLY B 1 353 ? -13.445 -23.703 -21.75 1 87.56 353 GLY B CA 1
ATOM 5767 C C . GLY B 1 353 ? -12.117 -24 -21.094 1 87.56 353 GLY B C 1
ATOM 5768 O O . GLY B 1 353 ? -11.703 -25.156 -21.016 1 87.56 353 GLY B O 1
ATOM 5769 N N . SER B 1 354 ? -11.5 -22.922 -20.531 1 87.44 354 SER B N 1
ATOM 5770 C CA . SER B 1 354 ? -10.203 -23.109 -19.875 1 87.44 354 SER B CA 1
ATOM 5771 C C . SER B 1 354 ? -10.281 -22.828 -18.391 1 87.44 354 SER B C 1
ATOM 5773 O O . SER B 1 354 ? -9.289 -22.422 -17.766 1 87.44 354 SER B O 1
ATOM 5775 N N . GLU B 1 355 ? -11.562 -22.891 -17.875 1 89.31 355 GLU B N 1
ATOM 5776 C CA . GLU B 1 355 ? -11.719 -22.734 -16.438 1 89.31 355 GLU B CA 1
ATOM 5777 C C . GLU B 1 355 ? -10.828 -23.719 -15.672 1 89.31 355 GLU B C 1
ATOM 5779 O O . GLU B 1 355 ? -10.469 -24.781 -16.203 1 89.31 355 GLU B O 1
ATOM 5784 N N . ARG B 1 356 ? -10.406 -23.312 -14.469 1 90.31 356 ARG B N 1
ATOM 5785 C CA . ARG B 1 356 ? -9.383 -24.141 -13.836 1 90.31 356 ARG B CA 1
ATOM 5786 C C . ARG B 1 356 ? -9.375 -23.938 -12.328 1 90.31 356 ARG B C 1
ATOM 5788 O O . ARG B 1 356 ? -10.031 -23.031 -11.812 1 90.31 356 ARG B O 1
ATOM 5795 N N . ILE B 1 357 ? -8.703 -24.875 -11.719 1 91.25 357 ILE B N 1
ATOM 5796 C CA . ILE B 1 357 ? -8.242 -24.703 -10.344 1 91.25 357 ILE B CA 1
ATOM 5797 C C . ILE B 1 357 ? -6.746 -24.422 -10.328 1 91.25 357 ILE B C 1
ATOM 5799 O O . ILE B 1 357 ? -5.961 -25.156 -10.938 1 91.25 357 ILE B O 1
ATOM 5803 N N . ARG B 1 358 ? -6.422 -23.312 -9.781 1 91.38 358 ARG B N 1
ATOM 5804 C CA . ARG B 1 358 ? -5.016 -23.016 -9.531 1 91.38 358 ARG B CA 1
ATOM 5805 C C . ARG B 1 358 ? -4.555 -23.609 -8.203 1 91.38 358 ARG B C 1
ATOM 5807 O O . ARG B 1 358 ? -5.059 -23.234 -7.141 1 91.38 358 ARG B O 1
ATOM 5814 N N . VAL B 1 359 ? -3.684 -24.547 -8.281 1 93.94 359 VAL B N 1
ATOM 5815 C CA . VAL B 1 359 ? -3.182 -25.234 -7.094 1 93.94 359 VAL B CA 1
ATOM 5816 C C . VAL B 1 359 ? -1.802 -24.688 -6.73 1 93.94 359 VAL B C 1
ATOM 5818 O O . VAL B 1 359 ? -0.886 -24.688 -7.555 1 93.94 359 VAL B O 1
ATOM 5821 N N . CYS B 1 360 ? -1.66 -24.219 -5.547 1 96 360 CYS B N 1
ATOM 5822 C CA . CYS B 1 360 ? -0.359 -23.812 -5.023 1 96 360 CYS B CA 1
ATOM 5823 C C . CYS B 1 360 ? 0.174 -24.844 -4.039 1 96 360 CYS B C 1
ATOM 5825 O O . CYS B 1 360 ? -0.477 -25.141 -3.035 1 96 360 CYS B O 1
ATOM 5827 N N . LEU B 1 361 ? 1.281 -25.344 -4.34 1 97.12 361 LEU B N 1
ATOM 5828 C CA . LEU B 1 361 ? 1.91 -26.328 -3.465 1 97.12 361 LEU B CA 1
ATOM 5829 C C . LEU B 1 361 ? 2.791 -25.656 -2.424 1 97.12 361 LEU B C 1
ATOM 5831 O O . LEU B 1 361 ? 3.326 -24.562 -2.67 1 97.12 361 LEU B O 1
ATOM 5835 N N . HIS B 1 362 ? 2.93 -26.281 -1.285 1 97.88 362 HIS B N 1
ATOM 5836 C CA . HIS B 1 362 ? 3.713 -25.766 -0.173 1 97.88 362 HIS B CA 1
ATOM 5837 C C . HIS B 1 362 ? 4.695 -26.812 0.348 1 97.88 362 HIS B C 1
ATOM 5839 O O . HIS B 1 362 ? 4.496 -28 0.151 1 97.88 362 HIS B O 1
ATOM 5845 N N . SER B 1 363 ? 5.699 -26.281 1.023 1 98.19 363 SER B N 1
ATOM 5846 C CA . SER B 1 363 ? 6.75 -27.141 1.563 1 98.19 363 SER B CA 1
ATOM 5847 C C . SER B 1 363 ? 6.184 -28.156 2.557 1 98.19 363 SER B C 1
ATOM 5849 O O . SER B 1 363 ? 6.707 -29.266 2.689 1 98.19 363 SER B O 1
ATOM 5851 N N . ASP B 1 364 ? 5.098 -27.781 3.246 1 96.69 364 ASP B N 1
ATOM 5852 C CA . ASP B 1 364 ? 4.633 -28.609 4.359 1 96.69 364 ASP B CA 1
ATOM 5853 C C . ASP B 1 364 ? 3.441 -29.469 3.947 1 96.69 364 ASP B C 1
ATOM 5855 O O . ASP B 1 364 ? 2.861 -30.172 4.777 1 96.69 364 ASP B O 1
ATOM 5859 N N . ASN B 1 365 ? 3.01 -29.375 2.66 1 97.62 365 ASN B N 1
ATOM 5860 C CA . ASN B 1 365 ? 2.043 -30.375 2.197 1 97.62 365 ASN B CA 1
ATOM 5861 C C . ASN B 1 365 ? 2.574 -31.797 2.357 1 97.62 365 ASN B C 1
ATOM 5863 O O . ASN B 1 365 ? 3.764 -32.031 2.154 1 97.62 365 ASN B O 1
ATOM 5867 N N . THR B 1 366 ? 1.697 -32.656 2.734 1 97.06 366 THR B N 1
ATOM 5868 C CA . THR B 1 366 ? 2.082 -34.062 2.852 1 97.06 366 THR B CA 1
ATOM 5869 C C . THR B 1 366 ? 1.66 -34.844 1.61 1 97.06 366 THR B C 1
ATOM 5871 O O . THR B 1 366 ? 0.869 -34.344 0.801 1 97.06 366 THR B O 1
ATOM 5874 N N . LYS B 1 367 ? 2.295 -36.031 1.524 1 96.75 367 LYS B N 1
ATOM 5875 C CA . LYS B 1 367 ? 1.862 -36.906 0.462 1 96.75 367 LYS B CA 1
ATOM 5876 C C . LYS B 1 367 ? 0.365 -37.188 0.553 1 96.75 367 LYS B C 1
ATOM 5878 O O . LYS B 1 367 ? -0.324 -37.25 -0.468 1 96.75 367 LYS B O 1
ATOM 5883 N N . GLU B 1 368 ? -0.108 -37.312 1.743 1 96.75 368 GLU B N 1
ATOM 5884 C CA . GLU B 1 368 ? -1.529 -37.531 1.977 1 96.75 368 GLU B CA 1
ATOM 5885 C C . GLU B 1 368 ? -2.373 -36.375 1.489 1 96.75 368 GLU B C 1
ATOM 5887 O O . GLU B 1 368 ? -3.441 -36.562 0.908 1 96.75 368 GLU B O 1
ATOM 5892 N N . ASP B 1 369 ? -1.921 -35.188 1.758 1 96.88 369 ASP B N 1
ATOM 5893 C CA . ASP B 1 369 ? -2.623 -34 1.3 1 96.88 369 ASP B CA 1
ATOM 5894 C C . ASP B 1 369 ? -2.785 -34 -0.218 1 96.88 369 ASP B C 1
ATOM 5896 O O . ASP B 1 369 ? -3.875 -33.75 -0.733 1 96.88 369 ASP B O 1
ATOM 5900 N N . ILE B 1 370 ? -1.714 -34.25 -0.908 1 95.62 370 ILE B N 1
ATOM 5901 C CA . ILE B 1 370 ? -1.687 -34.219 -2.365 1 95.62 370 ILE B CA 1
ATOM 5902 C C . ILE B 1 370 ? -2.553 -35.344 -2.926 1 95.62 370 ILE B C 1
ATOM 5904 O O . ILE B 1 370 ? -3.314 -35.125 -3.873 1 95.62 370 ILE B O 1
ATOM 5908 N N . ASN B 1 371 ? -2.465 -36.5 -2.305 1 93.38 371 ASN B N 1
ATOM 5909 C CA . ASN B 1 371 ? -3.318 -37.594 -2.723 1 93.38 371 ASN B CA 1
ATOM 5910 C C . ASN B 1 371 ? -4.797 -37.281 -2.531 1 93.38 371 ASN B C 1
ATOM 5912 O O . ASN B 1 371 ? -5.625 -37.594 -3.387 1 93.38 371 ASN B O 1
ATOM 5916 N N . LYS B 1 372 ? -5.086 -36.719 -1.43 1 93.5 372 LYS B N 1
ATOM 5917 C CA . LYS B 1 372 ? -6.465 -36.344 -1.144 1 93.5 372 LYS B CA 1
ATOM 5918 C C . LYS B 1 372 ? -7 -35.375 -2.203 1 93.5 372 LYS B C 1
ATOM 5920 O O . LYS B 1 372 ? -8.172 -35.438 -2.584 1 93.5 372 LYS B O 1
ATOM 5925 N N . LEU B 1 373 ? -6.199 -34.406 -2.605 1 93.69 373 LEU B N 1
ATOM 5926 C CA . LEU B 1 373 ? -6.574 -33.5 -3.668 1 93.69 373 LEU B CA 1
ATOM 5927 C C . LEU B 1 373 ? -6.957 -34.25 -4.938 1 93.69 373 LEU B C 1
ATOM 5929 O O . LEU B 1 373 ? -8.016 -34 -5.512 1 93.69 373 LEU B O 1
ATOM 5933 N N . PHE B 1 374 ? -6.133 -35.188 -5.316 1 91.06 374 PHE B N 1
ATOM 5934 C CA . PHE B 1 374 ? -6.367 -35.906 -6.562 1 91.06 374 PHE B CA 1
ATOM 5935 C C . PHE B 1 374 ? -7.543 -36.875 -6.418 1 91.06 374 PHE B C 1
ATOM 5937 O O . PHE B 1 374 ? -8.281 -37.094 -7.375 1 91.06 374 PHE B O 1
ATOM 5944 N N . ASP B 1 375 ? -7.738 -37.406 -5.246 1 88.56 375 ASP B N 1
ATOM 5945 C CA . ASP B 1 375 ? -8.898 -38.25 -4.996 1 88.56 375 ASP B CA 1
ATOM 5946 C C . ASP B 1 375 ? -10.195 -37.469 -5.18 1 88.56 375 ASP B C 1
ATOM 5948 O O . ASP B 1 375 ? -11.18 -38 -5.691 1 88.56 375 ASP B O 1
ATOM 5952 N N . GLY B 1 376 ? -10.164 -36.25 -4.738 1 86.19 376 GLY B N 1
ATOM 5953 C CA . GLY B 1 376 ? -11.344 -35.406 -4.855 1 86.19 376 GLY B CA 1
ATOM 5954 C C . GLY B 1 376 ? -11.609 -34.938 -6.277 1 86.19 376 GLY B C 1
ATOM 5955 O O . GLY B 1 376 ? -12.742 -34.625 -6.633 1 86.19 376 GLY B O 1
ATOM 5956 N N . LEU B 1 377 ? -10.68 -34.906 -7.113 1 86.19 377 LEU B N 1
ATOM 5957 C CA . LEU B 1 377 ? -10.789 -34.469 -8.492 1 86.19 377 LEU B CA 1
ATOM 5958 C C . LEU B 1 377 ? -11.305 -35.562 -9.398 1 86.19 377 LEU B C 1
ATOM 5960 O O . LEU B 1 377 ? -11.852 -35.312 -10.469 1 86.19 377 LEU B O 1
ATOM 5964 N N . THR B 1 378 ? -11.07 -36.781 -9.039 1 73.56 378 THR B N 1
ATOM 5965 C CA . THR B 1 378 ? -11.43 -37.938 -9.883 1 73.56 378 THR B CA 1
ATOM 5966 C C . THR B 1 378 ? -12.828 -38.438 -9.539 1 73.56 378 THR B C 1
ATOM 5968 O O . THR B 1 378 ? -13.305 -39.406 -10.133 1 73.56 378 THR B O 1
ATOM 5971 N N . LEU B 1 379 ? -13.453 -37.719 -8.656 1 60.06 379 LEU B N 1
ATOM 5972 C CA . LEU B 1 379 ? -14.836 -38.125 -8.406 1 60.06 379 LEU B CA 1
ATOM 5973 C C . LEU B 1 379 ? -15.789 -37.5 -9.406 1 60.06 379 LEU B C 1
ATOM 5975 O O . LEU B 1 379 ? -15.555 -36.344 -9.844 1 60.06 379 LEU B O 1
#

Organism: NCBI:txid2715131

Sequence (758 aa):
MKSINNFITEFLEKKKATGTYRRLVGIGDGIDFVSNDYLNLSKSEELKLILNEELNRRPFKAGSSGSRLLGGNSDYIQETEDYLANFYNAEATLIFSSGYQANLAVLSSLPQRGDTIFYDELSHACMKDGVRLNFAESYPFKHNDFEDLERKIDRFGQGKIFIVAESVYSMDGDFVNLLKLVEIAEKFDAGIILDEAHTTAWYGINGKGLAIAENLENRLLTRIYTYGKGPGTHGALVAGNSELIDFIINTSRPFIYTTAPPDHQVALIKGATKLFSGEYGERKRIGLQRNMALFSEIAKRADFGLEMNLIDSKAPIKSIIIPGNERVDRVCEVLRADNIEVRPVKSPTVKKGSERIRVCLHSDNTKEDINKLFDGLTLMKSINNFITEFLEKKKATGTYRRLVGIGDGIDFVSNDYLNLSKSEELKLILNEELNRRPFKAGSSGSRLLGGNSDYIQETEDYLANFYNAEATLIFSSGYQANLAVLSSLPQRGDTIFYDELSHACMKDGVRLNFAESYPFKHNDFEDLERKIDRFGQGKIFIVAESVYSMDGDFVNLLKLVEIAEKFDAGIILDEAHTTAWYGINGKGLAIAENLENRLLTRIYTYGKGPGTHGALVAGNSELIDFIINTSRPFIYTTAPPDHQVALIKGATKLFSGEYGERKRIGLQRNMALFSEIAKRADFGLEMNLIDSKAPIKSIIIPGNERVDRVCEVLRADNIEVRPVKSPTVKKGSERIRVCLHSDNTKEDINKLFDGLTL

pLDDT: mean 93.62, std 7.61, range [47.81, 98.94]

Radius of gyration: 25.89 Å; Cα contacts (8 Å, |Δi|>4): 1756; chains: 2; bounding box: 53×83×64 Å

Secondary structure (DSSP, 8-state):
-HHHHHHHHHHHHHHHHTT---------SSEESSSS-TT--TT-HHHHHHHHHHHHHS---S---S-IIIII--HHHHHHHHHHHHHTT-SEEEEES-HHHHHHHHHHHSS-TT-EEEEETT--HHHHHHHHHSSSEEEEE-TT-HHHHHHHHHHH--SSEEEEEESB-TTT-PBP-HHHHHHHHHHTTPEEEEE-TTTTTTSSGGG--HHHHTT-GGGSSEEEEESSSTTSSS-EEEEE-HHHHHHHHHH-HHHHTSPPPPHHHHHHHHHHHHHHHSHHHHHHHHHHHHHHHHHHHHHHH----TT-EEE--SSSEEEEE--SHHHHHHHHHHHHHTTEE--EE-TTTS-TT--EEEEE--TT--HHHHHHHHHHH--/-HHHHHHHHHHHHHHHHTT---------SSEESSSS-TT--TT-HHHHHHHHHHHHHS---S---S-IIIII--HHHHHHHHHHHHHTT-SEEEEES-HHHHHHHHHHHSS-TT-EEEEETT--HHHHHHHHHSSSEEEEE-TT-HHHHHHHHHHH--SSEEEEEESB-TTT-PBP-HHHHHHHHHHTTPEEEEE-TTTTTTSSGGG--HHHHTT-GGGSSEEEEESSSTTSSS-EEEEE-HHHHHHHHHH-HHHHTSPPPPHHHHHHHHHHHHHHHSHHHHHHHHHHHHHHHHHHHHHHH----TT-EEE--SSSEEEEE--SHHHHHHHHHHHHHTTEE--EE-TTTS-TT--EEEEE--TT--HHHHHHHHHHH--

Nearest PDB structures (foldseek):
  2bwo-assembly2_D  TM=9.147E-01  e=1.263E-32  Rhodobacter capsulatus
  5qqr-assembly1_B  TM=9.173E-01  e=3.132E-32  Homo sapiens
  7s5m-assembly2_D  TM=9.186E-01  e=2.642E-32  Mycolicibacterium smegmatis MC2 155
  5qqq-assembly1_A  TM=9.240E-01  e=1.821E-31  Homo sapiens
  5qqt-assembly1_B  TM=9.146E-01  e=2.420E-31  Homo sapiens

InterPro domains:
  IPR004839 Aminotransferase, class I/classII, large domain [PF00155] (30-374)
  IPR015421 Pyridoxal phosphate-dependent transferase, major domain [G3DSA:3.40.640.10] (46-277)
  IPR015422 Pyridoxal phosphate-dependent transferase, small domain [G3DSA:3.90.1150.10] (31-374)
  IPR015424 Pyridoxal phosphate-dependent transferase [SSF53383] (7-377)
  IPR050087 8-amino-7-oxononanoate synthase class-II [PTHR13693] (29-375)